Protein AF-0000000067797200 (afdb_homodimer)

Radius of gyration: 29.48 Å; Cα contacts (8 Å, |Δi|>4): 824; chains: 2; bounding box: 60×99×61 Å

pLDDT: mean 86.13, std 13.11, range [31.67, 97.88]

Solvent-accessible surface area (backbone atoms only — not comparable to full-atom values): 26120 Å² total; per-residue (Å²): 116,71,62,62,56,52,59,71,42,41,65,57,50,51,40,50,53,44,45,53,50,39,55,51,49,52,51,52,56,52,43,4,11,54,38,62,50,66,87,23,44,63,30,19,54,39,36,28,33,58,23,80,85,27,79,49,33,66,58,50,34,50,57,26,44,76,69,75,38,46,58,62,52,65,30,36,14,28,13,12,59,41,7,28,28,39,33,41,91,91,41,58,49,46,29,43,61,93,43,49,64,60,56,46,69,74,42,84,59,47,68,49,65,52,103,61,94,52,65,35,52,48,36,55,51,55,54,21,40,41,42,27,69,73,66,45,68,56,61,56,59,49,51,27,53,53,35,50,52,49,30,52,52,27,50,55,50,34,68,48,58,88,42,94,55,27,68,58,27,37,52,50,27,27,56,39,28,46,50,28,32,52,44,45,51,52,48,50,50,49,53,52,42,39,53,52,40,41,40,53,36,32,25,50,38,30,39,40,37,33,42,59,46,71,27,64,61,41,54,49,48,53,53,49,39,47,53,42,36,49,50,39,27,52,50,33,47,50,52,40,52,52,50,52,50,50,49,52,49,50,52,50,52,50,56,52,53,57,55,54,65,76,98,118,70,63,62,57,50,60,70,43,42,63,57,51,52,42,49,54,45,44,55,50,38,53,51,49,52,51,53,57,52,43,4,10,54,40,62,48,65,87,23,44,62,30,19,53,36,36,29,33,57,25,79,85,27,80,49,33,64,58,50,34,50,56,26,44,77,67,74,38,47,58,60,53,65,28,36,15,28,12,13,57,42,7,29,28,41,34,41,91,91,41,58,48,48,29,42,61,92,43,46,65,60,55,47,71,73,42,87,60,46,70,48,66,50,104,61,95,51,65,34,53,49,36,56,49,55,54,21,42,41,43,28,70,72,66,47,68,55,62,56,58,49,50,25,52,53,34,49,52,49,31,52,51,28,50,55,51,34,67,48,58,89,44,93,54,30,68,58,29,36,52,50,27,26,55,39,30,45,50,27,32,52,44,45,49,52,47,50,49,50,52,51,42,38,53,53,40,41,39,55,34,33,25,50,39,31,40,39,37,34,40,58,45,72,27,64,62,42,51,51,49,54,54,49,40,48,52,42,35,49,52,41,27,51,50,35,47,51,52,42,52,53,50,51,52,50,51,52,50,51,54,50,52,52,54,50,52,56,56,52,68,76,98

Structure (mmCIF, N/CA/C/O backbone):
data_AF-0000000067797200-model_v1
#
loop_
_entity.id
_entity.type
_entity.pdbx_description
1 polymer YALI0A14069p
#
loop_
_atom_site.group_PDB
_atom_site.id
_atom_site.type_symbol
_atom_site.label_atom_id
_atom_site.label_alt_id
_atom_site.label_comp_id
_atom_site.label_asym_id
_atom_site.label_entity_id
_atom_site.label_seq_id
_atom_site.pdbx_PDB_ins_code
_atom_site.Cartn_x
_atom_site.Cartn_y
_atom_site.Cartn_z
_atom_site.occupancy
_atom_site.B_iso_or_equiv
_atom_site.auth_seq_id
_atom_site.auth_comp_id
_atom_site.auth_asym_id
_atom_site.auth_atom_id
_atom_site.pdbx_PDB_model_num
ATOM 1 N N . MET A 1 1 ? -30.375 38.688 11.039 1 32.72 1 MET A N 1
ATOM 2 C CA . MET A 1 1 ? -29.609 38.125 12.141 1 32.72 1 MET A CA 1
ATOM 3 C C . MET A 1 1 ? -29.641 36.594 12.102 1 32.72 1 MET A C 1
ATOM 5 O O . MET A 1 1 ? -28.703 35.938 12.555 1 32.72 1 MET A O 1
ATOM 9 N N . PHE A 1 2 ? -30.828 36 11.844 1 45.38 2 PHE A N 1
ATOM 10 C CA . PHE A 1 2 ? -31.016 34.531 11.781 1 45.38 2 PHE A CA 1
ATOM 11 C C . PHE A 1 2 ? -30.141 33.938 10.68 1 45.38 2 PHE A C 1
ATOM 13 O O . PHE A 1 2 ? -29.656 32.812 10.82 1 45.38 2 PHE A O 1
ATOM 20 N N . CYS A 1 3 ? -30.031 34.531 9.547 1 44.06 3 CYS A N 1
ATOM 21 C CA . CYS A 1 3 ? -29.344 34 8.383 1 44.06 3 CYS A CA 1
ATOM 22 C C . CYS A 1 3 ? -27.844 33.875 8.648 1 44.06 3 CYS A C 1
ATOM 24 O O . CYS A 1 3 ? -27.188 33 8.094 1 44.06 3 CYS A O 1
ATOM 26 N N . ALA A 1 4 ? -27.297 34.875 9.289 1 46.78 4 ALA A N 1
ATOM 27 C CA . ALA A 1 4 ? -25.859 34.812 9.578 1 46.78 4 ALA A CA 1
ATOM 28 C C . ALA A 1 4 ? -25.531 33.625 10.492 1 46.78 4 ALA A C 1
ATOM 30 O O . ALA A 1 4 ? -24.469 33.031 10.352 1 46.78 4 ALA A O 1
ATOM 31 N N . GLY A 1 5 ? -26.312 33.219 11.438 1 45.38 5 GLY A N 1
ATOM 32 C CA . GLY A 1 5 ? -26.141 32.062 12.297 1 45.38 5 GLY A CA 1
ATOM 33 C C . GLY A 1 5 ? -26.172 30.734 11.547 1 45.38 5 GLY A C 1
ATOM 34 O O . GLY A 1 5 ? -25.438 29.812 11.875 1 45.38 5 GLY A O 1
ATOM 35 N N . VAL A 1 6 ? -27.125 30.672 10.562 1 49.56 6 VAL A N 1
ATOM 36 C CA . VAL A 1 6 ? -27.281 29.484 9.734 1 49.56 6 VAL A CA 1
ATOM 37 C C . VAL A 1 6 ? -26.062 29.312 8.844 1 49.56 6 VAL A C 1
ATOM 39 O O . VAL A 1 6 ? -25.578 28.188 8.641 1 49.56 6 VAL A O 1
ATOM 42 N N . ILE A 1 7 ? -25.547 30.359 8.234 1 50.97 7 ILE A N 1
ATOM 43 C CA . ILE A 1 7 ? -24.375 30.344 7.363 1 50.97 7 ILE A CA 1
ATOM 44 C C . ILE A 1 7 ? -23.141 29.891 8.156 1 50.97 7 ILE A C 1
ATOM 46 O O . ILE A 1 7 ? -22.297 29.172 7.637 1 50.97 7 ILE A O 1
ATOM 50 N N . SER A 1 8 ? -23.141 30.406 9.391 1 56.03 8 SER A N 1
ATOM 51 C CA . SER A 1 8 ? -21.984 30.031 10.211 1 56.03 8 SER A CA 1
ATOM 52 C C . SER A 1 8 ? -22.031 28.562 10.609 1 56.03 8 SER A C 1
ATOM 54 O O . SER A 1 8 ? -21.016 27.969 10.953 1 56.03 8 SER A O 1
ATOM 56 N N . LYS A 1 9 ? -23.281 28.062 10.523 1 66.75 9 LYS A N 1
ATOM 57 C CA . LYS A 1 9 ? -23.469 26.672 10.922 1 66.75 9 LYS A CA 1
ATOM 58 C C . LYS A 1 9 ? -23.453 25.75 9.703 1 66.75 9 LYS A C 1
ATOM 60 O O . LYS A 1 9 ? -23.547 24.531 9.852 1 66.75 9 LYS A O 1
ATOM 65 N N . LEU A 1 10 ? -23.234 26.234 8.461 1 72.06 10 LEU A N 1
ATOM 66 C CA . LEU A 1 10 ? -23.328 25.484 7.207 1 72.06 10 LEU A CA 1
ATOM 67 C C . LEU A 1 10 ? -22.203 24.469 7.09 1 72.06 10 LEU A C 1
ATOM 69 O O . LEU A 1 10 ? -22.438 23.312 6.758 1 72.06 10 LEU A O 1
ATOM 73 N N . PRO A 1 11 ? -21.109 24.906 7.449 1 77.69 11 PRO A N 1
ATOM 74 C CA . PRO A 1 11 ? -20.031 23.922 7.328 1 77.69 11 PRO A CA 1
ATOM 75 C C . PRO A 1 11 ? -20.203 22.734 8.281 1 77.69 11 PRO A C 1
ATOM 77 O O . PRO A 1 11 ? -19.891 21.609 7.922 1 77.69 11 PRO A O 1
ATOM 80 N N . ARG A 1 12 ? -20.812 23 9.383 1 80.5 12 ARG A N 1
ATOM 81 C CA . ARG A 1 12 ? -21 21.922 10.344 1 80.5 12 ARG A CA 1
ATOM 82 C C . ARG A 1 12 ? -22.078 20.953 9.867 1 80.5 12 ARG A C 1
ATOM 84 O O . ARG A 1 12 ? -21.969 19.75 10.117 1 80.5 12 ARG A O 1
ATOM 91 N N . PHE A 1 13 ? -23 21.578 9.242 1 84.56 13 PHE A N 1
ATOM 92 C CA . PHE A 1 13 ? -24.047 20.719 8.695 1 84.56 13 PHE A CA 1
ATOM 93 C C . PHE A 1 13 ? -23.484 19.797 7.625 1 84.56 13 PHE A C 1
ATOM 95 O O . PHE A 1 13 ? -23.812 18.609 7.59 1 84.56 13 PHE A O 1
ATOM 102 N N . PHE A 1 14 ? -22.688 20.266 6.785 1 88.5 14 PHE A N 1
ATOM 103 C CA . PHE A 1 14 ? -22.094 19.438 5.738 1 88.5 14 PHE A CA 1
ATOM 104 C C . PHE A 1 14 ? -21.188 18.375 6.336 1 88.5 14 PHE A C 1
ATOM 106 O O . PHE A 1 14 ? -21.156 17.234 5.848 1 88.5 14 PHE A O 1
ATOM 113 N N . ILE A 1 15 ? -20.453 18.672 7.309 1 90.94 15 ILE A N 1
ATOM 114 C CA . ILE A 1 15 ? -19.609 17.703 7.977 1 90.94 15 ILE A CA 1
ATOM 115 C C . ILE A 1 15 ? -20.453 16.547 8.516 1 90.94 15 ILE A C 1
ATOM 117 O O . ILE A 1 15 ? -20.094 15.383 8.367 1 90.94 15 ILE A O 1
ATOM 121 N N . LEU A 1 16 ? -21.594 16.938 9.055 1 91.5 16 LEU A N 1
ATOM 122 C CA . LEU A 1 16 ? -22.469 15.914 9.625 1 91.5 16 LEU A CA 1
ATOM 123 C C . LEU A 1 16 ? -23 14.984 8.547 1 91.5 16 LEU A C 1
ATOM 125 O O . LEU A 1 16 ? -23.016 13.766 8.727 1 91.5 16 LEU A O 1
ATOM 129 N N . VAL A 1 17 ? -23.422 15.594 7.523 1 94 17 VAL A N 1
ATOM 130 C CA . VAL A 1 17 ? -23.969 14.797 6.426 1 94 17 VAL A CA 1
ATOM 131 C C . VAL A 1 17 ? -22.875 13.867 5.871 1 94 17 VAL A C 1
ATOM 133 O O . VAL A 1 17 ? -23.125 12.68 5.656 1 94 17 VAL A O 1
ATOM 136 N N . PHE A 1 18 ? -21.719 14.367 5.586 1 96.06 18 PHE A N 1
ATOM 137 C CA . PHE A 1 18 ? -20.625 13.578 5.059 1 96.06 18 PHE A CA 1
ATOM 138 C C . PHE A 1 18 ? -20.25 12.461 6.031 1 96.06 18 PHE A C 1
ATOM 140 O O . PHE A 1 18 ? -19.906 11.352 5.617 1 96.06 18 PHE A O 1
ATOM 147 N N . LEU A 1 19 ? -20.359 12.781 7.23 1 96.31 19 LEU A N 1
ATOM 148 C CA . LEU A 1 19 ? -20.016 11.789 8.25 1 96.31 19 LEU A CA 1
ATOM 149 C C . LEU A 1 19 ? -21 10.633 8.242 1 96.31 19 LEU A C 1
ATOM 151 O O . LEU A 1 19 ? -20.594 9.469 8.352 1 96.31 19 LEU A O 1
ATOM 155 N N . VAL A 1 20 ? -22.234 10.953 8.18 1 95.94 20 VAL A N 1
ATOM 156 C CA . VAL A 1 20 ? -23.25 9.906 8.156 1 95.94 20 VAL A CA 1
ATOM 157 C C . VAL A 1 20 ? -23.031 9 6.949 1 95.94 20 VAL A C 1
ATOM 159 O O . VAL A 1 20 ? -23.094 7.773 7.066 1 95.94 20 VAL A O 1
ATOM 162 N N . ILE A 1 21 ? -22.719 9.555 5.883 1 96.31 21 ILE A N 1
ATOM 163 C CA . ILE A 1 21 ? -22.438 8.797 4.664 1 96.31 21 ILE A CA 1
ATOM 164 C C . ILE A 1 21 ? -21.219 7.902 4.875 1 96.31 21 ILE A C 1
ATOM 166 O O . ILE A 1 21 ? -21.266 6.711 4.562 1 96.31 21 ILE A O 1
ATOM 170 N N . ASN A 1 22 ? -20.203 8.414 5.387 1 97.25 22 ASN A N 1
ATOM 171 C CA . ASN A 1 22 ? -18.969 7.664 5.59 1 97.25 22 ASN A CA 1
ATOM 172 C C . ASN A 1 22 ? -19.172 6.512 6.57 1 97.25 22 ASN A C 1
ATOM 174 O O . ASN A 1 22 ? -18.625 5.422 6.375 1 97.25 22 ASN A O 1
ATOM 178 N N . ILE A 1 23 ? -19.859 6.801 7.598 1 96.88 23 ILE A N 1
ATOM 179 C CA . ILE A 1 23 ? -20.094 5.758 8.594 1 96.88 23 ILE A CA 1
ATOM 180 C C . ILE A 1 23 ? -20.922 4.633 7.969 1 96.88 23 ILE A C 1
ATOM 182 O O . ILE A 1 23 ? -20.625 3.453 8.18 1 96.88 23 ILE A O 1
ATOM 186 N N . PHE A 1 24 ? -21.859 5.043 7.199 1 96.19 24 PHE A N 1
ATOM 187 C CA . PHE A 1 24 ? -22.672 4.047 6.516 1 96.19 24 PHE A CA 1
ATOM 188 C C . PHE A 1 24 ? -21.844 3.246 5.523 1 96.19 24 PHE A C 1
ATOM 190 O O . PHE A 1 24 ? -21.906 2.016 5.5 1 96.19 24 PHE A O 1
ATOM 197 N N . LEU A 1 25 ? -21.094 3.863 4.742 1 95.81 25 LEU A N 1
ATOM 198 C CA . LEU A 1 25 ? -20.25 3.203 3.75 1 95.81 25 LEU A CA 1
ATOM 199 C C . LEU A 1 25 ? -19.25 2.279 4.422 1 95.81 25 LEU A C 1
ATOM 201 O O . LEU A 1 25 ? -19.062 1.14 3.992 1 95.81 25 LEU A O 1
ATOM 205 N N . ALA A 1 26 ? -18.656 2.738 5.457 1 94.81 26 ALA A N 1
ATOM 206 C CA . ALA A 1 26 ? -17.672 1.932 6.18 1 94.81 26 ALA A CA 1
ATOM 207 C C . ALA A 1 26 ? -18.312 0.67 6.75 1 94.81 26 ALA A C 1
ATOM 209 O O . ALA A 1 26 ? -17.734 -0.417 6.676 1 94.81 26 ALA A O 1
ATOM 210 N N . THR A 1 27 ? -19.469 0.839 7.246 1 94.25 27 THR A N 1
ATOM 211 C CA . THR A 1 27 ? -20.172 -0.311 7.801 1 94.25 27 THR A CA 1
ATOM 212 C C . THR A 1 27 ? -20.5 -1.324 6.707 1 94.25 27 THR A C 1
ATOM 214 O O . THR A 1 27 ? -20.344 -2.531 6.902 1 94.25 27 THR A O 1
ATOM 217 N N . PHE A 1 28 ? -20.891 -0.867 5.621 1 93.25 28 PHE A N 1
ATOM 218 C CA . PHE A 1 28 ? -21.203 -1.756 4.512 1 93.25 28 PHE A CA 1
ATOM 219 C C . PHE A 1 28 ? -19.953 -2.461 4.004 1 93.25 28 PHE A C 1
ATOM 221 O O . PHE A 1 28 ? -20.016 -3.625 3.596 1 93.25 28 PHE A O 1
ATOM 228 N N . ILE A 1 29 ? -18.891 -1.778 3.912 1 94.5 29 ILE A N 1
ATOM 229 C CA . ILE A 1 29 ? -17.609 -2.367 3.52 1 94.5 29 ILE A CA 1
ATOM 230 C C . ILE A 1 29 ? -17.266 -3.525 4.453 1 94.5 29 ILE A C 1
ATOM 232 O O . ILE A 1 29 ? -16.828 -4.586 4.004 1 94.5 29 ILE A O 1
ATOM 236 N N . PHE A 1 30 ? -17.609 -3.42 5.715 1 94.12 30 PHE A N 1
ATOM 237 C CA . PHE A 1 30 ? -17.281 -4.422 6.723 1 94.12 30 PHE A CA 1
ATOM 238 C C . PHE A 1 30 ? -18.219 -5.617 6.625 1 94.12 30 PHE A C 1
ATOM 240 O O . PHE A 1 30 ? -17.859 -6.73 7.02 1 94.12 30 PHE A O 1
ATOM 247 N N . MET A 1 31 ? -19.344 -5.402 6.035 1 93.19 31 MET A N 1
ATOM 248 C CA . MET A 1 31 ? -20.344 -6.465 5.957 1 93.19 31 MET A CA 1
ATOM 249 C C . MET A 1 31 ? -20.141 -7.312 4.703 1 93.19 31 MET A C 1
ATOM 251 O O . MET A 1 31 ? -20.859 -8.289 4.48 1 93.19 31 MET A O 1
ATOM 255 N N . GLY A 1 32 ? -19.141 -7.043 3.932 1 93.62 32 GLY A N 1
ATOM 256 C CA . GLY A 1 32 ? -18.859 -7.84 2.746 1 93.62 32 GLY A CA 1
ATOM 257 C C . GLY A 1 32 ? -18.453 -9.266 3.066 1 93.62 32 GLY A C 1
ATOM 258 O O . GLY A 1 32 ? -17.594 -9.492 3.922 1 93.62 32 GLY A O 1
ATOM 259 N N . CYS A 1 33 ? -19.109 -10.234 2.389 1 94.81 33 CYS A N 1
ATOM 260 C CA . CYS A 1 33 ? -18.781 -11.656 2.432 1 94.81 33 CYS A CA 1
ATOM 261 C C . CYS A 1 33 ? -19 -12.227 3.826 1 94.81 33 CYS A C 1
ATOM 263 O O . CYS A 1 33 ? -18.328 -13.172 4.234 1 94.81 33 CYS A O 1
ATOM 265 N N . ILE A 1 34 ? -19.875 -11.547 4.633 1 91.31 34 ILE A N 1
ATOM 266 C CA . ILE A 1 34 ? -20.156 -12.07 5.961 1 91.31 34 ILE A CA 1
ATOM 267 C C . ILE A 1 34 ? -21.312 -13.062 5.891 1 91.31 34 ILE A C 1
ATOM 269 O O . ILE A 1 34 ? -21.484 -13.898 6.777 1 91.31 34 ILE A O 1
ATOM 273 N N . ASN A 1 35 ? -22.109 -12.922 4.918 1 91.06 35 ASN A N 1
ATOM 274 C CA . ASN A 1 35 ? -23.25 -13.82 4.738 1 91.06 35 ASN A CA 1
ATOM 275 C C . ASN A 1 35 ? -23.453 -14.172 3.268 1 91.06 35 ASN A C 1
ATOM 277 O O . ASN A 1 35 ? -22.875 -13.539 2.383 1 91.06 35 ASN A O 1
ATOM 281 N N . LYS A 1 36 ? -24.328 -15.195 3.072 1 91.38 36 LYS A N 1
ATOM 282 C CA . LYS A 1 36 ? -24.5 -15.797 1.752 1 91.38 36 LYS A CA 1
ATOM 283 C C . LYS A 1 36 ? -25.406 -14.953 0.868 1 91.38 36 LYS A C 1
ATOM 285 O O . LYS A 1 36 ? -25.422 -15.125 -0.352 1 91.38 36 LYS A O 1
ATOM 290 N N . SER A 1 37 ? -26.031 -13.984 1.442 1 91.38 37 SER A N 1
ATOM 291 C CA . SER A 1 37 ? -26.922 -13.156 0.63 1 91.38 37 SER A CA 1
ATOM 292 C C . SER A 1 37 ? -26.125 -12.336 -0.389 1 91.38 37 SER A C 1
ATOM 294 O O . SER A 1 37 ? -25.031 -11.867 -0.097 1 91.38 37 SER A O 1
ATOM 296 N N . ALA A 1 38 ? -26.75 -12.172 -1.581 1 89.5 38 ALA A N 1
ATOM 297 C CA . ALA A 1 38 ? -26.094 -11.492 -2.691 1 89.5 38 ALA A CA 1
ATOM 298 C C . ALA A 1 38 ? -25.75 -10.055 -2.324 1 89.5 38 ALA A C 1
ATOM 300 O O . ALA A 1 38 ? -24.75 -9.508 -2.797 1 89.5 38 ALA A O 1
ATOM 301 N N . SER A 1 39 ? -26.562 -9.461 -1.495 1 88.31 39 SER A N 1
ATOM 302 C CA . SER A 1 39 ? -26.312 -8.086 -1.072 1 88.31 39 SER A CA 1
ATOM 303 C C . SER A 1 39 ? -25 -7.957 -0.311 1 88.31 39 SER A C 1
ATOM 305 O O . SER A 1 39 ? -24.344 -6.91 -0.352 1 88.31 39 SER A O 1
ATOM 307 N N . PHE A 1 40 ? -24.578 -9.008 0.304 1 90 40 PHE A N 1
ATOM 308 C CA . PHE A 1 40 ? -23.359 -8.984 1.106 1 90 40 PHE A CA 1
ATOM 309 C C . PHE A 1 40 ? -22.219 -9.68 0.382 1 90 40 PHE A C 1
ATOM 311 O O . PHE A 1 40 ? -21.109 -9.156 0.306 1 90 40 PHE A O 1
ATOM 318 N N . SER A 1 41 ? -22.578 -10.719 -0.251 1 90.31 41 SER A N 1
ATOM 319 C CA . SER A 1 41 ? -21.531 -11.508 -0.895 1 90.31 41 SER A CA 1
ATOM 320 C C . SER A 1 41 ? -21 -10.812 -2.145 1 90.31 41 SER A C 1
ATOM 322 O O . SER A 1 41 ? -19.875 -11.086 -2.588 1 90.31 41 SER A O 1
ATOM 324 N N . ASN A 1 42 ? -21.719 -9.852 -2.67 1 91.69 42 ASN A N 1
ATOM 325 C CA . ASN A 1 42 ? -21.297 -9.117 -3.854 1 91.69 42 ASN A CA 1
ATOM 326 C C . ASN A 1 42 ? -20.375 -7.949 -3.486 1 91.69 42 ASN A C 1
ATOM 328 O O . ASN A 1 42 ? -19.812 -7.301 -4.367 1 91.69 42 ASN A O 1
ATOM 332 N N . VAL A 1 43 ? -20.266 -7.742 -2.277 1 94.5 43 VAL A N 1
ATOM 333 C CA . VAL A 1 43 ? -19.297 -6.773 -1.775 1 94.5 43 VAL A CA 1
ATOM 334 C C . VAL A 1 43 ? -18.031 -7.5 -1.319 1 94.5 43 VAL A C 1
ATOM 336 O O . VAL A 1 43 ? -17.922 -7.891 -0.156 1 94.5 43 VAL A O 1
ATOM 339 N N . TYR A 1 44 ? -17.188 -7.738 -2.266 1 96.56 44 TYR A N 1
ATOM 340 C CA . TYR A 1 44 ? -15.961 -8.484 -1.996 1 96.56 44 TYR A CA 1
ATOM 341 C C . TYR A 1 44 ? -14.734 -7.699 -2.428 1 96.56 44 TYR A C 1
ATOM 343 O O . TYR A 1 44 ? -14.828 -6.805 -3.271 1 96.56 44 TYR A O 1
ATOM 351 N N . LEU A 1 45 ? -13.648 -7.988 -1.853 1 96.5 45 LEU A N 1
ATOM 352 C CA . LEU A 1 45 ? -12.391 -7.336 -2.193 1 96.5 45 LEU A CA 1
ATOM 353 C C . LEU A 1 45 ? -11.836 -7.879 -3.506 1 96.5 45 LEU A C 1
ATOM 355 O O . LEU A 1 45 ? -11.594 -7.117 -4.445 1 96.5 45 LEU A O 1
ATOM 359 N N . VAL A 1 46 ? -11.664 -9.18 -3.521 1 97.06 46 VAL A N 1
ATOM 360 C CA . VAL A 1 46 ? -11.117 -9.852 -4.695 1 97.06 46 VAL A CA 1
ATOM 361 C C . VAL A 1 46 ? -11.859 -11.172 -4.922 1 97.06 46 VAL A C 1
ATOM 363 O O . VAL A 1 46 ? -12.281 -11.828 -3.965 1 97.06 46 VAL A O 1
ATOM 366 N N . GLU A 1 47 ? -12.039 -11.484 -6.141 1 97.31 47 GLU A N 1
ATOM 367 C CA . GLU A 1 47 ? -12.617 -12.758 -6.543 1 97.31 47 GLU A CA 1
ATOM 368 C C . GLU A 1 47 ? -11.617 -13.586 -7.352 1 97.31 47 GLU A C 1
ATOM 370 O O . GLU A 1 47 ? -10.961 -13.062 -8.25 1 97.31 47 GLU A O 1
ATOM 375 N N . TYR A 1 48 ? -11.516 -14.836 -7.004 1 96 48 TYR A N 1
ATOM 376 C CA . TYR A 1 48 ? -10.617 -15.75 -7.695 1 96 48 TYR A CA 1
ATOM 377 C C . TYR A 1 48 ? -11.391 -16.828 -8.438 1 96 48 TYR A C 1
ATOM 379 O O . TYR A 1 48 ? -12.398 -17.328 -7.938 1 96 48 TYR A O 1
ATOM 387 N N . SER A 1 49 ? -10.93 -17.188 -9.578 1 95.06 49 SER A N 1
ATOM 388 C CA . SER A 1 49 ? -11.5 -18.266 -10.375 1 95.06 49 SER A CA 1
ATOM 389 C C . SER A 1 49 ? -10.461 -18.891 -11.289 1 95.06 49 SER A C 1
ATOM 391 O O . SER A 1 49 ? -9.414 -18.297 -11.547 1 95.06 49 SER A O 1
ATOM 393 N N . TYR A 1 50 ? -10.703 -20.094 -11.648 1 92.44 50 TYR A N 1
ATOM 394 C CA . TYR A 1 50 ? -9.836 -20.703 -12.641 1 92.44 50 TYR A CA 1
ATOM 395 C C . TYR A 1 50 ? -10.047 -20.094 -14.016 1 92.44 50 TYR A C 1
ATOM 397 O O . TYR A 1 50 ? -11.18 -19.828 -14.414 1 92.44 50 TYR A O 1
ATOM 405 N N . ASN A 1 51 ? -8.93 -19.828 -14.703 1 91.31 51 ASN A N 1
ATOM 406 C CA . ASN A 1 51 ? -8.984 -19.25 -16.047 1 91.31 51 ASN A CA 1
ATOM 407 C C . ASN A 1 51 ? -9.445 -20.266 -17.078 1 91.31 51 ASN A C 1
ATOM 409 O O . ASN A 1 51 ? -8.711 -21.203 -17.422 1 91.31 51 ASN A O 1
ATOM 413 N N . GLN A 1 52 ? -10.547 -20.047 -17.688 1 90.19 52 GLN A N 1
ATOM 414 C CA . GLN A 1 52 ? -11.141 -21 -18.625 1 90.19 52 GLN A CA 1
ATOM 415 C C . GLN A 1 52 ? -10.43 -20.969 -19.969 1 90.19 52 GLN A C 1
ATOM 417 O O . GLN A 1 52 ? -10.555 -21.906 -20.766 1 90.19 52 GLN A O 1
ATOM 422 N N . ASP A 1 53 ? -9.664 -19.906 -20.125 1 86.44 53 ASP A N 1
ATOM 423 C CA . ASP A 1 53 ? -8.938 -19.766 -21.391 1 86.44 53 ASP A CA 1
ATOM 424 C C . ASP A 1 53 ? -7.512 -20.297 -21.266 1 86.44 53 ASP A C 1
ATOM 426 O O . ASP A 1 53 ? -6.754 -20.297 -22.234 1 86.44 53 ASP A O 1
ATOM 430 N N . SER A 1 54 ? -7.223 -20.812 -20.078 1 84.5 54 SER A N 1
ATOM 431 C CA . SER A 1 54 ? -5.863 -21.297 -19.844 1 84.5 54 SER A CA 1
ATOM 432 C C . SER A 1 54 ? -5.664 -22.688 -20.438 1 84.5 54 SER A C 1
ATOM 434 O O . SER A 1 54 ? -6.621 -23.453 -20.594 1 84.5 54 SER A O 1
ATOM 436 N N . VAL A 1 55 ? -4.418 -23.047 -20.781 1 81.06 55 VAL A N 1
ATOM 437 C CA . VAL A 1 55 ? -4.051 -24.359 -21.297 1 81.06 55 VAL A CA 1
ATOM 438 C C . VAL A 1 55 ? -4.254 -25.422 -20.219 1 81.06 55 VAL A C 1
ATOM 440 O O . VAL A 1 55 ? -4.367 -26.609 -20.516 1 81.06 55 VAL A O 1
ATOM 443 N N . PHE A 1 56 ? -4.387 -24.906 -18.938 1 79.88 56 PHE A N 1
ATOM 444 C CA . PHE A 1 56 ? -4.48 -25.828 -17.797 1 79.88 56 PHE A CA 1
ATOM 445 C C . PHE A 1 56 ? -5.934 -26.172 -17.5 1 79.88 56 PHE A C 1
ATOM 447 O O . PHE A 1 56 ? -6.207 -27.094 -16.734 1 79.88 56 PHE A O 1
ATOM 454 N N . PHE A 1 57 ? -6.848 -25.531 -18.141 1 86.75 57 PHE A N 1
ATOM 455 C CA . PHE A 1 57 ? -8.234 -25.656 -17.719 1 86.75 57 PHE A CA 1
ATOM 456 C C . PHE A 1 57 ? -8.75 -27.062 -17.953 1 86.75 57 PHE A C 1
ATOM 458 O O . PHE A 1 57 ? -9.477 -27.625 -17.109 1 86.75 57 PHE A O 1
ATOM 465 N N . ASP A 1 58 ? -8.445 -27.672 -19.047 1 84.06 58 ASP A N 1
ATOM 466 C CA . ASP A 1 58 ? -8.891 -29.031 -19.328 1 84.06 58 ASP A CA 1
ATOM 467 C C . ASP A 1 58 ? -8.336 -30.031 -18.312 1 84.06 58 ASP A C 1
ATOM 469 O O . ASP A 1 58 ? -9.031 -30.953 -17.891 1 84.06 58 ASP A O 1
ATOM 473 N N . ALA A 1 59 ? -7.074 -29.797 -17.969 1 80.81 59 ALA A N 1
ATOM 474 C CA . ALA A 1 59 ? -6.465 -30.656 -16.953 1 80.81 59 ALA A CA 1
ATOM 475 C C . ALA A 1 59 ? -7.137 -30.453 -15.594 1 80.81 59 ALA A C 1
ATOM 477 O O . ALA A 1 59 ? -7.332 -31.422 -14.844 1 80.81 59 ALA A O 1
ATOM 478 N N . ILE A 1 60 ? -7.469 -29.234 -15.289 1 84.44 60 ILE A N 1
ATOM 479 C CA . ILE A 1 60 ? -8.141 -28.922 -14.039 1 84.44 60 ILE A CA 1
ATOM 480 C C . ILE A 1 60 ? -9.516 -29.578 -14.008 1 84.44 60 ILE A C 1
ATOM 482 O O . ILE A 1 60 ? -9.875 -30.25 -13.039 1 84.44 60 ILE A O 1
ATOM 486 N N . LYS A 1 61 ? -10.219 -29.469 -15.078 1 86.94 61 LYS A N 1
ATOM 487 C CA . LYS A 1 61 ? -11.547 -30.062 -15.172 1 86.94 61 LYS A CA 1
ATOM 488 C C . LYS A 1 61 ? -11.484 -31.594 -15.047 1 86.94 61 LYS A C 1
ATOM 490 O O . LYS A 1 61 ? -12.305 -32.188 -14.352 1 86.94 61 LYS A O 1
ATOM 495 N N . SER A 1 62 ? -10.461 -32.156 -15.703 1 85.12 62 SER A N 1
ATOM 496 C CA . SER A 1 62 ? -10.305 -33.625 -15.68 1 85.12 62 SER A CA 1
ATOM 497 C C . SER A 1 62 ? -9.945 -34.094 -14.273 1 85.12 62 SER A C 1
ATOM 499 O O . SER A 1 62 ? -10.398 -35.156 -13.852 1 85.12 62 SER A O 1
ATOM 501 N N . SER A 1 63 ? -9.195 -33.344 -13.586 1 81.44 63 SER A N 1
ATOM 502 C CA . SER A 1 63 ? -8.812 -33.688 -12.227 1 81.44 63 SER A CA 1
ATOM 503 C C . SER A 1 63 ? -10.016 -33.719 -11.297 1 81.44 63 SER A C 1
ATOM 505 O O . SER A 1 63 ? -10.148 -34.625 -10.469 1 81.44 63 SER A O 1
ATOM 507 N N . PHE A 1 64 ? -10.883 -32.781 -11.484 1 84.75 64 PHE A N 1
ATOM 508 C CA . PHE A 1 64 ? -12.062 -32.719 -10.633 1 84.75 64 PHE A CA 1
ATOM 509 C C . PHE A 1 64 ? -13.086 -33.781 -11.055 1 84.75 64 PHE A C 1
ATOM 511 O O . PHE A 1 64 ? -13.836 -34.281 -10.227 1 84.75 64 PHE A O 1
ATOM 518 N N . LYS A 1 65 ? -13.109 -34.062 -12.312 1 82.25 65 LYS A N 1
ATOM 519 C CA . LYS A 1 65 ? -13.992 -35.125 -12.797 1 82.25 65 LYS A CA 1
ATOM 520 C C . LYS A 1 65 ? -13.648 -36.469 -12.164 1 82.25 65 LYS A C 1
ATOM 522 O O . LYS A 1 65 ? -14.547 -37.25 -11.82 1 82.25 65 LYS A O 1
ATOM 527 N N . GLN A 1 66 ? -12.398 -36.719 -12.008 1 79.88 66 GLN A N 1
ATOM 528 C CA . GLN A 1 66 ? -11.945 -37.938 -11.383 1 79.88 66 GLN A CA 1
ATOM 529 C C . GLN A 1 66 ? -12.445 -38.062 -9.945 1 79.88 66 GLN A C 1
ATOM 531 O O . GLN A 1 66 ? -12.68 -39.156 -9.445 1 79.88 66 GLN A O 1
ATOM 536 N N . SER A 1 67 ? -12.664 -36.938 -9.336 1 77.94 67 SER A N 1
ATOM 537 C CA . SER A 1 67 ? -13.164 -36.906 -7.961 1 77.94 67 SER A CA 1
ATOM 538 C C . SER A 1 67 ? -14.664 -36.688 -7.918 1 77.94 67 SER A C 1
ATOM 540 O O . SER A 1 67 ? -15.227 -36.375 -6.863 1 77.94 67 SER A O 1
ATOM 542 N N . ASN A 1 68 ? -15.32 -36.75 -9 1 78.38 68 ASN A N 1
ATOM 543 C CA . ASN A 1 68 ? -16.766 -36.562 -9.148 1 78.38 68 ASN A CA 1
ATOM 544 C C . ASN A 1 68 ? -17.203 -35.188 -8.711 1 78.38 68 ASN A C 1
ATOM 546 O O . ASN A 1 68 ? -18.266 -35.031 -8.109 1 78.38 68 ASN A O 1
ATOM 550 N N . ALA A 1 69 ? -16.312 -34.25 -8.906 1 84.12 69 ALA A N 1
ATOM 551 C CA . ALA A 1 69 ? -16.578 -32.844 -8.523 1 84.12 69 ALA A CA 1
ATOM 552 C C . ALA A 1 69 ? -16.25 -31.891 -9.664 1 84.12 69 ALA A C 1
ATOM 554 O O . ALA A 1 69 ? -15.547 -30.906 -9.461 1 84.12 69 ALA A O 1
ATOM 555 N N . THR A 1 70 ? -16.859 -32.125 -10.805 1 86 70 THR A N 1
ATOM 556 C CA . THR A 1 70 ? -16.547 -31.344 -12.008 1 86 70 THR A CA 1
ATOM 557 C C . THR A 1 70 ? -16.953 -29.891 -11.836 1 86 70 THR A C 1
ATOM 559 O O . THR A 1 70 ? -16.297 -28.984 -12.383 1 86 70 THR A O 1
ATOM 562 N N . ASP A 1 71 ? -17.906 -29.625 -11.039 1 89 71 ASP A N 1
ATOM 563 C CA . ASP A 1 71 ? -18.422 -28.266 -10.836 1 89 71 ASP A CA 1
ATOM 564 C C . ASP A 1 71 ? -17.375 -27.406 -10.133 1 89 71 ASP A C 1
ATOM 566 O O . ASP A 1 71 ? -17.438 -26.172 -10.219 1 89 71 ASP A O 1
ATOM 570 N N . LEU A 1 72 ? -16.469 -28.016 -9.492 1 89.88 72 LEU A N 1
ATOM 571 C CA . LEU A 1 72 ? -15.461 -27.281 -8.734 1 89.88 72 LEU A CA 1
ATOM 572 C C . LEU A 1 72 ? -14.5 -26.547 -9.672 1 89.88 72 LEU A C 1
ATOM 574 O O . LEU A 1 72 ? -13.781 -25.656 -9.25 1 89.88 72 LEU A O 1
ATOM 578 N N . ALA A 1 73 ? -14.477 -26.922 -10.906 1 90.25 73 ALA A N 1
ATOM 579 C CA . ALA A 1 73 ? -13.672 -26.219 -11.898 1 90.25 73 ALA A CA 1
ATOM 580 C C . ALA A 1 73 ? -14.195 -24.797 -12.148 1 90.25 73 ALA A C 1
ATOM 582 O O . ALA A 1 73 ? -13.477 -23.953 -12.664 1 90.25 73 ALA A O 1
ATOM 583 N N . TYR A 1 74 ? -15.5 -24.609 -11.742 1 91.94 74 TYR A N 1
ATOM 584 C CA . TYR A 1 74 ? -16.125 -23.312 -11.953 1 91.94 74 TYR A CA 1
ATOM 585 C C . TYR A 1 74 ? -16.312 -22.578 -10.625 1 91.94 74 TYR A C 1
ATOM 587 O O . TYR A 1 74 ? -17.094 -21.625 -10.547 1 91.94 74 TYR A O 1
ATOM 595 N N . LEU A 1 75 ? -15.625 -23 -9.672 1 93.75 75 LEU A N 1
ATOM 596 C CA . LEU A 1 75 ? -15.703 -22.406 -8.344 1 93.75 75 LEU A CA 1
ATOM 597 C C . LEU A 1 75 ? -15.148 -20.984 -8.344 1 93.75 75 LEU A C 1
ATOM 599 O O . LEU A 1 75 ? -14.141 -20.703 -8.992 1 93.75 75 LEU A O 1
ATOM 603 N N . LYS A 1 76 ? -15.836 -20.094 -7.633 1 95.06 76 LYS A N 1
ATOM 604 C CA . LYS A 1 76 ? -15.383 -18.734 -7.387 1 95.06 76 LYS A CA 1
ATOM 605 C C . LYS A 1 76 ? -15.156 -18.484 -5.898 1 95.06 76 LYS A C 1
ATOM 607 O O . LYS A 1 76 ? -16 -18.828 -5.074 1 95.06 76 LYS A O 1
ATOM 612 N N . ALA A 1 77 ? -14.023 -18.016 -5.609 1 95.94 77 ALA A N 1
ATOM 613 C CA . ALA A 1 77 ? -13.688 -17.688 -4.23 1 95.94 77 ALA A CA 1
ATOM 614 C C . ALA A 1 77 ? -13.57 -16.172 -4.047 1 95.94 77 ALA A C 1
ATOM 616 O O . ALA A 1 77 ? -12.906 -15.492 -4.828 1 95.94 77 ALA A O 1
ATOM 617 N N . ARG A 1 78 ? -14.219 -15.641 -3.064 1 96.75 78 ARG A N 1
ATOM 618 C CA . ARG A 1 78 ? -14.242 -14.203 -2.793 1 96.75 78 ARG A CA 1
ATOM 619 C C . ARG A 1 78 ? -13.711 -13.906 -1.396 1 96.75 78 ARG A C 1
ATOM 621 O O . ARG A 1 78 ? -13.969 -14.656 -0.453 1 96.75 78 ARG A O 1
ATOM 628 N N . SER A 1 79 ? -13.031 -12.82 -1.347 1 96.19 79 SER A N 1
ATOM 629 C CA . SER A 1 79 ? -12.477 -12.375 -0.071 1 96.19 79 SER A CA 1
ATOM 630 C C . SER A 1 79 ? -13.117 -11.07 0.386 1 96.19 79 SER A C 1
ATOM 632 O O . SER A 1 79 ? -13.422 -10.203 -0.434 1 96.19 79 SER A O 1
ATOM 634 N N . GLY A 1 80 ? -13.391 -10.984 1.701 1 95.19 80 GLY A N 1
ATOM 635 C CA . GLY A 1 80 ? -13.844 -9.773 2.371 1 95.19 80 GLY A CA 1
ATOM 636 C C . GLY A 1 80 ? -13.008 -9.414 3.582 1 95.19 80 GLY A C 1
ATOM 637 O O . GLY A 1 80 ? -12.047 -10.109 3.908 1 95.19 80 GLY A O 1
ATOM 638 N N . PHE A 1 81 ? -13.352 -8.32 4.23 1 95.06 81 PHE A N 1
ATOM 639 C CA . PHE A 1 81 ? -12.594 -7.891 5.398 1 95.06 81 PHE A CA 1
ATOM 640 C C . PHE A 1 81 ? -12.836 -8.82 6.578 1 95.06 81 PHE A C 1
ATOM 642 O O . PHE A 1 81 ? -11.906 -9.164 7.312 1 95.06 81 PHE A O 1
ATOM 649 N N . PHE A 1 82 ? -14.07 -9.242 6.691 1 95.12 82 PHE A N 1
ATOM 650 C CA . PHE A 1 82 ? -14.422 -10.008 7.883 1 95.12 82 PHE A CA 1
ATOM 651 C C . PHE A 1 82 ? -14.906 -11.398 7.508 1 95.12 82 PHE A C 1
ATOM 653 O O . PHE A 1 82 ? -15.469 -12.109 8.344 1 95.12 82 PHE A O 1
ATOM 660 N N . GLY A 1 83 ? -14.664 -11.742 6.25 1 94.69 83 GLY A N 1
ATOM 661 C CA . GLY A 1 83 ? -15.086 -13.07 5.836 1 94.69 83 GLY A CA 1
ATOM 662 C C . GLY A 1 83 ? -14.641 -13.43 4.426 1 94.69 83 GLY A C 1
ATOM 663 O O . GLY A 1 83 ? -14.062 -12.594 3.727 1 94.69 83 GLY A O 1
ATOM 664 N N . ALA A 1 84 ? -14.852 -14.625 4.066 1 96.12 84 ALA A N 1
ATOM 665 C CA . ALA A 1 84 ? -14.594 -15.164 2.732 1 96.12 84 ALA A CA 1
ATOM 666 C C . ALA A 1 84 ? -15.734 -16.062 2.27 1 96.12 84 ALA A C 1
ATOM 668 O O . ALA A 1 84 ? -16.406 -16.703 3.088 1 96.12 84 ALA A O 1
ATOM 669 N N . CYS A 1 85 ? -15.945 -16.047 1.007 1 96.38 85 CYS A N 1
ATOM 670 C CA . CYS A 1 85 ? -17.047 -16.828 0.449 1 96.38 85 CYS A CA 1
ATOM 671 C C . CYS A 1 85 ? -16.578 -17.672 -0.729 1 96.38 85 CYS A C 1
ATOM 673 O O . CYS A 1 85 ? -15.586 -17.328 -1.382 1 96.38 85 CYS A O 1
ATOM 675 N N . ALA A 1 86 ? -17.188 -18.766 -0.912 1 95.5 86 ALA A N 1
ATOM 676 C CA . ALA A 1 86 ? -17 -19.641 -2.07 1 95.5 86 ALA A CA 1
ATOM 677 C C . ALA A 1 86 ? -18.328 -19.969 -2.73 1 95.5 86 ALA A C 1
ATOM 679 O O . ALA A 1 86 ? -19.312 -20.25 -2.043 1 95.5 86 ALA A O 1
ATOM 680 N N . THR A 1 87 ? -18.359 -19.828 -4.004 1 94.69 87 THR A N 1
ATOM 681 C CA . THR A 1 87 ? -19.578 -20.109 -4.754 1 94.69 87 THR A CA 1
ATOM 682 C C . THR A 1 87 ? -19.344 -21.203 -5.789 1 94.69 87 THR A C 1
ATOM 684 O O . THR A 1 87 ? -18.391 -21.125 -6.582 1 94.69 87 THR A O 1
ATOM 687 N N . VAL A 1 88 ? -20.109 -22.25 -5.711 1 92.56 88 VAL A N 1
ATOM 688 C CA . VAL A 1 88 ? -20.078 -23.344 -6.672 1 92.56 88 VAL A CA 1
ATOM 689 C C . VAL A 1 88 ? -21.5 -23.703 -7.113 1 92.56 88 VAL A C 1
ATOM 691 O O . VAL A 1 88 ? -22.391 -23.875 -6.281 1 92.56 88 VAL A O 1
ATOM 694 N N . SER A 1 89 ? -21.766 -23.797 -8.398 1 91.25 89 SER A N 1
ATOM 695 C CA . SER A 1 89 ? -23.062 -24.188 -8.945 1 91.25 89 SER A CA 1
ATOM 696 C C . SER A 1 89 ? -24.188 -23.344 -8.336 1 91.25 89 SER A C 1
ATOM 698 O O . SER A 1 89 ? -25.188 -23.891 -7.863 1 91.25 89 SER A O 1
ATOM 700 N N . ASN A 1 90 ? -23.969 -22.031 -8.078 1 86.69 90 ASN A N 1
ATOM 701 C CA . ASN A 1 90 ? -24.938 -21.047 -7.617 1 86.69 90 ASN A CA 1
ATOM 702 C C . ASN A 1 90 ? -25.219 -21.188 -6.121 1 86.69 90 ASN A C 1
ATOM 704 O O . ASN A 1 90 ? -26.172 -20.609 -5.605 1 86.69 90 ASN A O 1
ATOM 708 N N . ALA A 1 91 ? -24.5 -22.016 -5.547 1 91.06 91 ALA A N 1
ATOM 709 C CA . ALA A 1 91 ? -24.547 -22.078 -4.09 1 91.06 91 ALA A CA 1
ATOM 710 C C . ALA A 1 91 ? -23.359 -21.375 -3.465 1 91.06 91 ALA A C 1
ATOM 712 O O . ALA A 1 91 ? -22.203 -21.625 -3.848 1 91.06 91 ALA A O 1
ATOM 713 N N . THR A 1 92 ? -23.672 -20.5 -2.568 1 94.81 92 THR A N 1
ATOM 714 C CA . THR A 1 92 ? -22.625 -19.719 -1.937 1 94.81 92 THR A CA 1
ATOM 715 C C . THR A 1 92 ? -22.484 -20.094 -0.463 1 94.81 92 THR A C 1
ATOM 717 O O . THR A 1 92 ? -23.484 -20.25 0.241 1 94.81 92 THR A O 1
ATOM 720 N N . GLU A 1 93 ? -21.312 -20.344 -0.027 1 94.88 93 GLU A N 1
ATOM 721 C CA . GLU A 1 93 ? -20.969 -20.547 1.377 1 94.88 93 GLU A CA 1
ATOM 722 C C . GLU A 1 93 ? -19.984 -19.5 1.868 1 94.88 93 GLU A C 1
ATOM 724 O O . GLU A 1 93 ? -19.031 -19.172 1.177 1 94.88 93 GLU A O 1
ATOM 729 N N . CYS A 1 94 ? -20.297 -18.922 3.023 1 95.69 94 CYS A N 1
ATOM 730 C CA . CYS A 1 94 ? -19.438 -17.906 3.605 1 95.69 94 CYS A CA 1
ATOM 731 C C . CYS A 1 94 ? -19.031 -18.266 5.027 1 95.69 94 CYS A C 1
ATOM 733 O O . CYS A 1 94 ? -19.797 -18.891 5.754 1 95.69 94 CYS A O 1
ATOM 735 N N . VAL A 1 95 ? -17.781 -17.891 5.383 1 95.25 95 VAL A N 1
ATOM 736 C CA . VAL A 1 95 ? -17.281 -18.094 6.734 1 95.25 95 VAL A CA 1
ATOM 737 C C . VAL A 1 95 ? -16.688 -16.797 7.277 1 95.25 95 VAL A C 1
ATOM 739 O O . VAL A 1 95 ? -16.312 -15.914 6.508 1 95.25 95 VAL A O 1
ATOM 742 N N . SER A 1 96 ? -16.625 -16.734 8.555 1 93.88 96 SER A N 1
ATOM 743 C CA . SER A 1 96 ? -16.078 -15.547 9.195 1 93.88 96 SER A CA 1
ATOM 744 C C . SER A 1 96 ? -14.555 -15.594 9.242 1 93.88 96 SER A C 1
ATOM 746 O O . SER A 1 96 ? -13.953 -16.656 9.109 1 93.88 96 SER A O 1
ATOM 748 N N . ARG A 1 97 ? -13.922 -14.484 9.406 1 93.94 97 ARG A N 1
ATOM 749 C CA . ARG A 1 97 ? -12.477 -14.328 9.477 1 93.94 97 ARG A CA 1
ATOM 750 C C . ARG A 1 97 ? -11.883 -15.211 10.57 1 93.94 97 ARG A C 1
ATOM 752 O O . ARG A 1 97 ? -10.766 -15.711 10.438 1 93.94 97 ARG A O 1
ATOM 759 N N . GLY A 1 98 ? -12.586 -15.469 11.602 1 92.44 98 GLY A N 1
ATOM 760 C CA . GLY A 1 98 ? -12.102 -16.266 12.711 1 92.44 98 GLY A CA 1
ATOM 761 C C . GLY A 1 98 ? -12.031 -17.75 12.391 1 92.44 98 GLY A C 1
ATOM 762 O O . GLY A 1 98 ? -11.375 -18.516 13.109 1 92.44 98 GLY A O 1
ATOM 763 N N . ASN A 1 99 ? -12.695 -18.156 11.281 1 93.5 99 ASN A N 1
ATOM 764 C CA . ASN A 1 99 ? -12.734 -19.578 10.93 1 93.5 99 ASN A CA 1
ATOM 765 C C . ASN A 1 99 ? -12.523 -19.797 9.438 1 93.5 99 ASN A C 1
ATOM 767 O O . ASN A 1 99 ? -13.305 -20.5 8.797 1 93.5 99 ASN A O 1
ATOM 771 N N . LEU A 1 100 ? -11.57 -19.312 8.883 1 92.88 100 LEU A N 1
ATOM 772 C CA . LEU A 1 100 ? -11.328 -19.359 7.441 1 92.88 100 LEU A CA 1
ATOM 773 C C . LEU A 1 100 ? -11 -20.781 6.992 1 92.88 100 LEU A C 1
ATOM 775 O O . LEU A 1 100 ? -11.305 -21.172 5.863 1 92.88 100 LEU A O 1
ATOM 779 N N . THR A 1 101 ? -10.398 -21.531 7.902 1 90.88 101 THR A N 1
ATOM 780 C CA . THR A 1 101 ? -10.016 -22.906 7.57 1 90.88 101 THR A CA 1
ATOM 781 C C . THR A 1 101 ? -11.25 -23.75 7.289 1 90.88 101 THR A C 1
ATOM 783 O O . THR A 1 101 ? -11.18 -24.719 6.531 1 90.88 101 THR A O 1
ATOM 786 N N . ALA A 1 102 ? -12.367 -23.453 7.922 1 92.75 102 ALA A N 1
ATOM 787 C CA . ALA A 1 102 ? -13.609 -24.188 7.684 1 92.75 102 ALA A CA 1
ATOM 788 C C . ALA A 1 102 ? -14.008 -24.141 6.211 1 92.75 102 ALA A C 1
ATOM 790 O O . ALA A 1 102 ? -14.531 -25.109 5.668 1 92.75 102 ALA A O 1
ATOM 791 N N . LEU A 1 103 ? -13.789 -23.031 5.57 1 91.31 103 LEU A N 1
ATOM 792 C CA . LEU A 1 103 ? -14.102 -22.891 4.152 1 91.31 103 LEU A CA 1
ATOM 793 C C . LEU A 1 103 ? -13.195 -23.766 3.299 1 91.31 103 LEU A C 1
ATOM 795 O O . LEU A 1 103 ? -13.648 -24.375 2.322 1 91.31 103 LEU A O 1
ATOM 799 N N . GLU A 1 104 ? -11.953 -23.844 3.695 1 88.12 104 GLU A N 1
ATOM 800 C CA . GLU A 1 104 ? -10.992 -24.672 2.986 1 88.12 104 GLU A CA 1
ATOM 801 C C . GLU A 1 104 ? -11.352 -26.156 3.102 1 88.12 104 GLU A C 1
ATOM 803 O O . GLU A 1 104 ? -11.141 -26.922 2.162 1 88.12 104 GLU A O 1
ATOM 808 N N . ASP A 1 105 ? -11.906 -26.531 4.176 1 88.5 105 ASP A N 1
ATOM 809 C CA . ASP A 1 105 ? -12.273 -27.922 4.422 1 88.5 105 ASP A CA 1
ATOM 810 C C . ASP A 1 105 ? -13.531 -28.312 3.641 1 88.5 105 ASP A C 1
ATOM 812 O O . ASP A 1 105 ? -13.727 -29.469 3.309 1 88.5 105 ASP A O 1
ATOM 816 N N . MET A 1 106 ? -14.305 -27.359 3.354 1 87.12 106 MET A N 1
ATOM 817 C CA . MET A 1 106 ? -15.562 -27.625 2.664 1 87.12 106 MET A CA 1
ATOM 818 C C . MET A 1 106 ? -15.328 -27.938 1.191 1 87.12 106 MET A C 1
ATOM 820 O O . MET A 1 106 ? -16.125 -28.625 0.56 1 87.12 106 MET A O 1
ATOM 824 N N . PHE A 1 107 ? -14.188 -27.391 0.728 1 84 107 PHE A N 1
ATOM 825 C CA . PHE A 1 107 ? -13.914 -27.547 -0.697 1 84 107 PHE A CA 1
ATOM 826 C C . PHE A 1 107 ? -12.508 -28.094 -0.925 1 84 107 PHE A C 1
ATOM 828 O O . PHE A 1 107 ? -11.523 -27.484 -0.505 1 84 107 PHE A O 1
ATOM 835 N N . PRO A 1 108 ? -12.484 -29.234 -1.531 1 76 108 PRO A N 1
ATOM 836 C CA . PRO A 1 108 ? -11.148 -29.781 -1.785 1 76 108 PRO A CA 1
ATOM 837 C C . PRO A 1 108 ? -10.32 -28.906 -2.723 1 76 108 PRO A C 1
ATOM 839 O O . PRO A 1 108 ? -10.875 -28.234 -3.6 1 76 108 PRO A O 1
ATOM 842 N N . SER A 1 109 ? -9 -28.797 -2.457 1 73.25 109 SER A N 1
ATOM 843 C CA . SER A 1 109 ? -8.078 -28.062 -3.316 1 73.25 109 SER A CA 1
ATOM 844 C C . SER A 1 109 ? -7.609 -28.922 -4.484 1 73.25 109 SER A C 1
ATOM 846 O O . SER A 1 109 ? -7.75 -30.141 -4.461 1 73.25 109 SER A O 1
ATOM 848 N N . LEU A 1 110 ? -7.188 -28.172 -5.516 1 71.81 110 LEU A N 1
ATOM 849 C CA . LEU A 1 110 ? -6.582 -28.875 -6.645 1 71.81 110 LEU A CA 1
ATOM 850 C C . LEU A 1 110 ? -5.23 -29.469 -6.258 1 71.81 110 LEU A C 1
ATOM 852 O O . LEU A 1 110 ? -4.348 -28.75 -5.789 1 71.81 110 LEU A O 1
ATOM 856 N N . SER A 1 111 ? -5.234 -30.781 -6.172 1 64.31 111 SER A N 1
ATOM 857 C CA . SER A 1 111 ? -3.982 -31.484 -5.891 1 64.31 111 SER A CA 1
ATOM 858 C C . SER A 1 111 ? -3.217 -31.781 -7.172 1 64.31 111 SER A C 1
ATOM 860 O O . SER A 1 111 ? -3.785 -32.312 -8.125 1 64.31 111 SER A O 1
ATOM 862 N N . ILE A 1 112 ? -2.111 -31.156 -7.242 1 63 112 ILE A N 1
ATOM 863 C CA . ILE A 1 112 ? -1.243 -31.438 -8.375 1 63 112 ILE A CA 1
ATOM 864 C C . ILE A 1 112 ? -0.168 -32.438 -7.969 1 63 112 ILE A C 1
ATOM 866 O O . ILE A 1 112 ? 0.655 -32.156 -7.094 1 63 112 ILE A O 1
ATOM 870 N N . THR A 1 113 ? -0.493 -33.719 -8.219 1 55.38 113 THR A N 1
ATOM 871 C CA . THR A 1 113 ? 0.463 -34.781 -7.914 1 55.38 113 THR A CA 1
ATOM 872 C C . THR A 1 113 ? 1.428 -34.969 -9.078 1 55.38 113 THR A C 1
ATOM 874 O O . THR A 1 113 ? 1.007 -35.062 -10.234 1 55.38 113 THR A O 1
ATOM 877 N N . GLN A 1 114 ? 2.623 -34.562 -8.906 1 51.16 114 GLN A N 1
ATOM 878 C CA . GLN A 1 114 ? 3.582 -35.031 -9.898 1 51.16 114 GLN A CA 1
ATOM 879 C C . GLN A 1 114 ? 4.039 -36.469 -9.562 1 51.16 114 GLN A C 1
ATOM 881 O O . GLN A 1 114 ? 3.779 -36.969 -8.469 1 51.16 114 GLN A O 1
ATOM 886 N N . SER A 1 115 ? 4.777 -37.094 -10.398 1 49.84 115 SER A N 1
ATOM 887 C CA . SER A 1 115 ? 5.141 -38.531 -10.445 1 49.84 115 SER A CA 1
ATOM 888 C C . SER A 1 115 ? 5.422 -39.062 -9.047 1 49.84 115 SER A C 1
ATOM 890 O O . SER A 1 115 ? 5.48 -40.281 -8.852 1 49.84 115 SER A O 1
ATOM 892 N N . GLY A 1 116 ? 5.832 -38.156 -7.996 1 46.16 116 GLY A N 1
ATOM 893 C CA . GLY A 1 116 ? 6.195 -38.719 -6.699 1 46.16 116 GLY A CA 1
ATOM 894 C C . GLY A 1 116 ? 5.156 -38.438 -5.625 1 46.16 116 GLY A C 1
ATOM 895 O O . GLY A 1 116 ? 4.004 -38.156 -5.934 1 46.16 116 GLY A O 1
ATOM 896 N N . THR A 1 117 ? 5.371 -38.906 -4.332 1 49.88 117 THR A N 1
ATOM 897 C CA . THR A 1 117 ? 4.586 -38.938 -3.105 1 49.88 117 THR A CA 1
ATOM 898 C C . THR A 1 117 ? 4.199 -37.531 -2.658 1 49.88 117 THR A C 1
ATOM 900 O O . THR A 1 117 ? 3.344 -37.375 -1.785 1 49.88 117 THR A O 1
ATOM 903 N N . ASN A 1 118 ? 4.789 -36.531 -3.215 1 52.59 118 ASN A N 1
ATOM 904 C CA . ASN A 1 118 ? 4.508 -35.219 -2.617 1 52.59 118 ASN A CA 1
ATOM 905 C C . ASN A 1 118 ? 3.568 -34.375 -3.488 1 52.59 118 ASN A C 1
ATOM 907 O O . ASN A 1 118 ? 3.699 -34.375 -4.715 1 52.59 118 ASN A O 1
ATOM 911 N N . SER A 1 119 ? 2.336 -34.062 -3.018 1 59.12 119 SER A N 1
ATOM 912 C CA . SER A 1 119 ? 1.336 -33.281 -3.727 1 59.12 119 SER A CA 1
ATOM 913 C C . SER A 1 119 ? 1.379 -31.812 -3.291 1 59.12 119 SER A C 1
ATOM 915 O O . SER A 1 119 ? 1.815 -31.5 -2.18 1 59.12 119 SER A O 1
ATOM 917 N N . SER A 1 120 ? 1.425 -30.938 -4.359 1 63.59 120 SER A N 1
ATOM 918 C CA . SER A 1 120 ? 1.212 -29.516 -4.062 1 63.59 120 SER A CA 1
ATOM 919 C C . SER A 1 120 ? -0.205 -29.094 -4.422 1 63.59 120 SER A C 1
ATOM 921 O O . SER A 1 120 ? -0.907 -29.797 -5.156 1 63.59 120 SER A O 1
ATOM 923 N N . ALA A 1 121 ? -0.677 -28.172 -3.631 1 67.19 121 ALA A N 1
ATOM 924 C CA . ALA A 1 121 ? -2.066 -27.766 -3.822 1 67.19 121 ALA A CA 1
ATOM 925 C C . ALA A 1 121 ? -2.152 -26.297 -4.25 1 67.19 121 ALA A C 1
ATOM 927 O O . ALA A 1 121 ? -1.379 -25.469 -3.777 1 67.19 121 ALA A O 1
ATOM 928 N N . LEU A 1 122 ? -2.814 -26.156 -5.418 1 74.25 122 LEU A N 1
ATOM 929 C CA . LEU A 1 122 ? -3.289 -24.828 -5.797 1 74.25 122 LEU A CA 1
ATOM 930 C C . LEU A 1 122 ? -4.773 -24.672 -5.477 1 74.25 122 LEU A C 1
ATOM 932 O O . LEU A 1 122 ? -5.613 -25.344 -6.07 1 74.25 122 LEU A O 1
ATOM 936 N N . GLY A 1 123 ? -5.07 -23.891 -4.41 1 85.12 123 GLY A N 1
ATOM 937 C CA . GLY A 1 123 ? -6.461 -23.719 -4.031 1 85.12 123 GLY A CA 1
ATOM 938 C C . GLY A 1 123 ? -6.934 -22.281 -4.102 1 85.12 123 GLY A C 1
ATOM 939 O O . GLY A 1 123 ? -6.344 -21.406 -3.471 1 85.12 123 GLY A O 1
ATOM 940 N N . LEU A 1 124 ? -8 -22.125 -4.855 1 90.62 124 LEU A N 1
ATOM 941 C CA . LEU A 1 124 ? -8.625 -20.812 -4.973 1 90.62 124 LEU A CA 1
ATOM 942 C C . LEU A 1 124 ? -9.086 -20.297 -3.607 1 90.62 124 LEU A C 1
ATOM 944 O O . LEU A 1 124 ? -8.914 -19.125 -3.289 1 90.62 124 LEU A O 1
ATOM 948 N N . ILE A 1 125 ? -9.57 -21.203 -2.854 1 92.94 125 ILE A N 1
ATOM 949 C CA . ILE A 1 125 ? -10.078 -20.828 -1.54 1 92.94 125 ILE A CA 1
ATOM 950 C C . ILE A 1 125 ? -8.93 -20.391 -0.647 1 92.94 125 ILE A C 1
ATOM 952 O O . ILE A 1 125 ? -9.055 -19.406 0.097 1 92.94 125 ILE A O 1
ATOM 956 N N . GLN A 1 126 ? -7.855 -21.047 -0.736 1 91.56 126 GLN A N 1
ATOM 957 C CA . GLN A 1 126 ? -6.684 -20.672 0.043 1 91.56 126 GLN A CA 1
ATOM 958 C C . GLN A 1 126 ? -6.207 -19.266 -0.326 1 91.56 126 GLN A C 1
ATOM 960 O O . GLN A 1 126 ? -5.777 -18.5 0.542 1 91.56 126 GLN A O 1
ATOM 965 N N . LEU A 1 127 ? -6.25 -18.984 -1.592 1 93.25 127 LEU A N 1
ATOM 966 C CA . LEU A 1 127 ? -5.871 -17.641 -2.031 1 93.25 127 LEU A CA 1
ATOM 967 C C . LEU A 1 127 ? -6.785 -16.594 -1.41 1 93.25 127 LEU A C 1
ATOM 969 O O . LEU A 1 127 ? -6.309 -15.562 -0.91 1 93.25 127 LEU A O 1
ATOM 973 N N . ALA A 1 128 ? -8.047 -16.828 -1.424 1 94.81 128 ALA A N 1
ATOM 974 C CA . ALA A 1 128 ? -9.016 -15.883 -0.87 1 94.81 128 ALA A CA 1
ATOM 975 C C . ALA A 1 128 ? -8.852 -15.75 0.641 1 94.81 128 ALA A C 1
ATOM 977 O O . ALA A 1 128 ? -8.883 -14.641 1.179 1 94.81 128 ALA A O 1
ATOM 978 N N . THR A 1 129 ? -8.68 -16.875 1.307 1 93.5 129 THR A N 1
ATOM 979 C CA . THR A 1 129 ? -8.547 -16.828 2.76 1 93.5 129 THR A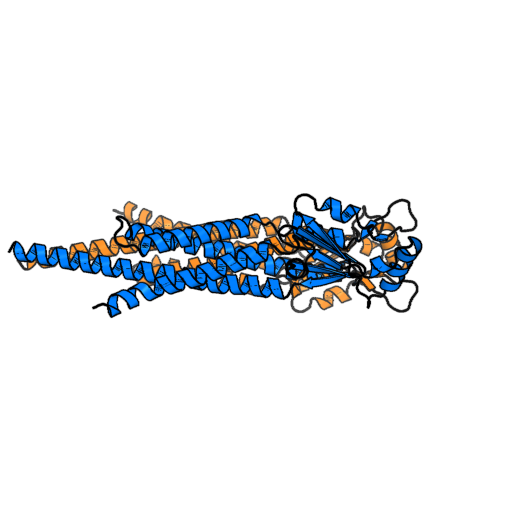 CA 1
ATOM 980 C C . THR A 1 129 ? -7.223 -16.188 3.166 1 93.5 129 THR A C 1
ATOM 982 O O . THR A 1 129 ? -7.145 -15.523 4.199 1 93.5 129 THR A O 1
ATOM 985 N N . GLN A 1 130 ? -6.234 -16.344 2.426 1 93.5 130 GLN A N 1
ATOM 986 C CA . GLN A 1 130 ? -4.957 -15.695 2.699 1 93.5 130 GLN A CA 1
ATOM 987 C C . GLN A 1 130 ? -5.062 -14.188 2.512 1 93.5 130 GLN A C 1
ATOM 989 O O . GLN A 1 130 ? -4.449 -13.414 3.254 1 93.5 130 GLN A O 1
ATOM 994 N N . PHE A 1 131 ? -5.77 -13.812 1.489 1 95.94 131 PHE A N 1
ATOM 995 C CA . PHE A 1 131 ? -5.973 -12.375 1.293 1 95.94 131 PHE A CA 1
ATOM 996 C C . PHE A 1 131 ? -6.668 -11.758 2.498 1 95.94 131 PHE A C 1
ATOM 998 O O . PHE A 1 131 ? -6.238 -10.719 3 1 95.94 131 PHE A O 1
ATOM 1005 N N . THR A 1 132 ? -7.68 -12.398 2.973 1 95.06 132 THR A N 1
ATOM 1006 C CA . THR A 1 132 ? -8.453 -11.922 4.113 1 95.06 132 THR A CA 1
ATOM 1007 C C . THR A 1 132 ? -7.66 -12.07 5.406 1 95.06 132 THR A C 1
ATOM 1009 O O . THR A 1 132 ? -7.691 -11.18 6.262 1 95.06 132 THR A O 1
ATOM 1012 N N . GLY A 1 133 ? -6.918 -13.078 5.496 1 94.06 133 GLY A N 1
ATOM 1013 C CA . GLY A 1 133 ? -6.273 -13.406 6.758 1 94.06 133 GLY A CA 1
ATOM 1014 C C . GLY A 1 133 ? -4.898 -12.781 6.902 1 94.06 133 GLY A C 1
ATOM 1015 O O . GLY A 1 133 ? -4.512 -12.367 7.996 1 94.06 133 GLY A O 1
ATOM 1016 N N . ASP A 1 134 ? -4.148 -12.656 5.871 1 93.62 134 ASP A N 1
ATOM 1017 C CA . ASP A 1 134 ? -2.736 -12.32 6.004 1 93.62 134 ASP A CA 1
ATOM 1018 C C . ASP A 1 134 ? -2.426 -10.984 5.332 1 93.62 134 ASP A C 1
ATOM 1020 O O . ASP A 1 134 ? -1.438 -10.328 5.668 1 93.62 134 ASP A O 1
ATOM 1024 N N . ILE A 1 135 ? -3.209 -10.539 4.449 1 95 135 ILE A N 1
ATOM 1025 C CA . ILE A 1 135 ? -2.855 -9.383 3.639 1 95 135 ILE A CA 1
ATOM 1026 C C . ILE A 1 135 ? -3.621 -8.156 4.129 1 95 135 ILE A C 1
ATOM 1028 O O . ILE A 1 135 ? -3.02 -7.129 4.457 1 95 135 ILE A O 1
ATOM 1032 N N . VAL A 1 136 ? -4.965 -8.367 4.168 1 93.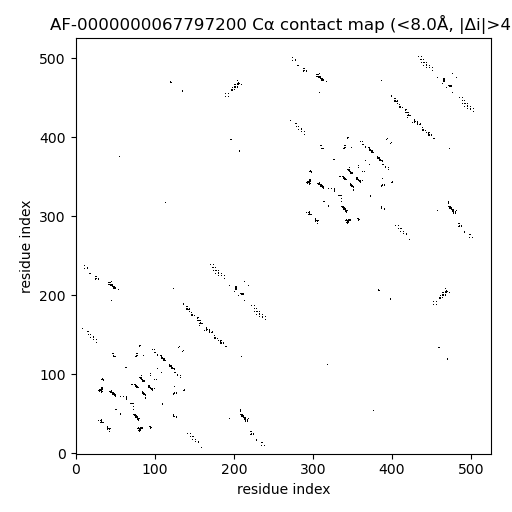38 136 VAL A N 1
ATOM 1033 C CA . VAL A 1 136 ? -5.773 -7.219 4.566 1 93.38 136 VAL A CA 1
ATOM 1034 C C . VAL A 1 136 ? -6.234 -7.391 6.012 1 93.38 136 VAL A C 1
ATOM 1036 O O . VAL A 1 136 ? -6.914 -8.367 6.34 1 93.38 136 VAL A O 1
ATOM 1039 N N . HIS A 1 137 ? -5.781 -6.508 6.895 1 90.25 137 HIS A N 1
ATOM 1040 C CA . HIS A 1 137 ? -6.211 -6.531 8.289 1 90.25 137 HIS A CA 1
ATOM 1041 C C . HIS A 1 137 ? -7.305 -5.504 8.547 1 90.25 137 HIS A C 1
ATOM 1043 O O . HIS A 1 137 ? -7.18 -4.34 8.156 1 90.25 137 HIS A O 1
ATOM 1049 N N . PRO A 1 138 ? -8.336 -5.938 9.297 1 92 138 PRO A N 1
ATOM 1050 C CA . PRO A 1 138 ? -9.469 -5.035 9.516 1 92 138 PRO A CA 1
ATOM 1051 C C . PRO A 1 138 ? -9.203 -4.004 10.609 1 92 138 PRO A C 1
ATOM 1053 O O . PRO A 1 138 ? -9.992 -3.074 10.797 1 92 138 PRO A O 1
ATOM 1056 N N . SER A 1 139 ? -8.102 -4.027 11.234 1 90.81 139 SER A N 1
ATOM 1057 C CA . SER A 1 139 ? -7.855 -3.17 12.391 1 90.81 139 SER A CA 1
ATOM 1058 C C . SER A 1 139 ? -7.859 -1.697 11.992 1 90.81 139 SER A C 1
ATOM 1060 O O . SER A 1 139 ? -8.531 -0.881 12.633 1 90.81 139 SER A O 1
ATOM 1062 N N . LEU A 1 140 ? -7.152 -1.398 10.961 1 91.25 140 LEU A N 1
ATOM 1063 C CA . LEU A 1 140 ? -7.039 0.006 10.586 1 91.25 140 LEU A CA 1
ATOM 1064 C C . LEU A 1 140 ? -8.391 0.559 10.141 1 91.25 140 LEU A C 1
ATOM 1066 O O . LEU A 1 140 ? -8.797 1.634 10.578 1 91.25 140 LEU A O 1
ATOM 1070 N N . PRO A 1 141 ? -9.07 -0.193 9.336 1 93.62 141 PRO A N 1
ATOM 1071 C CA . PRO A 1 141 ? -10.398 0.286 8.961 1 93.62 141 PRO A CA 1
ATOM 1072 C C . PRO A 1 141 ? -11.336 0.43 10.156 1 93.62 141 PRO A C 1
ATOM 1074 O O . PRO A 1 141 ? -12.117 1.381 10.219 1 93.62 141 PRO A O 1
ATOM 1077 N N . VAL A 1 142 ? -11.211 -0.398 11.023 1 95.56 142 VAL A N 1
ATOM 1078 C CA . VAL A 1 142 ? -12.07 -0.323 12.203 1 95.56 142 VAL A CA 1
ATOM 1079 C C . VAL A 1 142 ? -11.703 0.906 13.023 1 95.56 142 VAL A C 1
ATOM 1081 O O . VAL A 1 142 ? -12.586 1.605 13.531 1 95.56 142 VAL A O 1
ATOM 1084 N N . VAL A 1 143 ? -10.477 1.145 13.18 1 95.81 143 VAL A N 1
ATOM 1085 C CA . VAL A 1 143 ? -10.016 2.328 13.898 1 95.81 143 VAL A CA 1
ATOM 1086 C C . VAL A 1 143 ? -10.586 3.584 13.242 1 95.81 143 VAL A C 1
ATOM 1088 O O . VAL A 1 143 ? -11.047 4.5 13.93 1 95.81 143 VAL A O 1
ATOM 1091 N N . THR A 1 144 ? -10.562 3.65 11.977 1 96.19 144 THR A N 1
ATOM 1092 C CA . THR A 1 144 ? -11.094 4.812 11.281 1 96.19 144 THR A CA 1
ATOM 1093 C C . THR A 1 144 ? -12.586 4.973 11.555 1 96.19 144 THR A C 1
ATOM 1095 O O . THR A 1 144 ? -13.078 6.09 11.734 1 96.19 144 THR A O 1
ATOM 1098 N N . LEU A 1 145 ? -13.234 3.898 11.578 1 97 145 LEU A N 1
ATOM 1099 C CA . LEU A 1 145 ? -14.664 3.957 11.867 1 97 145 LEU A CA 1
ATOM 1100 C C . LEU A 1 145 ? -14.914 4.527 13.258 1 97 145 LEU A C 1
ATOM 1102 O O . LEU A 1 145 ? -15.789 5.379 13.438 1 97 145 LEU A O 1
ATOM 1106 N N . VAL A 1 146 ? -14.125 4.074 14.195 1 96.94 146 VAL A N 1
ATOM 1107 C CA . VAL A 1 146 ? -14.258 4.566 15.562 1 96.94 146 VAL A CA 1
ATOM 1108 C C . VAL A 1 146 ? -13.961 6.062 15.602 1 96.94 146 VAL A C 1
ATOM 1110 O O . VAL A 1 146 ? -14.664 6.828 16.266 1 96.94 146 VAL A O 1
ATOM 1113 N N . LEU A 1 147 ? -13.008 6.422 14.938 1 97.31 147 LEU A N 1
ATOM 1114 C CA . LEU A 1 147 ? -12.648 7.832 14.883 1 97.31 147 LEU A CA 1
ATOM 1115 C C . LEU A 1 147 ? -13.773 8.656 14.25 1 97.31 147 LEU A C 1
ATOM 1117 O O . LEU A 1 147 ? -14.07 9.758 14.711 1 97.31 147 LEU A O 1
ATOM 1121 N N . ASP A 1 148 ? -14.359 8.156 13.273 1 97 148 ASP A N 1
ATOM 1122 C CA . ASP A 1 148 ? -15.461 8.852 12.617 1 97 148 ASP A CA 1
ATOM 1123 C C . ASP A 1 148 ? -16.625 9.062 13.586 1 97 148 ASP A C 1
ATOM 1125 O O . ASP A 1 148 ? -17.25 10.117 13.586 1 97 148 ASP A O 1
ATOM 1129 N N . VAL A 1 149 ? -16.906 8.133 14.336 1 96.19 149 VAL A N 1
ATOM 1130 C CA . VAL A 1 149 ? -17.984 8.242 15.32 1 96.19 149 VAL A CA 1
ATOM 1131 C C . VAL A 1 149 ? -17.625 9.305 16.359 1 96.19 149 VAL A C 1
ATOM 1133 O O . VAL A 1 149 ? -18.469 10.102 16.766 1 96.19 149 VAL A O 1
ATOM 1136 N N . LEU A 1 150 ? -16.375 9.312 16.703 1 95.5 150 LEU A N 1
ATOM 1137 C CA . LEU A 1 150 ? -15.914 10.328 17.641 1 95.5 150 LEU A CA 1
ATOM 1138 C C . LEU A 1 150 ? -16.062 11.727 17.062 1 95.5 150 LEU A C 1
ATOM 1140 O O . LEU A 1 150 ? -16.516 12.648 17.75 1 95.5 150 LEU A O 1
ATOM 1144 N N . VAL A 1 151 ? -15.664 11.844 15.836 1 94.69 151 VAL A N 1
ATOM 1145 C CA . VAL A 1 151 ? -15.836 13.125 15.164 1 94.69 151 VAL A CA 1
ATOM 1146 C C . VAL A 1 151 ? -17.312 13.523 15.18 1 94.69 151 VAL A C 1
ATOM 1148 O O . VAL A 1 151 ? -17.641 14.695 15.391 1 94.69 151 VAL A O 1
ATOM 1151 N N . PHE A 1 152 ? -18.125 12.617 14.938 1 93.69 152 PHE A N 1
ATOM 1152 C CA . PHE A 1 152 ? -19.562 12.852 14.945 1 93.69 152 PHE A CA 1
ATOM 1153 C C . PHE A 1 152 ? -20.016 13.406 16.297 1 93.69 152 PHE A C 1
ATOM 1155 O O . PHE A 1 152 ? -20.766 14.383 16.344 1 93.69 152 PHE A O 1
ATOM 1162 N N . VAL A 1 153 ? -19.516 12.891 17.375 1 91.5 153 VAL A N 1
ATOM 1163 C CA . VAL A 1 153 ? -19.859 13.336 18.719 1 91.5 153 VAL A CA 1
ATOM 1164 C C . VAL A 1 153 ? -19.328 14.758 18.953 1 91.5 153 VAL A C 1
ATOM 1166 O O . VAL A 1 153 ? -20.047 15.609 19.484 1 91.5 153 VAL A O 1
ATOM 1169 N N . PHE A 1 154 ? -18.172 14.977 18.484 1 90.5 154 PHE A N 1
ATOM 1170 C CA . PHE A 1 154 ? -17.562 16.281 18.703 1 90.5 154 PHE A CA 1
ATOM 1171 C C . PHE A 1 154 ? -18.281 17.359 17.906 1 90.5 154 PHE A C 1
ATOM 1173 O O . PHE A 1 154 ? -18.406 18.5 18.344 1 90.5 154 PHE A O 1
ATOM 1180 N N . VAL A 1 155 ? -18.703 17.031 16.75 1 87.44 155 VAL A N 1
ATOM 1181 C CA . VAL A 1 155 ? -19.422 18 15.922 1 87.44 155 VAL A CA 1
ATOM 1182 C C . VAL A 1 155 ? -20.766 18.344 16.578 1 87.44 155 VAL A C 1
ATOM 1184 O O . VAL A 1 155 ? -21.172 19.516 16.578 1 87.44 155 VAL A O 1
ATOM 1187 N N . LEU A 1 156 ? -21.453 17.422 17.094 1 86.12 156 LEU A N 1
ATOM 1188 C CA . LEU A 1 156 ? -22.703 17.672 17.781 1 86.12 156 LEU A CA 1
ATOM 1189 C C . LEU A 1 156 ? -22.469 18.531 19.031 1 86.12 156 LEU A C 1
ATOM 1191 O O . LEU A 1 156 ? -23.266 19.422 19.328 1 86.12 156 LEU A O 1
ATOM 1195 N N . TRP A 1 157 ? -21.391 18.219 19.734 1 83.62 157 TRP A N 1
ATOM 1196 C CA . TRP A 1 157 ? -21.031 19 20.906 1 83.62 157 TRP A CA 1
ATOM 1197 C C . TRP A 1 157 ? -20.734 20.453 20.531 1 83.62 157 TRP A C 1
ATOM 1199 O O . TRP A 1 157 ? -21.094 21.375 21.25 1 83.62 157 TRP A O 1
ATOM 1209 N N . SER A 1 158 ? -20.172 20.625 19.406 1 78.88 158 SER A N 1
ATOM 1210 C CA . SER A 1 158 ? -19.766 21.953 18.969 1 78.88 158 SER A CA 1
ATOM 1211 C C . SER A 1 158 ? -20.953 22.766 18.5 1 78.88 158 SER A C 1
ATOM 1213 O O . SER A 1 158 ? -20.938 24 18.562 1 78.88 158 SER A O 1
ATOM 1215 N N . ILE A 1 159 ? -21.922 22.141 17.922 1 75.62 159 ILE A N 1
ATOM 1216 C CA . ILE A 1 159 ? -23.109 22.844 17.438 1 75.62 159 ILE A CA 1
ATOM 1217 C C . ILE A 1 159 ? -23.938 23.328 18.625 1 75.62 159 ILE A C 1
ATOM 1219 O O . ILE A 1 159 ? -24.516 24.406 18.578 1 75.62 159 ILE A O 1
ATOM 1223 N N . PHE A 1 160 ? -23.938 22.531 19.625 1 68.19 160 PHE A N 1
ATOM 1224 C CA . PHE A 1 160 ? -24.734 22.953 20.766 1 68.19 160 PHE A CA 1
ATOM 1225 C C . PHE A 1 160 ? -23.938 23.906 21.656 1 68.19 160 PHE A C 1
ATOM 1227 O O . PHE A 1 160 ? -23.266 23.484 22.594 1 68.19 160 PHE A O 1
ATOM 1234 N N . ALA A 1 161 ? -23.594 25.109 21.188 1 57.16 161 ALA A N 1
ATOM 1235 C CA . ALA A 1 161 ? -22.875 26.266 21.719 1 57.16 161 ALA A CA 1
ATOM 1236 C C . ALA A 1 161 ? -23.188 26.484 23.188 1 57.16 161 ALA A C 1
ATOM 1238 O O . ALA A 1 161 ? -22.422 27.141 23.906 1 57.16 161 ALA A O 1
ATOM 1239 N N . PHE A 1 162 ? -24.297 26.156 23.531 1 53.75 162 PHE A N 1
ATOM 1240 C CA . PHE A 1 162 ? -24.688 26.547 24.875 1 53.75 162 PHE A CA 1
ATOM 1241 C C . PHE A 1 162 ? -23.875 25.781 25.922 1 53.75 162 PHE A C 1
ATOM 1243 O O . PHE A 1 162 ? -23.922 26.094 27.109 1 53.75 162 PHE A O 1
ATOM 1250 N N . ILE A 1 163 ? -23.047 24.922 25.422 1 53.94 163 ILE A N 1
ATOM 1251 C CA . ILE A 1 163 ? -22.312 24.109 26.375 1 53.94 163 ILE A CA 1
ATOM 1252 C C . ILE A 1 163 ? -20.875 24.609 26.5 1 53.94 163 ILE A C 1
ATOM 1254 O O . ILE A 1 163 ? -20.25 24.953 25.5 1 53.94 163 ILE A O 1
ATOM 1258 N N . PRO A 1 164 ? -20.312 24.953 27.75 1 61.78 164 PRO A N 1
ATOM 1259 C CA . PRO A 1 164 ? -18.922 25.312 28.031 1 61.78 164 PRO A CA 1
ATOM 1260 C C . PRO A 1 164 ? -17.922 24.359 27.359 1 61.78 164 PRO A C 1
ATOM 1262 O O . PRO A 1 164 ? -18.125 23.141 27.391 1 61.78 164 PRO A O 1
ATOM 1265 N N . GLY A 1 165 ? -17.031 24.844 26.469 1 63.34 165 GLY A N 1
ATOM 1266 C CA . GLY A 1 165 ? -15.969 24.047 25.875 1 63.34 165 GLY A CA 1
ATOM 1267 C C . GLY A 1 165 ? -16.125 23.844 24.391 1 63.34 165 GLY A C 1
ATOM 1268 O O . GLY A 1 165 ? -15.523 22.922 23.812 1 63.34 165 GLY A O 1
ATOM 1269 N N . ALA A 1 166 ? -16.969 24.547 23.844 1 65.06 166 ALA A N 1
ATOM 1270 C CA . ALA A 1 166 ? -17.234 24.438 22.406 1 65.06 166 ALA A CA 1
ATOM 1271 C C . ALA A 1 166 ? -15.977 24.688 21.594 1 65.06 166 ALA A C 1
ATOM 1273 O O . ALA A 1 166 ? -15.758 24.047 20.562 1 65.06 166 ALA A O 1
ATOM 1274 N N . THR A 1 167 ? -15.25 25.609 22.141 1 70.06 167 THR A N 1
ATOM 1275 C CA . THR A 1 167 ? -14 25.891 21.453 1 70.06 167 THR A CA 1
ATOM 1276 C C . THR A 1 167 ? -13.07 24.672 21.5 1 70.06 167 THR A C 1
ATOM 1278 O O . THR A 1 167 ? -12.453 24.312 20.484 1 70.06 167 THR A O 1
ATOM 1281 N N . GLN A 1 168 ? -13.055 24.141 22.734 1 79.12 168 GLN A N 1
ATOM 1282 C CA . GLN A 1 168 ? -12.227 22.953 22.891 1 79.12 168 GLN A CA 1
ATOM 1283 C C . GLN A 1 168 ? -12.75 21.812 22.031 1 79.12 168 GLN A C 1
ATOM 1285 O O . GLN A 1 168 ? -11.969 21.047 21.469 1 79.12 168 GLN A O 1
ATOM 1290 N N . ALA A 1 169 ? -14.023 21.812 21.906 1 80.69 169 ALA A N 1
ATOM 1291 C CA . ALA A 1 169 ? -14.648 20.75 21.109 1 80.69 169 ALA A CA 1
ATOM 1292 C C . ALA A 1 169 ? -14.289 20.922 19.625 1 80.69 169 ALA A C 1
ATOM 1294 O O . ALA A 1 169 ? -14.109 19.922 18.922 1 80.69 169 ALA A O 1
ATOM 1295 N N . GLY A 1 170 ? -14.148 22.094 19.188 1 82.12 170 GLY A N 1
ATOM 1296 C CA . GLY A 1 170 ? -13.758 22.344 17.812 1 82.12 170 GLY A CA 1
ATOM 1297 C C . GLY A 1 170 ? -12.344 21.906 17.5 1 82.12 170 GLY A C 1
ATOM 1298 O O . GLY A 1 170 ? -12.086 21.328 16.438 1 82.12 170 GLY A O 1
ATOM 1299 N N . ILE A 1 171 ? -11.562 22.125 18.438 1 86.88 171 ILE A N 1
ATOM 1300 C CA . ILE A 1 171 ? -10.164 21.719 18.266 1 86.88 171 ILE A CA 1
ATOM 1301 C C . ILE A 1 171 ? -10.07 20.203 18.266 1 86.88 171 ILE A C 1
ATOM 1303 O O . ILE A 1 171 ? -9.328 19.625 17.469 1 86.88 171 ILE A O 1
ATOM 1307 N N . MET A 1 172 ? -10.734 19.609 19.109 1 90.44 172 MET A N 1
ATOM 1308 C CA . MET A 1 172 ? -10.727 18.156 19.172 1 90.44 172 MET A CA 1
ATOM 1309 C C . MET A 1 172 ? -11.305 17.562 17.891 1 90.44 172 MET A C 1
ATOM 1311 O O . MET A 1 172 ? -10.82 16.547 17.391 1 90.44 172 MET A O 1
ATOM 1315 N N . MET A 1 173 ? -12.312 18.172 17.422 1 90.25 173 MET A N 1
ATOM 1316 C CA . MET A 1 173 ? -12.922 17.719 16.188 1 90.25 173 MET A CA 1
ATOM 1317 C C . MET A 1 173 ? -11.922 17.797 15.031 1 90.25 173 MET A C 1
ATOM 1319 O O . MET A 1 173 ? -11.852 16.891 14.203 1 90.25 173 MET A O 1
ATOM 1323 N N . MET A 1 174 ? -11.258 18.812 15.039 1 91.62 174 MET A N 1
ATOM 1324 C CA . MET A 1 174 ? -10.281 19 13.969 1 91.62 174 MET A CA 1
ATOM 1325 C C . MET A 1 174 ? -9.203 17.922 14.016 1 91.62 174 MET A C 1
ATOM 1327 O O . MET A 1 174 ? -8.938 17.25 13.016 1 91.62 174 MET A O 1
ATOM 1331 N N . TRP A 1 175 ? -8.641 17.734 15.172 1 92.81 175 TRP A N 1
ATOM 1332 C CA . TRP A 1 175 ? -7.559 16.766 15.289 1 92.81 175 TRP A CA 1
ATOM 1333 C C . TRP A 1 175 ? -8.062 15.344 15.031 1 92.81 175 TRP A C 1
ATOM 1335 O O . TRP A 1 175 ? -7.367 14.539 14.406 1 92.81 175 TRP A O 1
ATOM 1345 N N . THR A 1 176 ? -9.172 15.008 15.492 1 95.5 176 THR A N 1
ATOM 1346 C CA . THR A 1 176 ? -9.734 13.68 15.281 1 95.5 176 THR A CA 1
ATOM 1347 C C . THR A 1 176 ? -10.062 13.461 13.805 1 95.5 176 THR A C 1
ATOM 1349 O O . THR A 1 176 ? -9.883 12.359 13.281 1 95.5 176 THR A O 1
ATOM 1352 N N . SER A 1 177 ? -10.508 14.508 13.148 1 96 177 SER A N 1
ATOM 1353 C CA . SER A 1 177 ? -10.82 14.383 11.734 1 96 177 SER A CA 1
ATOM 1354 C C . SER A 1 177 ? -9.555 14.188 10.898 1 96 177 SER A C 1
ATOM 1356 O O . SER A 1 177 ? -9.547 13.406 9.945 1 96 177 SER A O 1
ATOM 1358 N N . ILE A 1 178 ? -8.547 14.859 11.234 1 94.38 178 ILE A N 1
ATOM 1359 C CA . ILE A 1 178 ? -7.281 14.703 10.531 1 94.38 178 ILE A CA 1
ATOM 1360 C C . ILE A 1 178 ? -6.75 13.281 10.734 1 94.38 178 ILE A C 1
ATOM 1362 O O . ILE A 1 178 ? -6.293 12.648 9.781 1 94.38 178 ILE A O 1
ATOM 1366 N N . CYS A 1 179 ? -6.855 12.828 11.945 1 96.06 179 CYS A N 1
ATOM 1367 C CA . CYS A 1 179 ? -6.422 11.469 12.242 1 96.06 179 CYS A CA 1
ATOM 1368 C C . CYS A 1 179 ? -7.238 10.453 11.445 1 96.06 179 CYS A C 1
ATOM 1370 O O . CYS A 1 179 ? -6.688 9.484 10.914 1 96.06 179 CYS A O 1
ATOM 1372 N N . ALA A 1 180 ? -8.508 10.68 11.43 1 97.25 180 ALA A N 1
ATOM 1373 C CA . ALA A 1 180 ? -9.375 9.781 10.672 1 97.25 180 ALA A CA 1
ATOM 1374 C C . ALA A 1 180 ? -9.016 9.797 9.188 1 97.25 180 ALA A C 1
ATOM 1376 O O . ALA A 1 180 ? -9.008 8.75 8.531 1 97.25 180 ALA A O 1
ATOM 1377 N N . PHE A 1 181 ? -8.711 10.969 8.703 1 96.38 181 PHE A N 1
ATOM 1378 C CA . PHE A 1 181 ? -8.336 11.078 7.301 1 96.38 181 PHE A CA 1
ATOM 1379 C C . PHE A 1 181 ? -7.027 10.344 7.035 1 96.38 181 PHE A C 1
ATOM 1381 O O . PHE A 1 181 ? -6.902 9.625 6.039 1 96.38 181 PHE A O 1
ATOM 1388 N N . LEU A 1 182 ? -6.121 10.445 7.855 1 94.75 182 LEU A N 1
ATOM 1389 C CA . LEU A 1 182 ? -4.824 9.805 7.68 1 94.75 182 LEU A CA 1
ATOM 1390 C C . LEU A 1 182 ? -4.961 8.289 7.746 1 94.75 182 LEU A C 1
ATOM 1392 O O . LEU A 1 182 ? -4.402 7.57 6.91 1 94.75 182 LEU A O 1
ATOM 1396 N N . THR A 1 183 ? -5.695 7.824 8.688 1 96.12 183 THR A N 1
ATOM 1397 C CA . THR A 1 183 ? -5.852 6.383 8.836 1 96.12 183 THR A CA 1
ATOM 1398 C C . THR A 1 183 ? -6.578 5.793 7.633 1 96.12 183 THR A C 1
ATOM 1400 O O . THR A 1 183 ? -6.191 4.738 7.121 1 96.12 183 THR A O 1
ATOM 1403 N N . TRP A 1 184 ? -7.625 6.492 7.18 1 97.12 184 TRP A N 1
ATOM 1404 C CA . TRP A 1 184 ? -8.344 5.98 6.02 1 97.12 184 TRP A CA 1
ATOM 1405 C C . TRP A 1 184 ? -7.484 6.07 4.762 1 97.12 184 TRP A C 1
ATOM 1407 O O . TRP A 1 184 ? -7.598 5.23 3.867 1 97.12 184 TRP A O 1
ATOM 1417 N N . SER A 1 185 ? -6.652 7.062 4.664 1 96.38 185 SER A N 1
ATOM 1418 C CA . SER A 1 185 ? -5.746 7.168 3.525 1 96.38 185 SER A CA 1
ATOM 1419 C C . SER A 1 185 ? -4.809 5.965 3.457 1 96.38 185 SER A C 1
ATOM 1421 O O . SER A 1 185 ? -4.59 5.402 2.383 1 96.38 185 SER A O 1
ATOM 1423 N N . VAL A 1 186 ? -4.324 5.594 4.574 1 95.81 186 VAL A N 1
ATOM 1424 C CA . VAL A 1 186 ? -3.459 4.418 4.629 1 95.81 186 VAL A CA 1
ATOM 1425 C C . VAL A 1 186 ? -4.242 3.178 4.203 1 95.81 186 VAL A C 1
ATOM 1427 O O . VAL A 1 186 ? -3.732 2.344 3.453 1 95.81 186 VAL A O 1
ATOM 1430 N N . CYS A 1 187 ? -5.465 3.088 4.609 1 96.12 187 CYS A N 1
ATOM 1431 C CA . CYS A 1 187 ? -6.312 1.958 4.25 1 96.12 187 CYS A CA 1
ATOM 1432 C C . CYS A 1 187 ? -6.551 1.909 2.744 1 96.12 187 CYS A C 1
ATOM 1434 O O . CYS A 1 187 ? -6.508 0.837 2.139 1 96.12 187 CYS A O 1
ATOM 1436 N N . THR A 1 188 ? -6.762 3.061 2.232 1 96.5 188 THR A N 1
ATOM 1437 C CA . THR A 1 188 ? -7.059 3.139 0.806 1 96.5 188 THR A CA 1
ATOM 1438 C C . THR A 1 188 ? -5.836 2.746 -0.021 1 96.5 188 THR A C 1
ATOM 1440 O O . THR A 1 188 ? -5.953 1.994 -0.991 1 96.5 188 THR A O 1
ATOM 1443 N N . ILE A 1 189 ? -4.691 3.174 0.353 1 96.38 189 ILE A N 1
ATOM 1444 C CA . ILE A 1 189 ? -3.471 2.822 -0.36 1 96.38 189 ILE A CA 1
ATOM 1445 C C . ILE A 1 189 ? -3.191 1.33 -0.202 1 96.38 189 ILE A C 1
ATOM 1447 O O . ILE A 1 189 ? -2.838 0.651 -1.17 1 96.38 189 ILE A O 1
ATOM 1451 N N . TRP A 1 190 ? -3.385 0.916 1.007 1 96.62 190 TRP A N 1
ATOM 1452 C CA . TRP A 1 190 ? -3.193 -0.508 1.267 1 96.62 190 TRP A CA 1
ATOM 1453 C C . TRP A 1 190 ? -4.09 -1.35 0.365 1 96.62 190 TRP A C 1
ATOM 1455 O O . TRP A 1 190 ? -3.633 -2.32 -0.244 1 96.62 190 TRP A O 1
ATOM 1465 N N . PHE A 1 191 ? -5.359 -0.993 0.266 1 95.94 191 PHE A N 1
ATOM 1466 C CA . PHE A 1 191 ? -6.309 -1.711 -0.575 1 95.94 191 PHE A CA 1
ATOM 1467 C C . PHE A 1 191 ? -5.891 -1.646 -2.039 1 95.94 191 PHE A C 1
ATOM 1469 O O . PHE A 1 191 ? -5.879 -2.666 -2.732 1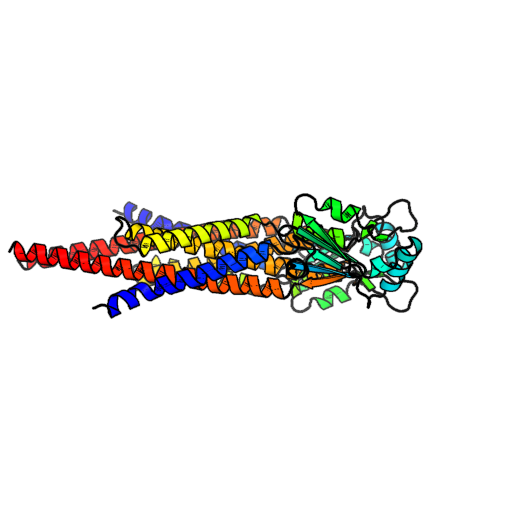 95.94 191 PHE A O 1
ATOM 1476 N N . HIS A 1 192 ? -5.535 -0.494 -2.443 1 96 192 HIS A N 1
ATOM 1477 C CA . HIS A 1 192 ? -5.18 -0.301 -3.844 1 96 192 HIS A CA 1
ATOM 1478 C C . HIS A 1 192 ? -3.943 -1.109 -4.219 1 96 192 HIS A C 1
ATOM 1480 O O . HIS A 1 192 ? -3.939 -1.817 -5.227 1 96 192 HIS A O 1
ATOM 1486 N N . VAL A 1 193 ? -2.938 -1.086 -3.453 1 96.81 193 VAL A N 1
ATOM 1487 C CA . VAL A 1 193 ? -1.68 -1.757 -3.764 1 96.81 193 VAL A CA 1
ATOM 1488 C C . VAL A 1 193 ? -1.853 -3.268 -3.629 1 96.81 193 VAL A C 1
ATOM 1490 O O . VAL A 1 193 ? -1.366 -4.031 -4.469 1 96.81 193 VAL A O 1
ATOM 1493 N N . SER A 1 194 ? -2.547 -3.684 -2.594 1 97.12 194 SER A N 1
ATOM 1494 C CA . SER A 1 194 ? -2.713 -5.117 -2.379 1 97.12 194 SER A CA 1
ATOM 1495 C C . SER A 1 194 ? -3.473 -5.766 -3.531 1 97.12 194 SER A C 1
ATOM 1497 O O . SER A 1 194 ? -3.107 -6.848 -3.992 1 97.12 194 SER A O 1
ATOM 1499 N N . THR A 1 195 ? -4.488 -5.117 -4.004 1 96.56 195 THR A N 1
ATOM 1500 C CA . THR A 1 195 ? -5.273 -5.695 -5.09 1 96.56 195 THR A CA 1
ATOM 1501 C C . THR A 1 195 ? -4.516 -5.605 -6.41 1 96.56 195 THR A C 1
ATOM 1503 O O . THR A 1 195 ? -4.582 -6.523 -7.234 1 96.56 195 THR A O 1
ATOM 1506 N N . LEU A 1 196 ? -3.807 -4.504 -6.566 1 95.25 196 LEU A N 1
ATOM 1507 C CA . LEU A 1 196 ? -2.988 -4.363 -7.766 1 95.25 196 LEU A CA 1
ATOM 1508 C C . LEU A 1 196 ? -1.95 -5.477 -7.848 1 95.25 196 LEU A C 1
ATOM 1510 O O . LEU A 1 196 ? -1.88 -6.195 -8.844 1 95.25 196 LEU A O 1
ATOM 1514 N N . VAL A 1 197 ? -1.188 -5.648 -6.816 1 96.12 197 VAL A N 1
ATOM 1515 C CA . VAL A 1 197 ? -0.117 -6.637 -6.777 1 96.12 197 VAL A CA 1
ATOM 1516 C C . VAL A 1 197 ? -0.71 -8.047 -6.789 1 96.12 197 VAL A C 1
ATOM 1518 O O . VAL A 1 197 ? -0.212 -8.93 -7.492 1 96.12 197 VAL A O 1
ATOM 1521 N N . GLY A 1 198 ? -1.731 -8.227 -6.078 1 95.06 198 GLY A N 1
ATOM 1522 C CA . GLY A 1 198 ? -2.373 -9.531 -6.016 1 95.06 198 GLY A CA 1
ATOM 1523 C C . GLY A 1 198 ? -2.867 -10.016 -7.367 1 95.06 198 GLY A C 1
ATOM 1524 O O . GLY A 1 198 ? -2.68 -11.18 -7.719 1 95.06 198 GLY A O 1
ATOM 1525 N N . THR A 1 199 ? -3.414 -9.211 -8.109 1 93 199 THR A N 1
ATOM 1526 C CA . THR A 1 199 ? -3.963 -9.609 -9.398 1 93 199 THR A CA 1
ATOM 1527 C C . THR A 1 199 ? -2.844 -9.906 -10.391 1 93 199 THR A C 1
ATOM 1529 O O . THR A 1 199 ? -2.912 -10.883 -11.141 1 93 199 THR A O 1
ATOM 1532 N N . ILE A 1 200 ? -1.803 -9.117 -10.352 1 91.88 200 ILE A N 1
ATOM 1533 C CA . ILE A 1 200 ? -0.693 -9.305 -11.281 1 91.88 200 ILE A CA 1
ATOM 1534 C C . ILE A 1 200 ? 0.037 -10.609 -10.953 1 91.88 200 ILE A C 1
ATOM 1536 O O . ILE A 1 200 ? 0.269 -11.438 -11.844 1 91.88 200 ILE A O 1
ATOM 1540 N N . PHE A 1 201 ? 0.264 -10.891 -9.734 1 92.38 201 PHE A N 1
ATOM 1541 C CA . PHE A 1 201 ? 1.111 -12.023 -9.383 1 92.38 201 PHE A CA 1
ATOM 1542 C C . PHE A 1 201 ? 0.315 -13.328 -9.398 1 92.38 201 PHE A C 1
ATOM 1544 O O . PHE A 1 201 ? 0.854 -14.391 -9.711 1 92.38 201 PHE A O 1
ATOM 1551 N N . ILE A 1 202 ? -0.957 -13.227 -9.078 1 92.38 202 ILE A N 1
ATOM 1552 C CA . ILE A 1 202 ? -1.761 -14.438 -9.164 1 92.38 202 ILE A CA 1
ATOM 1553 C C . ILE A 1 202 ? -1.752 -14.961 -10.602 1 92.38 202 ILE A C 1
ATOM 1555 O O . ILE A 1 202 ? -1.527 -16.156 -10.828 1 92.38 202 ILE A O 1
ATOM 1559 N N . GLU A 1 203 ? -1.849 -14.102 -11.539 1 88.12 203 GLU A N 1
ATOM 1560 C CA . GLU A 1 203 ? -1.888 -14.5 -12.938 1 88.12 203 GLU A CA 1
ATOM 1561 C C . GLU A 1 203 ? -0.515 -14.961 -13.422 1 88.12 203 GLU A C 1
ATOM 1563 O O . GLU A 1 203 ? -0.395 -16.016 -14.062 1 88.12 203 GLU A O 1
ATOM 1568 N N . SER A 1 204 ? 0.509 -14.281 -13.094 1 87.94 204 SER A N 1
ATOM 1569 C CA . SER A 1 204 ? 1.854 -14.57 -13.578 1 87.94 204 SER A CA 1
ATOM 1570 C C . SER A 1 204 ? 2.441 -15.797 -12.883 1 87.94 204 SER A C 1
ATOM 1572 O O . SER A 1 204 ? 3.08 -16.641 -13.531 1 87.94 204 SER A O 1
ATOM 1574 N N . SER A 1 205 ? 2.174 -15.977 -11.68 1 88.25 205 SER A N 1
ATOM 1575 C CA . SER A 1 205 ? 2.795 -17.062 -10.922 1 88.25 205 SER A CA 1
ATOM 1576 C C . SER A 1 205 ? 2.049 -18.375 -11.133 1 88.25 205 SER A C 1
ATOM 1578 O O . SER A 1 205 ? 2.6 -19.453 -10.891 1 88.25 205 SER A O 1
ATOM 1580 N N . SER A 1 206 ? 0.802 -18.312 -11.477 1 88 206 SER A N 1
ATOM 1581 C CA . SER A 1 206 ? 0.049 -19.531 -11.789 1 88 206 SER A CA 1
ATOM 1582 C C . SER A 1 206 ? 0.172 -19.891 -13.258 1 88 206 SER A C 1
ATOM 1584 O O . SER A 1 206 ? -0.554 -20.766 -13.75 1 88 206 SER A O 1
ATOM 1586 N N . ALA A 1 207 ? 1.051 -19.188 -13.969 1 86.06 207 ALA A N 1
ATOM 1587 C CA . ALA A 1 207 ? 1.227 -19.391 -15.406 1 86.06 207 ALA A CA 1
ATOM 1588 C C . ALA A 1 207 ? -0.097 -19.234 -16.141 1 86.06 207 ALA A C 1
ATOM 1590 O O . ALA A 1 207 ? -0.385 -19.984 -17.078 1 86.06 207 ALA A O 1
ATOM 1591 N N . GLY A 1 208 ? -1.017 -18.359 -15.523 1 85.38 208 GLY A N 1
ATOM 1592 C CA . GLY A 1 208 ? -2.283 -18.047 -16.172 1 85.38 208 GLY A CA 1
ATOM 1593 C C . GLY A 1 208 ? -3.4 -18.984 -15.781 1 85.38 208 GLY A C 1
ATOM 1594 O O . GLY A 1 208 ? -4.512 -18.891 -16.312 1 85.38 208 GLY A O 1
ATOM 1595 N N . ALA A 1 209 ? -3.191 -19.938 -14.906 1 87.5 209 ALA A N 1
ATOM 1596 C CA . ALA A 1 209 ? -4.191 -20.938 -14.523 1 87.5 209 ALA A CA 1
ATOM 1597 C C . ALA A 1 209 ? -5.301 -20.297 -13.68 1 87.5 209 ALA A C 1
ATOM 1599 O O . ALA A 1 209 ? -6.441 -20.766 -13.695 1 87.5 209 ALA A O 1
ATOM 1600 N N . VAL A 1 210 ? -4.949 -19.312 -12.984 1 91.69 210 VAL A N 1
ATOM 1601 C CA . VAL A 1 210 ? -5.891 -18.656 -12.094 1 91.69 210 VAL A CA 1
ATOM 1602 C C . VAL A 1 210 ? -6.035 -17.188 -12.484 1 91.69 210 VAL A C 1
ATOM 1604 O O . VAL A 1 210 ? -5.066 -16.562 -12.914 1 91.69 210 VAL A O 1
ATOM 1607 N N . THR A 1 211 ? -7.215 -16.656 -12.398 1 93.5 211 THR A N 1
ATOM 1608 C CA . THR A 1 211 ? -7.48 -15.242 -12.633 1 93.5 211 THR A CA 1
ATOM 1609 C C . THR A 1 211 ? -8.141 -14.609 -11.406 1 93.5 211 THR A C 1
ATOM 1611 O O . THR A 1 211 ? -8.695 -15.312 -10.562 1 93.5 211 THR A O 1
ATOM 1614 N N . SER A 1 212 ? -7.938 -13.383 -11.297 1 95.38 212 SER A N 1
ATOM 1615 C CA . SER A 1 212 ? -8.523 -12.641 -10.188 1 95.38 212 SER A CA 1
ATOM 1616 C C . SER A 1 212 ? -9.094 -11.305 -10.648 1 95.38 212 SER A C 1
ATOM 1618 O O . SER A 1 212 ? -8.625 -10.742 -11.641 1 95.38 212 SER A O 1
ATOM 1620 N N . ALA A 1 213 ? -10.133 -10.867 -9.977 1 95.75 213 ALA A N 1
ATOM 1621 C CA . ALA A 1 213 ? -10.781 -9.586 -10.266 1 95.75 213 ALA A CA 1
ATOM 1622 C C . ALA A 1 213 ? -11.094 -8.828 -8.977 1 95.75 213 ALA A C 1
ATOM 1624 O O . ALA A 1 213 ? -11.555 -9.422 -7.996 1 95.75 213 ALA A O 1
ATOM 1625 N N . VAL A 1 214 ? -10.812 -7.574 -9.047 1 96.88 214 VAL A N 1
ATOM 1626 C CA . VAL A 1 214 ? -11.125 -6.715 -7.902 1 96.88 214 VAL A CA 1
ATOM 1627 C C . VAL A 1 214 ? -12.617 -6.383 -7.898 1 96.88 214 VAL A C 1
ATOM 1629 O O . VAL A 1 214 ? -13.203 -6.113 -8.945 1 96.88 214 VAL A O 1
ATOM 1632 N N . GLY A 1 215 ? -13.203 -6.348 -6.711 1 96.69 215 GLY A N 1
ATOM 1633 C CA . GLY A 1 215 ? -14.609 -5.98 -6.621 1 96.69 215 GLY A CA 1
ATOM 1634 C C . GLY A 1 215 ? -14.875 -4.535 -7 1 96.69 215 GLY A C 1
ATOM 1635 O O . GLY A 1 215 ? -14.281 -3.621 -6.426 1 96.69 215 GLY A O 1
ATOM 1636 N N . GLY A 1 216 ? -15.734 -4.379 -7.926 1 95.62 216 GLY A N 1
ATOM 1637 C CA . GLY A 1 216 ? -16.047 -3.033 -8.375 1 95.62 216 GLY A CA 1
ATOM 1638 C C . GLY A 1 216 ? -16.812 -2.227 -7.336 1 95.62 216 GLY A C 1
ATOM 1639 O O . GLY A 1 216 ? -16.547 -1.041 -7.141 1 95.62 216 GLY A O 1
ATOM 1640 N N . ARG A 1 217 ? -17.719 -2.822 -6.73 1 94.81 217 ARG A N 1
ATOM 1641 C CA . ARG A 1 217 ? -18.547 -2.15 -5.734 1 94.81 217 ARG A CA 1
ATOM 1642 C C . ARG A 1 217 ? -17.703 -1.664 -4.562 1 94.81 217 ARG A C 1
ATOM 1644 O O . ARG A 1 217 ? -17.797 -0.5 -4.168 1 94.81 217 ARG A O 1
ATOM 1651 N N . ILE A 1 218 ? -16.859 -2.498 -4.027 1 95.94 218 ILE A N 1
ATOM 1652 C CA . ILE A 1 218 ? -16.078 -2.139 -2.85 1 95.94 218 ILE A CA 1
ATOM 1653 C C . ILE A 1 218 ? -15.016 -1.101 -3.229 1 95.94 218 ILE A C 1
ATOM 1655 O O . ILE A 1 218 ? -14.703 -0.208 -2.438 1 95.94 218 ILE A O 1
ATOM 1659 N N . LYS A 1 219 ? -14.461 -1.239 -4.359 1 96.25 219 LYS A N 1
ATOM 1660 C CA . LYS A 1 219 ? -13.516 -0.235 -4.84 1 96.25 219 LYS A CA 1
ATOM 1661 C C . LYS A 1 219 ? -14.148 1.153 -4.852 1 96.25 219 LYS A C 1
ATOM 1663 O O . LYS A 1 219 ? -13.547 2.117 -4.367 1 96.25 219 LYS A O 1
ATOM 1668 N N . GLY A 1 220 ? -15.32 1.205 -5.402 1 96.44 220 GLY A N 1
ATOM 1669 C CA . GLY A 1 220 ? -16.047 2.471 -5.414 1 96.44 220 GLY A CA 1
ATOM 1670 C C . GLY A 1 220 ? -16.344 3 -4.023 1 96.44 220 GLY A C 1
ATOM 1671 O O . GLY A 1 220 ? -16.188 4.195 -3.764 1 96.44 220 GLY A O 1
ATOM 1672 N N . MET A 1 221 ? -16.734 2.154 -3.203 1 97 221 MET A N 1
ATOM 1673 C CA . MET A 1 221 ? -17.078 2.555 -1.842 1 97 221 MET A CA 1
ATOM 1674 C C . MET A 1 221 ? -15.859 3.072 -1.099 1 97 221 MET A C 1
ATOM 1676 O O . MET A 1 221 ? -15.938 4.078 -0.388 1 97 221 MET A O 1
ATOM 1680 N N . ILE A 1 222 ? -14.742 2.42 -1.237 1 97.31 222 ILE A N 1
ATOM 1681 C CA . ILE A 1 222 ? -13.523 2.797 -0.532 1 97.31 222 ILE A CA 1
ATOM 1682 C C . ILE A 1 222 ? -13.047 4.164 -1.017 1 97.31 222 ILE A C 1
ATOM 1684 O O . ILE A 1 222 ? -12.719 5.035 -0.208 1 97.31 222 ILE A O 1
ATOM 1688 N N . TRP A 1 223 ? -13.117 4.457 -2.289 1 97.31 223 TRP A N 1
ATOM 1689 C CA . TRP A 1 223 ? -12.641 5.723 -2.832 1 97.31 223 TRP A CA 1
ATOM 1690 C C . TRP A 1 223 ? -13.633 6.848 -2.549 1 97.31 223 TRP A C 1
ATOM 1692 O O . TRP A 1 223 ? -13.242 8 -2.375 1 97.31 223 TRP A O 1
ATOM 1702 N N . THR A 1 224 ? -14.875 6.504 -2.518 1 97.5 224 THR A N 1
ATOM 1703 C CA . THR A 1 224 ? -15.867 7.492 -2.125 1 97.5 224 THR A CA 1
ATOM 1704 C C . THR A 1 224 ? -15.68 7.898 -0.667 1 97.5 224 THR A C 1
ATOM 1706 O O . THR A 1 224 ? -15.727 9.086 -0.338 1 97.5 224 THR A O 1
ATOM 1709 N N . THR A 1 225 ? -15.484 6.871 0.135 1 97.44 225 THR A N 1
ATOM 1710 C CA . THR A 1 225 ? -15.203 7.152 1.539 1 97.44 225 THR A CA 1
ATOM 1711 C C . THR A 1 225 ? -13.969 8.039 1.679 1 97.44 225 THR A C 1
ATOM 1713 O O . THR A 1 225 ? -13.945 8.953 2.506 1 97.44 225 THR A O 1
ATOM 1716 N N . PHE A 1 226 ? -13.023 7.812 0.904 1 97.88 226 PHE A N 1
ATOM 1717 C CA . PHE A 1 226 ? -11.805 8.617 0.924 1 97.88 226 PHE A CA 1
ATOM 1718 C C . PHE A 1 226 ? -12.109 10.07 0.599 1 97.88 226 PHE A C 1
ATOM 1720 O O . PHE A 1 226 ? -11.633 10.984 1.279 1 97.88 226 PHE A O 1
ATOM 1727 N N . THR A 1 227 ? -12.852 10.266 -0.423 1 97.56 227 THR A N 1
ATOM 1728 C CA . THR A 1 227 ? -13.188 11.609 -0.863 1 97.56 227 THR A CA 1
ATOM 1729 C C . THR A 1 227 ? -13.938 12.367 0.232 1 97.56 227 THR A C 1
ATOM 1731 O O . THR A 1 227 ? -13.609 13.516 0.538 1 97.56 227 THR A O 1
ATOM 1734 N N . PHE A 1 228 ? -14.859 11.719 0.793 1 97.25 228 PHE A N 1
ATOM 1735 C CA . PHE A 1 228 ? -15.641 12.375 1.839 1 97.25 228 PHE A CA 1
ATOM 1736 C C . PHE A 1 228 ? -14.789 12.602 3.084 1 97.25 228 PHE A C 1
ATOM 1738 O O . PHE A 1 228 ? -14.961 13.602 3.787 1 97.25 228 PHE A O 1
ATOM 1745 N N . GLN A 1 229 ? -13.922 11.641 3.393 1 96.81 229 GLN A N 1
ATOM 1746 C CA . GLN A 1 229 ? -13.016 11.82 4.52 1 96.81 229 GLN A CA 1
ATOM 1747 C C . GLN A 1 229 ? -12.117 13.039 4.324 1 96.81 229 GLN A C 1
ATOM 1749 O O . GLN A 1 229 ? -11.844 13.773 5.273 1 96.81 229 GLN A O 1
ATOM 1754 N N . LEU A 1 230 ? -11.664 13.195 3.145 1 96.31 230 LEU A N 1
ATOM 1755 C CA . LEU A 1 230 ? -10.844 14.352 2.811 1 96.31 230 LEU A CA 1
ATOM 1756 C C . LEU A 1 230 ? -11.625 15.648 3 1 96.31 230 LEU A C 1
ATOM 1758 O O . LEU A 1 230 ? -11.117 16.609 3.596 1 96.31 230 LEU A O 1
ATOM 1762 N N . LEU A 1 231 ? -12.836 15.656 2.541 1 96.19 231 LEU A N 1
ATOM 1763 C CA . LEU A 1 231 ? -13.68 16.844 2.654 1 96.19 231 LEU A CA 1
ATOM 1764 C C . LEU A 1 231 ? -13.969 17.172 4.117 1 96.19 231 LEU A C 1
ATOM 1766 O O . LEU A 1 231 ? -13.961 18.328 4.516 1 96.19 231 LEU A O 1
ATOM 1770 N N . ILE A 1 232 ? -14.242 16.156 4.895 1 94.88 232 ILE A N 1
ATOM 1771 C CA . ILE A 1 232 ? -14.484 16.344 6.32 1 94.88 232 ILE A CA 1
ATOM 1772 C C . ILE A 1 232 ? -13.258 16.953 6.984 1 94.88 232 ILE A C 1
ATOM 1774 O O . ILE A 1 232 ? -13.367 17.891 7.77 1 94.88 232 ILE A O 1
ATOM 1778 N N . GLY A 1 233 ? -12.133 16.406 6.641 1 92.94 233 GLY A N 1
ATOM 1779 C CA . GLY A 1 233 ? -10.898 16.938 7.203 1 92.94 233 GLY A CA 1
ATOM 1780 C C . GLY A 1 233 ? -10.656 18.391 6.832 1 92.94 233 GLY A C 1
ATOM 1781 O O . GLY A 1 233 ? -10.336 19.203 7.695 1 92.94 233 GLY A O 1
ATOM 1782 N N . LEU A 1 234 ? -10.859 18.75 5.613 1 93.5 234 LEU A N 1
ATOM 1783 C CA . LEU A 1 234 ? -10.641 20.109 5.137 1 93.5 234 LEU A CA 1
ATOM 1784 C C . LEU A 1 234 ? -11.633 21.078 5.781 1 93.5 234 LEU A C 1
ATOM 1786 O O . LEU A 1 234 ? -11.25 22.172 6.203 1 93.5 234 LEU A O 1
ATOM 1790 N N . LEU A 1 235 ? -12.852 20.672 5.797 1 91.62 235 LEU A N 1
ATOM 1791 C CA . LEU A 1 235 ? -13.883 21.516 6.383 1 91.62 235 LEU A CA 1
ATOM 1792 C C . LEU A 1 235 ? -13.648 21.703 7.875 1 91.62 235 LEU A C 1
ATOM 1794 O O . LEU A 1 235 ? -13.914 22.781 8.422 1 91.62 235 LEU A O 1
ATOM 1798 N N .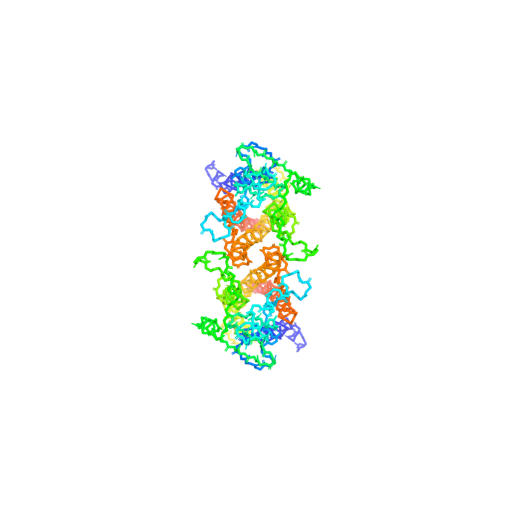 ALA A 1 236 ? -13.203 20.656 8.562 1 89.94 236 ALA A N 1
ATOM 1799 C CA . ALA A 1 236 ? -12.922 20.75 9.992 1 89.94 236 ALA A CA 1
ATOM 1800 C C . ALA A 1 236 ? -11.781 21.734 10.258 1 89.94 236 ALA A C 1
ATOM 1802 O O . ALA A 1 236 ? -11.859 22.547 11.18 1 89.94 236 ALA A O 1
ATOM 1803 N N . VAL A 1 237 ? -10.797 21.703 9.461 1 86.44 237 VAL A N 1
ATOM 1804 C CA . VAL A 1 237 ? -9.68 22.625 9.602 1 86.44 237 VAL A CA 1
ATOM 1805 C C . VAL A 1 237 ? -10.141 24.047 9.305 1 86.44 237 VAL A C 1
ATOM 1807 O O . VAL A 1 237 ? -9.812 24.984 10.039 1 86.44 237 VAL A O 1
ATOM 1810 N N . TRP A 1 238 ? -10.883 24.188 8.305 1 86.69 238 TRP A N 1
ATOM 1811 C CA . TRP A 1 238 ? -11.375 25.5 7.895 1 86.69 238 TRP A CA 1
ATOM 1812 C C . TRP A 1 238 ? -12.25 26.109 8.977 1 86.69 238 TRP A C 1
ATOM 1814 O O . TRP A 1 238 ? -12.078 27.281 9.336 1 86.69 238 TRP A O 1
ATOM 1824 N N . THR A 1 239 ? -13.125 25.391 9.531 1 82.81 239 THR A N 1
ATOM 1825 C CA . THR A 1 239 ? -14.055 25.891 10.531 1 82.81 239 THR A CA 1
ATOM 1826 C C . THR A 1 239 ? -13.312 26.281 11.805 1 82.81 239 THR A C 1
ATOM 1828 O O . THR A 1 239 ? -13.641 27.297 12.438 1 82.81 239 THR A O 1
ATOM 1831 N N . THR A 1 240 ? -12.383 25.484 12.203 1 81.56 240 THR A N 1
ATOM 1832 C CA . THR A 1 240 ? -11.633 25.797 13.414 1 81.56 240 THR A CA 1
ATOM 1833 C C . THR A 1 240 ? -10.75 27.031 13.211 1 81.56 240 THR A C 1
ATOM 1835 O O . THR A 1 240 ? -10.602 27.844 14.117 1 81.56 240 THR A O 1
ATOM 1838 N N . HIS A 1 241 ? -10.156 27.125 12.055 1 81.25 241 HIS A N 1
ATOM 1839 C CA . HIS A 1 241 ? -9.344 28.297 11.766 1 81.25 241 HIS A CA 1
ATOM 1840 C C . HIS A 1 241 ? -10.188 29.578 11.773 1 81.25 241 HIS A C 1
ATOM 1842 O O . HIS A 1 241 ? -9.766 30.594 12.328 1 81.25 241 HIS A O 1
ATOM 1848 N N . LYS A 1 242 ? -11.289 29.594 11.25 1 80.06 242 LYS A N 1
ATOM 1849 C CA . LYS A 1 242 ? -12.18 30.75 11.219 1 80.06 242 LYS A CA 1
ATOM 1850 C C . LYS A 1 242 ? -12.633 31.125 12.633 1 80.06 242 LYS A C 1
ATOM 1852 O O . LYS A 1 242 ? -12.68 32.312 12.977 1 80.06 242 LYS A O 1
ATOM 1857 N N . SER A 1 243 ? -12.922 30.094 13.383 1 77.25 243 SER A N 1
ATOM 1858 C CA . SER A 1 243 ? -13.367 30.344 14.75 1 77.25 243 SER A CA 1
ATOM 1859 C C . SER A 1 243 ? -12.242 30.938 15.594 1 77.25 243 SER A C 1
ATOM 1861 O O . SER A 1 243 ? -12.484 31.781 16.453 1 77.25 243 SER A O 1
ATOM 1863 N N . SER A 1 244 ? -11.07 30.469 15.328 1 76 244 SER A N 1
ATOM 1864 C CA . SER A 1 244 ? -9.93 31 16.062 1 76 244 SER A CA 1
ATOM 1865 C C . SER A 1 244 ? -9.664 32.469 15.719 1 76 244 SER A C 1
ATOM 1867 O O . SER A 1 244 ? -9.344 33.25 16.594 1 76 244 SER A O 1
ATOM 1869 N N . ILE A 1 245 ? -9.875 32.812 14.523 1 75.88 245 ILE A N 1
ATOM 1870 C CA . ILE A 1 245 ? -9.695 34.219 14.102 1 75.88 245 ILE A CA 1
ATOM 1871 C C . ILE A 1 245 ? -10.789 35.094 14.703 1 75.88 245 ILE A C 1
ATOM 1873 O O . ILE A 1 245 ? -10.523 36.188 15.172 1 75.88 245 ILE A O 1
ATOM 1877 N N . GLN A 1 246 ? -11.938 34.594 14.719 1 74.88 246 GLN A N 1
ATOM 1878 C CA . GLN A 1 246 ? -13.055 35.375 15.266 1 74.88 246 GLN A CA 1
ATOM 1879 C C . GLN A 1 246 ? -12.891 35.562 16.766 1 74.88 246 GLN A C 1
ATOM 1881 O O . GLN A 1 246 ? -13.188 36.656 17.281 1 74.88 246 GLN A O 1
ATOM 1886 N N . LYS A 1 247 ? -12.43 34.531 17.391 1 75.44 247 LYS A N 1
ATOM 1887 C CA . LYS A 1 247 ? -12.195 34.656 18.828 1 75.44 247 LYS A CA 1
ATOM 1888 C C . LYS A 1 247 ? -11.086 35.656 19.125 1 75.44 247 LYS A C 1
ATOM 1890 O O . LYS A 1 247 ? -11.203 36.469 20.047 1 75.44 247 LYS A O 1
ATOM 1895 N N . ALA A 1 248 ? -10.094 35.625 18.328 1 75.62 248 ALA A N 1
ATOM 1896 C CA . ALA A 1 248 ? -8.992 36.562 18.5 1 75.62 248 ALA A CA 1
ATOM 1897 C C . ALA A 1 248 ? -9.461 38 18.25 1 75.62 248 ALA A C 1
ATOM 1899 O O . ALA A 1 248 ? -9.062 38.906 18.969 1 75.62 248 ALA A O 1
ATOM 1900 N N . LYS A 1 249 ? -10.312 38.188 17.344 1 74.69 249 LYS A N 1
ATOM 1901 C CA . LYS A 1 249 ? -10.852 39.5 17.047 1 74.69 249 LYS A CA 1
ATOM 1902 C C . LYS A 1 249 ? -11.766 40 18.156 1 74.69 249 LYS A C 1
ATOM 1904 O O . LYS A 1 249 ? -11.703 41.156 18.547 1 74.69 249 LYS A O 1
ATOM 1909 N N . LYS A 1 250 ? -12.547 39.156 18.688 1 75.81 250 LYS A N 1
ATOM 1910 C CA . LYS A 1 250 ? -13.445 39.531 19.766 1 75.81 250 LYS A CA 1
ATOM 1911 C C . LYS A 1 250 ? -12.656 39.875 21.031 1 75.81 250 LYS A C 1
ATOM 1913 O O . LYS A 1 250 ? -13.008 40.844 21.734 1 75.81 250 LYS A O 1
ATOM 1918 N N . GLU A 1 251 ? -11.633 39.062 21.266 1 72.94 251 GLU A N 1
ATOM 1919 C CA . GLU A 1 251 ? -10.797 39.344 22.438 1 72.94 251 GLU A CA 1
ATOM 1920 C C . GLU A 1 251 ? -10.055 40.656 22.266 1 72.94 251 GLU A C 1
ATOM 1922 O O . GLU A 1 251 ? -9.93 41.438 23.219 1 72.94 251 GLU A O 1
ATOM 1927 N N . ALA A 1 252 ? -9.711 41 21.109 1 77.31 252 ALA A N 1
ATOM 1928 C CA . ALA A 1 252 ? -9.055 42.281 20.812 1 77.31 252 ALA A CA 1
ATOM 1929 C C . ALA A 1 252 ? -10.031 43.438 20.969 1 77.31 252 ALA A C 1
ATOM 1931 O O . ALA A 1 252 ? -9.664 44.5 21.5 1 77.31 252 ALA A O 1
ATOM 1932 N N . ASP A 1 253 ? -11.203 43.25 20.516 1 72.62 253 ASP A N 1
ATOM 1933 C CA . ASP A 1 253 ? -12.234 44.281 20.641 1 72.62 253 ASP A CA 1
ATOM 1934 C C . ASP A 1 253 ? -12.602 44.5 22.109 1 72.62 253 ASP A C 1
ATOM 1936 O O . ASP A 1 253 ? -12.797 45.656 22.516 1 72.62 253 ASP A O 1
ATOM 1940 N N . TYR A 1 254 ? -12.664 43.531 22.906 1 71.5 254 TYR A N 1
ATOM 1941 C CA . TYR A 1 254 ? -12.969 43.625 24.328 1 71.5 254 TYR A CA 1
ATOM 1942 C C . TYR A 1 254 ? -11.859 44.375 25.062 1 71.5 254 TYR A C 1
ATOM 1944 O O . TYR A 1 254 ? -12.133 45.25 25.891 1 71.5 254 TYR A O 1
ATOM 1952 N N . GLU A 1 255 ? -10.633 44 24.719 1 70.25 255 GLU A N 1
ATOM 1953 C CA . GLU A 1 255 ? -9.492 44.688 25.344 1 70.25 255 GLU A CA 1
ATOM 1954 C C . GLU A 1 255 ? -9.453 46.156 24.953 1 70.25 255 GLU A C 1
ATOM 1956 O O . GLU A 1 255 ? -9.148 47.031 25.797 1 70.25 255 GLU A O 1
ATOM 1961 N N . ALA A 1 256 ? -9.867 46.562 23.859 1 74.81 256 ALA A N 1
ATOM 1962 C CA . ALA A 1 256 ? -9.906 47.969 23.406 1 74.81 256 ALA A CA 1
ATOM 1963 C C . ALA A 1 256 ? -10.992 48.75 24.109 1 74.81 256 ALA A C 1
ATOM 1965 O O . ALA A 1 256 ? -10.781 49.906 24.516 1 74.81 256 ALA A O 1
ATOM 1966 N N . ARG A 1 257 ? -12.086 48.188 24.328 1 77.31 257 ARG A N 1
ATOM 1967 C CA . ARG A 1 257 ? -13.188 48.875 25.016 1 77.31 257 ARG A CA 1
ATOM 1968 C C . ARG A 1 257 ? -12.875 49.031 26.5 1 77.31 257 ARG A C 1
ATOM 1970 O O . ARG A 1 257 ? -13.188 50.094 27.078 1 77.31 257 ARG A O 1
ATOM 1977 N N . ALA A 1 258 ? -12.211 48.062 27.078 1 79.5 258 ALA A N 1
ATOM 1978 C CA . ALA A 1 258 ? -11.844 48.125 28.484 1 79.5 258 ALA A CA 1
ATOM 1979 C C . ALA A 1 258 ? -10.836 49.25 28.734 1 79.5 258 ALA A C 1
ATOM 1981 O O . ALA A 1 258 ? -10.914 49.969 29.734 1 79.5 258 ALA A O 1
ATOM 1982 N N . TYR A 1 259 ? -10 49.406 27.734 1 71.69 259 TYR A N 1
ATOM 1983 C CA . TYR A 1 259 ? -9.016 50.469 27.844 1 71.69 259 TYR A CA 1
ATOM 1984 C C . TYR A 1 259 ? -9.656 51.844 27.641 1 71.69 259 TYR A C 1
ATOM 1986 O O . TYR A 1 259 ? -9.273 52.812 28.281 1 71.69 259 TYR A O 1
ATOM 1994 N N . ALA A 1 260 ? -10.664 51.969 26.938 1 74.12 260 ALA A N 1
ATOM 1995 C CA . ALA A 1 260 ? -11.352 53.219 26.656 1 74.12 260 ALA A CA 1
ATOM 1996 C C . ALA A 1 260 ? -12.172 53.688 27.859 1 74.12 260 ALA A C 1
ATOM 1998 O O . ALA A 1 260 ? -12.312 54.875 28.109 1 74.12 260 ALA A O 1
ATOM 1999 N N . VAL A 1 261 ? -12.633 52.844 28.469 1 74.88 261 VAL A N 1
ATOM 2000 C CA . VAL A 1 261 ? -13.453 53.219 29.625 1 74.88 261 VAL A CA 1
ATOM 2001 C C . VAL A 1 261 ? -12.555 53.688 30.766 1 74.88 261 VAL A C 1
ATOM 2003 O O . VAL A 1 261 ? -12.945 54.531 31.562 1 74.88 261 VAL A O 1
ATOM 2006 N N . LYS A 1 262 ? -11.367 53.25 30.875 1 71.81 262 LYS A N 1
ATOM 2007 C CA . LYS A 1 262 ? -10.461 53.594 31.953 1 71.81 262 LYS A CA 1
ATOM 2008 C C . LYS A 1 262 ? -9.758 54.938 31.656 1 71.81 262 LYS A C 1
ATOM 2010 O O . LYS A 1 262 ? -9.188 55.531 32.562 1 71.81 262 LYS A O 1
ATOM 2015 N N . ALA A 1 263 ? -10 55.406 30.562 1 62.19 263 ALA A N 1
ATOM 2016 C CA . ALA A 1 263 ? -9.484 56.75 30.266 1 62.19 263 ALA A CA 1
ATOM 2017 C C . ALA A 1 263 ? -10.57 57.812 30.438 1 62.19 263 ALA A C 1
ATOM 2019 O O . ALA A 1 263 ? -11.75 57.531 30.172 1 62.19 263 ALA A O 1
ATOM 2020 N N . MET B 1 1 ? 25.969 35.625 24.859 1 31.67 1 MET B N 1
ATOM 2021 C CA . MET B 1 1 ? 25.25 36.031 23.656 1 31.67 1 MET B CA 1
ATOM 2022 C C . MET B 1 1 ? 25.469 35.062 22.516 1 31.67 1 MET B C 1
ATOM 2024 O O . MET B 1 1 ? 24.609 34.906 21.641 1 31.67 1 MET B O 1
ATOM 2028 N N . PHE B 1 2 ? 26.75 34.594 22.281 1 45.28 2 PHE B N 1
ATOM 2029 C CA . PHE B 1 2 ? 27.109 33.688 21.219 1 45.28 2 PHE B CA 1
ATOM 2030 C C . PHE B 1 2 ? 26.359 32.344 21.359 1 45.28 2 PHE B C 1
ATOM 2032 O O . PHE B 1 2 ? 25.984 31.734 20.359 1 45.28 2 PHE B O 1
ATOM 2039 N N . CYS B 1 3 ? 26.203 31.828 22.516 1 43.62 3 CYS B N 1
ATOM 2040 C CA . CYS B 1 3 ? 25.609 30.516 22.781 1 43.62 3 CYS B CA 1
ATOM 2041 C C . CYS B 1 3 ? 24.141 30.5 22.406 1 43.62 3 CYS B C 1
ATOM 2043 O O . CYS B 1 3 ? 23.594 29.438 22.062 1 43.62 3 CYS B O 1
ATOM 2045 N N . ALA B 1 4 ? 23.453 31.562 22.734 1 46.56 4 ALA B N 1
ATOM 2046 C CA . ALA B 1 4 ? 22.031 31.609 22.406 1 46.56 4 ALA B CA 1
ATOM 2047 C C . ALA B 1 4 ? 21.812 31.547 20.891 1 46.56 4 ALA B C 1
ATOM 2049 O O . ALA B 1 4 ? 20.844 30.953 20.422 1 46.56 4 ALA B O 1
ATOM 2050 N N . GLY B 1 5 ? 22.609 32.094 20.031 1 45.31 5 GLY B N 1
ATOM 2051 C CA . GLY B 1 5 ? 22.531 32.031 18.578 1 45.31 5 GLY B CA 1
ATOM 2052 C C . GLY B 1 5 ? 22.75 30.641 18.031 1 45.31 5 GLY B C 1
ATOM 2053 O O . GLY B 1 5 ? 22.109 30.25 17.062 1 45.31 5 GLY B O 1
ATOM 2054 N N . VAL B 1 6 ? 23.734 29.922 18.656 1 49.28 6 VAL B N 1
ATOM 2055 C CA . VAL B 1 6 ? 24.062 28.562 18.266 1 49.28 6 VAL B CA 1
ATOM 2056 C C . VAL B 1 6 ? 22.891 27.641 18.594 1 49.28 6 VAL B C 1
ATOM 2058 O O . VAL B 1 6 ? 22.562 26.75 17.797 1 49.28 6 VAL B O 1
ATOM 2061 N N . ILE B 1 7 ? 22.281 27.734 19.75 1 50.88 7 ILE B N 1
ATOM 2062 C CA . ILE B 1 7 ? 21.156 26.922 20.188 1 50.88 7 ILE B CA 1
ATOM 2063 C C . ILE B 1 7 ? 19.969 27.156 19.266 1 50.88 7 ILE B C 1
ATOM 2065 O O . ILE B 1 7 ? 19.219 26.219 18.953 1 50.88 7 ILE B O 1
ATOM 2069 N N . SER B 1 8 ? 19.844 28.422 18.906 1 55.88 8 SER B N 1
ATOM 2070 C CA . SER B 1 8 ? 18.719 28.734 18.031 1 55.88 8 SER B CA 1
ATOM 2071 C C . SER B 1 8 ? 18.938 28.141 16.641 1 55.88 8 SER B C 1
ATOM 2073 O O . SER B 1 8 ? 17.984 27.938 15.883 1 55.88 8 SER B O 1
ATOM 2075 N N . LYS B 1 9 ? 20.234 27.891 16.375 1 66.31 9 LYS B N 1
ATOM 2076 C CA . LYS B 1 9 ? 20.562 27.344 15.047 1 66.31 9 LYS B CA 1
ATOM 2077 C C . LYS B 1 9 ? 20.703 25.828 15.086 1 66.31 9 LYS B C 1
ATOM 2079 O O . LYS B 1 9 ? 20.906 25.188 14.055 1 66.31 9 LYS B O 1
ATOM 2084 N N . LEU B 1 10 ? 20.484 25.141 16.234 1 71.62 10 LEU B N 1
ATOM 2085 C CA . LEU B 1 10 ? 20.719 23.719 16.438 1 71.62 10 LEU B CA 1
ATOM 2086 C C . LEU B 1 10 ? 19.703 22.891 15.664 1 71.62 10 LEU B C 1
ATOM 2088 O O . LEU B 1 10 ? 20.062 21.922 14.977 1 71.62 10 LEU B O 1
ATOM 2092 N N . PRO B 1 11 ? 18.562 23.328 15.727 1 77.38 11 PRO B N 1
ATOM 2093 C CA . PRO B 1 11 ? 17.594 22.516 14.977 1 77.38 11 PRO B CA 1
ATOM 2094 C C . PRO B 1 11 ? 17.844 22.547 13.469 1 77.38 11 PRO B C 1
ATOM 2096 O O . PRO B 1 11 ? 17.656 21.531 12.797 1 77.38 11 PRO B O 1
ATOM 2099 N N . ARG B 1 12 ? 18.375 23.625 13.023 1 80.56 12 ARG B N 1
ATOM 2100 C CA . ARG B 1 12 ? 18.625 23.734 11.594 1 80.56 12 ARG B CA 1
ATOM 2101 C C . ARG B 1 12 ? 19.812 22.859 11.18 1 80.56 12 ARG B C 1
ATOM 2103 O O . ARG B 1 12 ? 19.812 22.297 10.078 1 80.56 12 ARG B O 1
ATOM 2110 N N . PHE B 1 13 ? 20.688 22.844 12.117 1 84.06 13 PHE B N 1
ATOM 2111 C CA . PHE B 1 13 ? 21.844 22 11.844 1 84.06 13 PHE B CA 1
ATOM 2112 C C . PHE B 1 13 ? 21.422 20.531 11.758 1 84.06 13 PHE B C 1
ATOM 2114 O O . PHE B 1 13 ? 21.875 19.797 10.875 1 84.06 13 PHE B O 1
ATOM 2121 N N . PHE B 1 14 ? 20.625 20.078 12.602 1 88 14 PHE B N 1
ATOM 2122 C CA . PHE B 1 14 ? 20.156 18.703 12.586 1 88 14 PHE B CA 1
ATOM 2123 C C . PHE B 1 14 ? 19.344 18.422 11.328 1 88 14 PHE B C 1
ATOM 2125 O O . PHE B 1 14 ? 19.438 17.328 10.75 1 88 14 PHE B O 1
ATOM 2132 N N . ILE B 1 15 ? 18.547 19.297 10.922 1 90.5 15 ILE B N 1
ATOM 2133 C CA . ILE B 1 15 ? 17.766 19.141 9.695 1 90.5 15 ILE B CA 1
ATOM 2134 C C . ILE B 1 15 ? 18.703 18.922 8.508 1 90.5 15 ILE B C 1
ATOM 2136 O O . ILE B 1 15 ? 18.469 18.047 7.672 1 90.5 15 ILE B O 1
ATOM 2140 N N . LEU B 1 16 ? 19.766 19.688 8.531 1 91.06 16 LEU B N 1
ATOM 2141 C CA . LEU B 1 16 ? 20.719 19.594 7.43 1 91.06 16 LEU B CA 1
ATOM 2142 C C . LEU B 1 16 ? 21.391 18.219 7.41 1 91.06 16 LEU B C 1
ATOM 2144 O O . LEU B 1 16 ? 21.547 17.609 6.348 1 91.06 16 LEU B O 1
ATOM 2148 N N . VAL B 1 17 ? 21.781 17.844 8.539 1 93.75 17 VAL B N 1
ATOM 2149 C CA . VAL B 1 17 ? 22.453 16.547 8.633 1 93.75 17 VAL B CA 1
ATOM 2150 C C . VAL B 1 17 ? 21.484 15.438 8.203 1 93.75 17 VAL B C 1
ATOM 2152 O O . VAL B 1 17 ? 21.859 14.555 7.422 1 93.75 17 VAL B O 1
ATOM 2155 N N . PHE B 1 18 ? 20.312 15.398 8.711 1 95.88 18 PHE B N 1
ATOM 2156 C CA . PHE B 1 18 ? 19.312 14.391 8.352 1 95.88 18 PHE B CA 1
ATOM 2157 C C . PHE B 1 18 ? 19.016 14.43 6.859 1 95.88 18 PHE B C 1
ATOM 2159 O O . PHE B 1 18 ? 18.812 13.383 6.23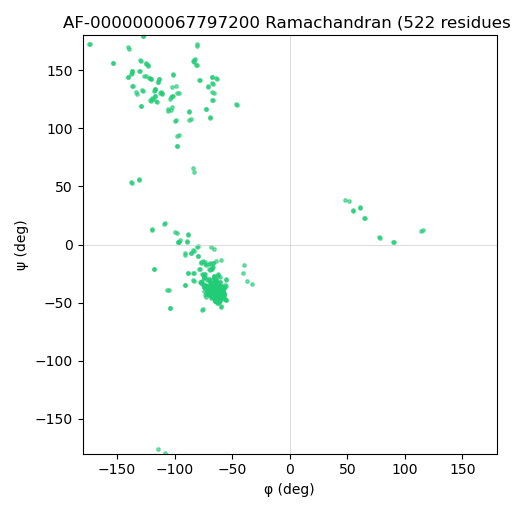4 1 95.88 18 PHE B O 1
ATOM 2166 N N . LEU B 1 19 ? 19.047 15.57 6.367 1 96.12 19 LEU B N 1
ATOM 2167 C CA . LEU B 1 19 ? 18.75 15.727 4.945 1 96.12 19 LEU B CA 1
ATOM 2168 C C . LEU B 1 19 ? 19.859 15.102 4.094 1 96.12 19 LEU B C 1
ATOM 2170 O O . LEU B 1 19 ? 19.578 14.422 3.102 1 96.12 19 LEU B O 1
ATOM 2174 N N . VAL B 1 20 ? 21.047 15.375 4.445 1 95.81 20 VAL B N 1
ATOM 2175 C CA . VAL B 1 20 ? 22.172 14.812 3.691 1 95.81 20 VAL B CA 1
ATOM 2176 C C . VAL B 1 20 ? 22.094 13.289 3.727 1 95.81 20 VAL B C 1
ATOM 2178 O O . VAL B 1 20 ? 22.297 12.633 2.703 1 95.81 20 VAL B O 1
ATOM 2181 N N . ILE B 1 21 ? 21.781 12.766 4.805 1 96.19 21 ILE B N 1
ATOM 2182 C CA . ILE B 1 21 ? 21.656 11.32 4.953 1 96.19 21 ILE B CA 1
ATOM 2183 C C . ILE B 1 21 ? 20.516 10.812 4.062 1 96.19 21 ILE B C 1
ATOM 2185 O O . ILE B 1 21 ? 20.688 9.836 3.328 1 96.19 21 ILE B O 1
ATOM 2189 N N . ASN B 1 22 ? 19.438 11.422 4.094 1 97.19 22 ASN B N 1
ATOM 2190 C CA . ASN B 1 22 ? 18.266 10.992 3.318 1 97.19 22 ASN B CA 1
ATOM 2191 C C . ASN B 1 22 ? 18.547 11.07 1.818 1 97.19 22 ASN B C 1
ATOM 2193 O O . ASN B 1 22 ? 18.125 10.188 1.063 1 97.19 22 ASN B O 1
ATOM 2197 N N . ILE B 1 23 ? 19.156 12.117 1.44 1 96.81 23 ILE B N 1
ATOM 2198 C CA . ILE B 1 23 ? 19.453 12.273 0.021 1 96.81 23 ILE B CA 1
ATOM 2199 C C . ILE B 1 23 ? 20.406 11.172 -0.427 1 96.81 23 ILE B C 1
ATOM 2201 O O . ILE B 1 23 ? 20.234 10.578 -1.493 1 96.81 23 ILE B O 1
ATOM 2205 N N . PHE B 1 24 ? 21.328 10.922 0.412 1 96.12 24 PHE B N 1
ATOM 2206 C CA . PHE B 1 24 ? 22.281 9.859 0.102 1 96.12 24 PHE B CA 1
ATOM 2207 C C . PHE B 1 24 ? 21.578 8.508 0.057 1 96.12 24 PHE B C 1
ATOM 2209 O O . PHE B 1 24 ? 21.766 7.734 -0.884 1 96.12 24 PHE B O 1
ATOM 2216 N N . LEU B 1 25 ? 20.828 8.195 0.996 1 95.69 25 LEU B N 1
ATOM 2217 C CA . LEU B 1 25 ? 20.109 6.934 1.058 1 95.69 25 LEU B CA 1
ATOM 2218 C C . LEU B 1 25 ? 19.156 6.785 -0.133 1 95.69 25 LEU B C 1
ATOM 2220 O O . LEU B 1 25 ? 19.109 5.727 -0.763 1 95.69 25 LEU B O 1
ATOM 2224 N N . ALA B 1 26 ? 18.469 7.809 -0.454 1 94.75 26 ALA B N 1
ATOM 2225 C CA . ALA B 1 26 ? 17.547 7.777 -1.583 1 94.75 26 ALA B CA 1
ATOM 2226 C C . ALA B 1 26 ? 18.281 7.504 -2.891 1 94.75 26 ALA B C 1
ATOM 2228 O O . ALA B 1 26 ? 17.812 6.723 -3.723 1 94.75 26 ALA B O 1
ATOM 2229 N N . THR B 1 27 ? 19.375 8.125 -3.012 1 94.12 27 THR B N 1
ATOM 2230 C CA . THR B 1 27 ? 20.172 7.91 -4.219 1 94.12 27 THR B CA 1
ATOM 2231 C C . THR B 1 27 ? 20.641 6.461 -4.309 1 94.12 27 THR B C 1
ATOM 2233 O O . THR B 1 27 ? 20.594 5.852 -5.379 1 94.12 27 THR B O 1
ATOM 2236 N N . PHE B 1 28 ? 21.047 5.93 -3.252 1 93.31 28 PHE B N 1
ATOM 2237 C CA . PHE B 1 28 ? 21.5 4.547 -3.236 1 93.31 28 PHE B CA 1
ATOM 2238 C C . PHE B 1 28 ? 20.344 3.592 -3.527 1 93.31 28 PHE B C 1
ATOM 2240 O O . PHE B 1 28 ? 20.531 2.562 -4.18 1 93.31 28 PHE B O 1
ATOM 2247 N N . ILE B 1 29 ? 19.219 3.84 -2.988 1 94.5 29 ILE B N 1
ATOM 2248 C CA . ILE B 1 29 ? 18.031 3.047 -3.266 1 94.5 29 ILE B CA 1
ATOM 2249 C C . ILE B 1 29 ? 17.75 3.029 -4.77 1 94.5 29 ILE B C 1
ATOM 2251 O O . ILE B 1 29 ? 17.453 1.978 -5.336 1 94.5 29 ILE B O 1
ATOM 2255 N N . PHE B 1 30 ? 18.016 4.109 -5.453 1 93.94 30 PHE B N 1
ATOM 2256 C CA . PHE B 1 30 ? 17.734 4.242 -6.879 1 93.94 30 PHE B CA 1
ATOM 2257 C C . PHE B 1 30 ? 18.797 3.527 -7.707 1 93.94 30 PHE B C 1
ATOM 2259 O O . PHE B 1 30 ? 18.531 3.121 -8.844 1 93.94 30 PHE B O 1
ATOM 2266 N N . MET B 1 31 ? 19.922 3.316 -7.117 1 93.19 31 MET B N 1
ATOM 2267 C CA . MET B 1 31 ? 21.031 2.695 -7.852 1 93.19 31 MET B CA 1
ATOM 2268 C C . MET B 1 31 ? 20.969 1.175 -7.734 1 93.19 31 MET B C 1
ATOM 2270 O O . MET B 1 31 ? 21.797 0.471 -8.32 1 93.19 31 MET B O 1
ATOM 2274 N N . GLY B 1 32 ? 19.969 0.635 -7.086 1 93.62 32 GLY B N 1
ATOM 2275 C CA . GLY B 1 32 ? 19.844 -0.809 -6.977 1 93.62 32 GLY B CA 1
ATOM 2276 C C . GLY B 1 32 ? 19.547 -1.48 -8.305 1 93.62 32 GLY B C 1
ATOM 2277 O O . GLY B 1 32 ? 18.672 -1.036 -9.055 1 93.62 32 GLY B O 1
ATOM 2278 N N . CYS B 1 33 ? 20.328 -2.545 -8.609 1 94.81 33 CYS B N 1
ATOM 2279 C CA . CYS B 1 33 ? 20.125 -3.42 -9.758 1 94.81 33 CYS B CA 1
ATOM 2280 C C . CYS B 1 33 ? 20.344 -2.658 -11.062 1 94.81 33 CYS B C 1
ATOM 2282 O O . CYS B 1 33 ? 19.719 -2.982 -12.086 1 94.81 33 CYS B O 1
ATOM 2284 N N . ILE B 1 34 ? 21.109 -1.544 -11.008 1 91.25 34 ILE B N 1
ATOM 2285 C CA . ILE B 1 34 ? 21.375 -0.804 -12.234 1 91.25 34 ILE B CA 1
ATOM 2286 C C . ILE B 1 34 ? 22.609 -1.361 -12.922 1 91.25 34 ILE B C 1
ATOM 2288 O O . ILE B 1 34 ? 22.812 -1.167 -14.125 1 91.25 34 ILE B O 1
ATOM 2292 N N . ASN B 1 35 ? 23.453 -1.964 -12.18 1 91.06 35 ASN B N 1
ATOM 2293 C CA . ASN B 1 35 ? 24.656 -2.555 -12.734 1 91.06 35 ASN B CA 1
ATOM 2294 C C . ASN B 1 35 ? 24.984 -3.893 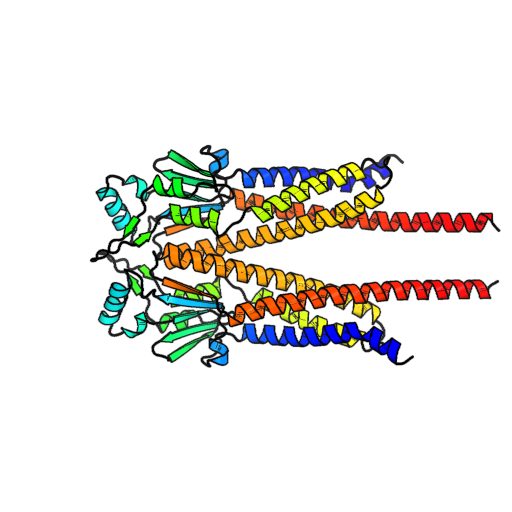-12.07 1 91.06 35 ASN B C 1
ATOM 2296 O O . ASN B 1 35 ? 24.406 -4.238 -11.039 1 91.06 35 ASN B O 1
ATOM 2300 N N . LYS B 1 36 ? 25.969 -4.574 -12.711 1 91.44 36 LYS B N 1
ATOM 2301 C CA . LYS B 1 36 ? 26.266 -5.957 -12.344 1 91.44 36 LYS B CA 1
ATOM 2302 C C . LYS B 1 36 ? 27.125 -6.023 -11.086 1 91.44 36 LYS B C 1
ATOM 2304 O O . LYS B 1 36 ? 27.234 -7.078 -10.453 1 91.44 36 LYS B O 1
ATOM 2309 N N . SER B 1 37 ? 27.625 -4.918 -10.656 1 91.25 37 SER B N 1
ATOM 2310 C CA . SER B 1 37 ? 28.469 -4.949 -9.461 1 91.25 37 SER B CA 1
ATOM 2311 C C . SER B 1 37 ? 27.656 -5.32 -8.227 1 91.25 37 SER B C 1
ATOM 2313 O O . SER B 1 37 ? 26.5 -4.918 -8.094 1 91.25 37 SER B O 1
ATOM 2315 N N . ALA B 1 38 ? 28.312 -6.078 -7.32 1 89.38 38 ALA B N 1
ATOM 2316 C CA . ALA B 1 38 ? 27.656 -6.594 -6.125 1 89.38 38 ALA B CA 1
ATOM 2317 C C . ALA B 1 38 ? 27.141 -5.453 -5.246 1 89.38 38 ALA B C 1
ATOM 2319 O O . ALA B 1 38 ? 26.125 -5.59 -4.57 1 89.38 38 ALA B O 1
ATOM 2320 N N . SER B 1 39 ? 27.844 -4.359 -5.266 1 88.25 39 SER B N 1
ATOM 2321 C CA . SER B 1 39 ? 27.453 -3.207 -4.469 1 88.25 39 SER B CA 1
ATOM 2322 C C . SER B 1 39 ? 26.094 -2.672 -4.902 1 88.25 39 SER B C 1
ATOM 2324 O O . SER B 1 39 ? 25.344 -2.121 -4.09 1 88.25 39 SER B O 1
ATOM 2326 N N . PHE B 1 40 ? 25.719 -2.896 -6.117 1 90 40 PHE B N 1
ATOM 2327 C CA . PHE B 1 40 ? 24.469 -2.377 -6.648 1 90 40 PHE B CA 1
ATOM 2328 C C . PHE B 1 40 ? 23.438 -3.49 -6.801 1 90 40 PHE B C 1
ATOM 2330 O O . PHE B 1 40 ? 22.297 -3.34 -6.391 1 90 40 PHE B O 1
ATOM 2337 N N . SER B 1 41 ? 23.938 -4.578 -7.219 1 90.19 41 SER B N 1
ATOM 2338 C CA . SER B 1 41 ? 23.016 -5.672 -7.48 1 90.19 41 SER B CA 1
ATOM 2339 C C . SER B 1 41 ? 22.484 -6.27 -6.184 1 90.19 41 SER B C 1
ATOM 2341 O O . SER B 1 41 ? 21.422 -6.898 -6.172 1 90.19 41 SER B O 1
ATOM 2343 N N . ASN B 1 42 ? 23.141 -6.012 -5.07 1 91.62 42 ASN B N 1
ATOM 2344 C CA . ASN B 1 42 ? 22.688 -6.523 -3.779 1 91.62 42 ASN B CA 1
ATOM 2345 C C . ASN B 1 42 ? 21.656 -5.605 -3.139 1 91.62 42 ASN B C 1
ATOM 2347 O O . ASN B 1 42 ? 21.078 -5.945 -2.107 1 91.62 42 ASN B O 1
ATOM 2351 N N . VAL B 1 43 ? 21.469 -4.543 -3.721 1 94.44 43 VAL B N 1
ATOM 2352 C CA . VAL B 1 43 ? 20.391 -3.645 -3.322 1 94.44 43 VAL B CA 1
ATOM 2353 C C . VAL B 1 43 ? 19.188 -3.861 -4.227 1 94.44 43 VAL B C 1
ATOM 2355 O O . VAL B 1 43 ? 19.047 -3.205 -5.266 1 94.44 43 VAL B O 1
ATOM 2358 N N . TYR B 1 44 ? 18.406 -4.832 -3.861 1 96.5 44 TYR B N 1
ATOM 2359 C CA . TYR B 1 44 ? 17.25 -5.203 -4.668 1 96.5 44 TYR B CA 1
ATOM 2360 C C . TYR B 1 44 ? 15.969 -5.172 -3.836 1 96.5 44 TYR B C 1
ATOM 2362 O O . TYR B 1 44 ? 16.016 -5.277 -2.609 1 96.5 44 TYR B O 1
ATOM 2370 N N . LEU B 1 45 ? 14.891 -4.992 -4.48 1 96.5 45 LEU B N 1
ATOM 2371 C CA . LEU B 1 45 ? 13.594 -4.977 -3.814 1 96.5 45 LEU B CA 1
ATOM 2372 C C . LEU B 1 45 ? 13.156 -6.391 -3.449 1 96.5 45 LEU B C 1
ATOM 2374 O O . LEU B 1 45 ? 12.875 -6.676 -2.281 1 96.5 45 LEU B O 1
ATOM 2378 N N . VAL B 1 46 ? 13.117 -7.227 -4.461 1 97 46 VAL B N 1
ATOM 2379 C CA . VAL B 1 46 ? 12.703 -8.609 -4.277 1 97 46 VAL B CA 1
ATOM 2380 C C . VAL B 1 46 ? 13.578 -9.531 -5.125 1 97 46 VAL B C 1
ATOM 2382 O O . VAL B 1 46 ? 14.016 -9.148 -6.211 1 97 46 VAL B O 1
ATOM 2385 N N . GLU B 1 47 ? 13.836 -10.648 -4.594 1 97.25 47 GLU B N 1
ATOM 2386 C CA . GLU B 1 47 ? 14.562 -11.703 -5.309 1 97.25 47 GLU B CA 1
ATOM 2387 C C . GLU B 1 47 ? 13.688 -12.938 -5.496 1 97.25 47 GLU B C 1
ATOM 2389 O O . GLU B 1 47 ? 13.016 -13.383 -4.559 1 97.25 47 GLU B O 1
ATOM 2394 N N . TYR B 1 48 ? 13.695 -13.453 -6.691 1 95.88 48 TYR B N 1
ATOM 2395 C CA . TYR B 1 48 ? 12.922 -14.648 -7.016 1 95.88 48 TYR B CA 1
ATOM 2396 C C . TYR B 1 48 ? 13.836 -15.82 -7.352 1 95.88 48 TYR B C 1
ATOM 2398 O O . TYR B 1 48 ? 14.867 -15.641 -8.008 1 95.88 48 TYR B O 1
ATOM 2406 N N . SER B 1 49 ? 13.461 -16.969 -6.938 1 94.94 49 SER B N 1
ATOM 2407 C CA . SER B 1 49 ? 14.18 -18.203 -7.25 1 94.94 49 SER B CA 1
ATOM 2408 C C . SER B 1 49 ? 13.25 -19.406 -7.223 1 94.94 49 SER B C 1
ATOM 2410 O O . SER B 1 49 ? 12.164 -19.344 -6.637 1 94.94 49 SER B O 1
ATOM 2412 N N . TYR B 1 50 ? 13.633 -20.406 -7.91 1 92.38 50 TYR B N 1
ATOM 2413 C CA . TYR B 1 50 ? 12.875 -21.656 -7.816 1 92.38 50 TYR B CA 1
ATOM 2414 C C . TYR B 1 50 ? 13.086 -22.328 -6.465 1 92.38 50 TYR B C 1
ATOM 2416 O O . TYR B 1 50 ? 14.203 -22.359 -5.953 1 92.38 50 TYR B O 1
ATOM 2424 N N . ASN B 1 51 ? 11.992 -22.797 -5.887 1 91.25 51 ASN B N 1
ATOM 2425 C CA . ASN B 1 51 ? 12.047 -23.484 -4.598 1 91.25 51 ASN B CA 1
ATOM 2426 C C . ASN B 1 51 ? 12.664 -24.875 -4.727 1 91.25 51 ASN B C 1
ATOM 2428 O O . ASN B 1 51 ? 12.039 -25.781 -5.27 1 91.25 51 ASN B O 1
ATOM 2432 N N . GLN B 1 52 ? 13.758 -25.109 -4.125 1 90.25 52 GLN B N 1
ATOM 2433 C CA . GLN B 1 52 ? 14.492 -26.359 -4.254 1 90.25 52 GLN B CA 1
ATOM 2434 C C . GLN B 1 52 ? 13.844 -27.469 -3.416 1 90.25 52 GLN B C 1
ATOM 2436 O O . GLN B 1 52 ? 14.109 -28.656 -3.635 1 90.25 52 GLN B O 1
ATOM 2441 N N . ASP B 1 53 ? 12.984 -27 -2.516 1 86.44 53 ASP B N 1
ATOM 2442 C CA . ASP B 1 53 ? 12.305 -27.969 -1.656 1 86.44 53 ASP B CA 1
ATOM 2443 C C . ASP B 1 53 ? 10.938 -28.328 -2.217 1 86.44 53 ASP B C 1
ATOM 2445 O O . ASP B 1 53 ? 10.227 -29.172 -1.646 1 86.44 53 ASP B O 1
ATOM 2449 N N . SER B 1 54 ? 10.648 -27.781 -3.373 1 84.44 54 SER B N 1
ATOM 2450 C CA . SER B 1 54 ? 9.336 -28.031 -3.961 1 84.44 54 SER B CA 1
ATOM 2451 C C . SER B 1 54 ? 9.297 -29.375 -4.676 1 84.44 54 SER B C 1
ATOM 2453 O O . SER B 1 54 ? 10.328 -29.875 -5.125 1 84.44 54 SER B O 1
ATOM 2455 N N . VAL B 1 55 ? 8.102 -29.984 -4.805 1 80.75 55 VAL B N 1
ATOM 2456 C CA . VAL B 1 55 ? 7.891 -31.234 -5.516 1 80.75 55 VAL B CA 1
ATOM 2457 C C . VAL B 1 55 ? 8.148 -31.031 -7.008 1 80.75 55 VAL B C 1
ATOM 2459 O O . VAL B 1 55 ? 8.391 -32 -7.738 1 80.75 55 VAL B O 1
ATOM 2462 N N . PHE B 1 56 ? 8.18 -29.703 -7.41 1 79.62 56 PHE B N 1
ATOM 2463 C CA . PHE B 1 56 ? 8.305 -29.375 -8.828 1 79.62 56 PHE B CA 1
ATOM 2464 C C . PHE B 1 56 ? 9.773 -29.234 -9.219 1 79.62 56 PHE B C 1
ATOM 2466 O O . PHE B 1 56 ? 10.102 -29.172 -10.406 1 79.62 56 PHE B O 1
ATOM 2473 N N . PHE B 1 57 ? 10.641 -29.234 -8.281 1 86.56 57 PHE B N 1
ATOM 2474 C CA . PHE B 1 57 ? 12.016 -28.844 -8.57 1 86.56 57 PHE B CA 1
ATOM 2475 C C . PHE B 1 57 ? 12.68 -29.844 -9.508 1 86.56 57 PHE B C 1
ATOM 2477 O O . PHE B 1 57 ? 13.406 -29.469 -10.422 1 86.56 57 PHE B O 1
ATOM 2484 N N . ASP B 1 58 ? 12.484 -31.094 -9.312 1 83.94 58 ASP B N 1
ATOM 2485 C CA . ASP B 1 58 ? 13.086 -32.125 -10.172 1 83.94 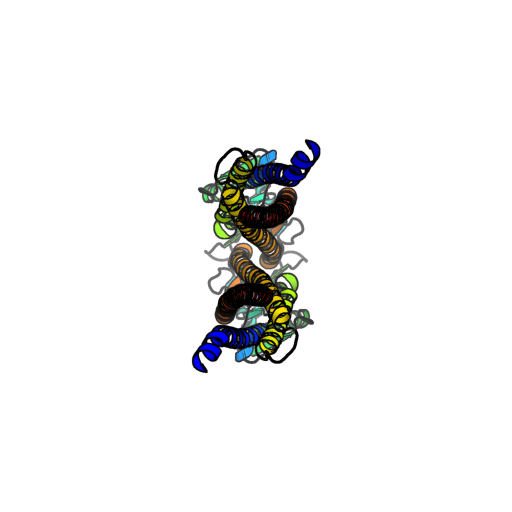58 ASP B CA 1
ATOM 2486 C C . ASP B 1 58 ? 12.578 -32 -11.602 1 83.94 58 ASP B C 1
ATOM 2488 O O . ASP B 1 58 ? 13.336 -32.156 -12.555 1 83.94 58 ASP B O 1
ATOM 2492 N N . ALA B 1 59 ? 11.281 -31.703 -11.695 1 80.75 59 ALA B N 1
ATOM 2493 C CA . ALA B 1 59 ? 10.711 -31.516 -13.023 1 80.75 59 ALA B CA 1
ATOM 2494 C C . ALA B 1 59 ? 11.289 -30.266 -13.695 1 80.75 59 ALA B C 1
ATOM 2496 O O . ALA B 1 59 ? 11.539 -30.266 -14.898 1 80.75 59 ALA B O 1
ATOM 2497 N N . ILE B 1 60 ? 11.492 -29.25 -12.906 1 84.31 60 ILE B N 1
ATOM 2498 C CA . ILE B 1 60 ? 12.062 -28 -13.414 1 84.31 60 ILE B CA 1
ATOM 2499 C C . ILE B 1 60 ? 13.492 -28.25 -13.883 1 84.31 60 ILE B C 1
ATOM 2501 O O . ILE B 1 60 ? 13.867 -27.875 -15 1 84.31 60 ILE B O 1
ATOM 2505 N N . LYS B 1 61 ? 14.227 -28.938 -13.109 1 86.81 61 LYS B N 1
ATOM 2506 C CA . LYS B 1 61 ? 15.609 -29.25 -13.445 1 86.81 61 LYS B CA 1
ATOM 2507 C C . LYS B 1 61 ? 15.695 -30.094 -14.711 1 86.81 61 LYS B C 1
ATOM 2509 O O . LYS B 1 61 ? 16.547 -29.859 -15.578 1 86.81 61 LYS B O 1
ATOM 2514 N N . SER B 1 62 ? 14.781 -31.078 -14.789 1 85.19 62 SER B N 1
ATOM 2515 C CA . SER B 1 62 ? 14.766 -31.969 -15.938 1 85.19 62 SER B CA 1
ATOM 2516 C C . SER B 1 62 ? 14.391 -31.219 -17.219 1 85.19 62 SER B C 1
ATOM 2518 O O . SER B 1 62 ? 14.93 -31.5 -18.281 1 85.19 62 SER B O 1
ATOM 2520 N N . SER B 1 63 ? 13.531 -30.281 -17.094 1 81.44 63 SER B N 1
ATOM 2521 C CA . SER B 1 63 ? 13.117 -29.484 -18.25 1 81.44 63 SER B CA 1
ATOM 2522 C C . SER B 1 63 ? 14.281 -28.656 -18.797 1 81.44 63 SER B C 1
ATOM 2524 O O . SER B 1 63 ? 14.461 -28.562 -20 1 81.44 63 SER B O 1
ATOM 2526 N N . PHE B 1 64 ? 15.039 -28.141 -17.891 1 84.5 64 PHE B N 1
ATOM 2527 C CA . PHE B 1 64 ? 16.172 -27.312 -18.312 1 84.5 64 PHE B CA 1
ATOM 2528 C C . PHE B 1 64 ? 17.312 -28.188 -18.828 1 84.5 64 PHE B C 1
ATOM 2530 O O . PHE B 1 64 ? 18.062 -27.797 -19.719 1 84.5 64 PHE B O 1
ATOM 2537 N N . LYS B 1 65 ? 17.422 -29.359 -18.281 1 82.19 65 LYS B N 1
ATOM 2538 C CA . LYS B 1 65 ? 18.422 -30.297 -18.75 1 82.19 65 LYS B CA 1
ATOM 2539 C C . LYS B 1 65 ? 18.188 -30.672 -20.203 1 82.19 65 LYS B C 1
ATOM 2541 O O . LYS B 1 65 ? 19.141 -30.797 -20.984 1 82.19 65 LYS B O 1
ATOM 2546 N N . GLN B 1 66 ? 16.953 -30.828 -20.547 1 80.06 66 GLN B N 1
ATOM 2547 C CA . GLN B 1 66 ? 16.609 -31.156 -21.922 1 80.06 66 GLN B CA 1
ATOM 2548 C C . GLN B 1 66 ? 17.047 -30.047 -22.891 1 80.06 66 GLN B C 1
ATOM 2550 O O . GLN B 1 66 ? 17.359 -30.312 -24.047 1 80.06 66 GLN B O 1
ATOM 2555 N N . SER B 1 67 ? 17.125 -28.859 -22.391 1 78.19 67 SER B N 1
ATOM 2556 C CA . SER B 1 67 ? 17.547 -27.734 -23.219 1 78.19 67 SER B CA 1
ATOM 2557 C C . SER B 1 67 ? 19.031 -27.406 -22.984 1 78.19 67 SER B C 1
ATOM 2559 O O . SER B 1 67 ? 19.5 -26.344 -23.375 1 78.19 67 SER B O 1
ATOM 2561 N N . ASN B 1 68 ? 19.719 -28.219 -22.328 1 78.62 68 ASN B N 1
ATOM 2562 C CA . ASN B 1 68 ? 21.141 -28.094 -22.016 1 78.62 68 ASN B CA 1
ATOM 2563 C C . ASN B 1 68 ? 21.422 -26.844 -21.188 1 78.62 68 ASN B C 1
ATOM 2565 O O . ASN B 1 68 ? 22.438 -26.172 -21.391 1 78.62 68 ASN B O 1
ATOM 2569 N N . ALA B 1 69 ? 20.469 -26.484 -20.375 1 84.25 69 ALA B N 1
ATOM 2570 C CA . ALA B 1 69 ? 20.578 -25.297 -19.516 1 84.25 69 ALA B CA 1
ATOM 2571 C C . ALA B 1 69 ? 20.203 -25.625 -18.078 1 84.25 69 ALA B C 1
ATOM 2573 O O . ALA B 1 69 ? 19.406 -24.922 -17.469 1 84.25 69 ALA B O 1
ATOM 2574 N N . THR B 1 70 ? 20.891 -26.594 -17.516 1 86 70 THR B N 1
ATOM 2575 C CA . THR B 1 70 ? 20.562 -27.078 -16.172 1 86 70 THR B CA 1
ATOM 2576 C C . THR B 1 70 ? 20.812 -26 -15.125 1 86 70 THR B C 1
ATOM 2578 O O . THR B 1 70 ? 20.109 -25.938 -14.117 1 86 70 THR B O 1
ATOM 2581 N N . ASP B 1 71 ? 21.703 -25.125 -15.391 1 88.88 71 ASP B N 1
ATOM 2582 C CA . ASP B 1 71 ? 22.062 -24.078 -14.438 1 88.88 71 ASP B CA 1
ATOM 2583 C C . ASP B 1 71 ? 20.906 -23.094 -14.242 1 88.88 71 ASP B C 1
ATOM 2585 O O . ASP B 1 71 ? 20.859 -22.391 -13.234 1 88.88 71 ASP B O 1
ATOM 2589 N N . LEU B 1 72 ? 20.047 -23.062 -15.164 1 89.81 72 LEU B N 1
ATOM 2590 C CA . LEU B 1 72 ? 18.938 -22.125 -15.109 1 89.81 72 LEU B CA 1
ATOM 2591 C C . LEU B 1 72 ? 17.953 -22.5 -14.008 1 89.81 72 LEU B C 1
ATOM 2593 O O . LEU B 1 72 ? 17.125 -21.672 -13.594 1 89.81 72 LEU B O 1
ATOM 2597 N N . ALA B 1 73 ? 18.031 -23.688 -13.516 1 90.12 73 ALA B N 1
ATOM 2598 C CA . ALA B 1 73 ? 17.203 -24.109 -12.391 1 90.12 73 ALA B CA 1
ATOM 2599 C C . ALA B 1 73 ? 17.594 -23.375 -11.109 1 90.12 73 ALA B C 1
ATOM 2601 O O . ALA B 1 73 ? 16.828 -23.312 -10.156 1 90.12 73 ALA B O 1
ATOM 2602 N N . TYR B 1 74 ? 18.859 -22.812 -11.156 1 91.81 74 TYR B N 1
ATOM 2603 C CA . TYR B 1 74 ? 19.359 -22.109 -9.984 1 91.81 74 TYR B CA 1
ATOM 2604 C C . TYR B 1 74 ? 19.406 -20.609 -10.234 1 91.81 74 TYR B C 1
ATOM 2606 O O . TYR B 1 74 ? 20.078 -19.859 -9.5 1 91.81 74 TYR B O 1
ATOM 2614 N N . LEU B 1 75 ? 18.719 -20.203 -11.18 1 93.69 75 LEU B N 1
ATOM 2615 C CA . LEU B 1 75 ? 18.656 -18.781 -11.555 1 93.69 75 LEU B CA 1
ATOM 2616 C C . LEU B 1 75 ? 17.969 -17.969 -10.469 1 93.69 75 LEU B C 1
ATOM 2618 O O . LEU B 1 75 ? 16.984 -18.406 -9.891 1 93.69 75 LEU B O 1
ATOM 2622 N N . LYS B 1 76 ? 18.531 -16.781 -10.195 1 95 76 LYS B N 1
ATOM 2623 C CA . LYS B 1 76 ? 17.938 -15.789 -9.305 1 95 76 LYS B CA 1
ATOM 2624 C C . LYS B 1 76 ? 17.609 -14.5 -10.055 1 95 76 LYS B C 1
ATOM 2626 O O . LYS B 1 76 ? 18.453 -13.984 -10.797 1 95 76 LYS B O 1
ATOM 2631 N N . ALA B 1 77 ? 16.438 -14.094 -9.914 1 95.88 77 ALA B N 1
ATOM 2632 C CA . ALA B 1 77 ? 15.992 -12.844 -10.531 1 95.88 77 ALA B CA 1
ATOM 2633 C C . ALA B 1 77 ? 15.727 -11.773 -9.477 1 95.88 77 ALA B C 1
ATOM 2635 O O . ALA B 1 77 ? 15.023 -12.031 -8.492 1 95.88 77 ALA B O 1
ATOM 2636 N N . ARG B 1 78 ? 16.266 -10.625 -9.656 1 96.69 78 ARG B N 1
ATOM 2637 C CA . ARG B 1 78 ? 16.141 -9.523 -8.703 1 96.69 78 ARG B CA 1
ATOM 2638 C C . ARG B 1 78 ? 15.523 -8.297 -9.375 1 96.69 78 ARG B C 1
ATOM 2640 O O . ARG B 1 78 ? 15.812 -8 -10.531 1 96.69 78 ARG B O 1
ATOM 2647 N N . SER B 1 79 ? 14.734 -7.648 -8.586 1 96.12 79 SER B N 1
ATOM 2648 C CA . SER B 1 79 ? 14.078 -6.438 -9.07 1 96.12 79 SER B CA 1
ATOM 2649 C C . SER B 1 79 ? 14.555 -5.207 -8.312 1 96.12 79 SER B C 1
ATOM 2651 O O . SER B 1 79 ? 14.805 -5.273 -7.105 1 96.12 79 SER B O 1
ATOM 2653 N N . GLY B 1 80 ? 14.758 -4.094 -9.055 1 95.19 80 GLY B N 1
ATOM 2654 C CA . GLY B 1 80 ? 15.055 -2.779 -8.508 1 95.19 80 GLY B CA 1
ATOM 2655 C C . GLY B 1 80 ? 14.125 -1.697 -9.031 1 95.19 80 GLY B C 1
ATOM 2656 O O . GLY B 1 80 ? 13.219 -1.974 -9.82 1 95.19 80 GLY B O 1
ATOM 2657 N N . PHE B 1 81 ? 14.328 -0.482 -8.57 1 95 81 PHE B N 1
ATOM 2658 C CA . PHE B 1 81 ? 13.477 0.622 -9 1 95 81 PHE B CA 1
ATOM 2659 C C . PHE B 1 81 ? 13.75 0.988 -10.453 1 95 81 PHE B C 1
ATOM 2661 O O . PHE B 1 81 ? 12.828 1.258 -11.219 1 95 81 PHE B O 1
ATOM 2668 N N . PHE B 1 82 ? 15.016 0.937 -10.797 1 94.94 82 PHE B N 1
ATOM 2669 C CA . PHE B 1 82 ? 15.383 1.425 -12.125 1 94.94 82 PHE B CA 1
ATOM 2670 C C . PHE B 1 82 ? 16.016 0.317 -12.953 1 94.94 82 PHE B C 1
ATOM 2672 O O . PHE B 1 82 ? 16.609 0.581 -14 1 94.94 82 PHE B O 1
ATOM 2679 N N . GLY B 1 83 ? 15.875 -0.896 -12.438 1 94.62 83 GLY B N 1
ATOM 2680 C CA . GLY B 1 83 ? 16.438 -2.002 -13.188 1 94.62 83 GLY B CA 1
ATOM 2681 C C . GLY B 1 83 ? 16.109 -3.361 -12.609 1 94.62 83 GLY B C 1
ATOM 2682 O O . GLY B 1 83 ? 15.477 -3.447 -11.547 1 94.62 83 GLY B O 1
ATOM 2683 N N . ALA B 1 84 ? 16.453 -4.379 -13.297 1 96.06 84 ALA B N 1
ATOM 2684 C CA . ALA B 1 84 ? 16.312 -5.773 -12.891 1 96.06 84 ALA B CA 1
ATOM 2685 C C . ALA B 1 84 ? 17.547 -6.582 -13.258 1 96.06 84 ALA B C 1
ATOM 2687 O O . ALA B 1 84 ? 18.234 -6.273 -14.234 1 96.06 84 ALA B O 1
ATOM 2688 N N . CYS B 1 85 ? 17.828 -7.527 -12.445 1 96.31 85 CYS B N 1
ATOM 2689 C CA . CYS B 1 85 ? 19.031 -8.336 -12.648 1 96.31 85 CYS B CA 1
ATOM 2690 C C . CYS B 1 85 ? 18.688 -9.828 -12.586 1 96.31 85 CYS B C 1
ATOM 2692 O O . CYS B 1 85 ? 17.703 -10.219 -11.961 1 96.31 85 CYS B O 1
ATOM 2694 N N . ALA B 1 86 ? 19.422 -10.586 -13.297 1 95.38 86 ALA B N 1
ATOM 2695 C CA . ALA B 1 86 ? 19.375 -12.047 -13.258 1 95.38 86 ALA B CA 1
ATOM 2696 C C . ALA B 1 86 ? 20.766 -12.633 -13.047 1 95.38 86 ALA B C 1
ATOM 2698 O O . ALA B 1 86 ? 21.734 -12.18 -13.656 1 95.38 86 ALA B O 1
ATOM 2699 N N . THR B 1 87 ? 20.828 -13.539 -12.141 1 94.62 87 THR B N 1
ATOM 2700 C CA . THR B 1 87 ? 22.109 -14.18 -11.836 1 94.62 87 THR B CA 1
ATOM 2701 C C . THR B 1 87 ? 22.016 -15.688 -12.055 1 94.62 87 THR B C 1
ATOM 2703 O O . THR B 1 87 ? 21.109 -16.344 -11.531 1 94.62 87 THR B O 1
ATOM 2706 N N . VAL B 1 88 ? 22.906 -16.188 -12.875 1 92.44 88 VAL B N 1
ATOM 2707 C CA . VAL B 1 88 ? 23.016 -17.609 -13.133 1 92.44 88 VAL B CA 1
ATOM 2708 C C . VAL B 1 88 ? 24.484 -18.031 -13.062 1 92.44 88 VAL B C 1
ATOM 2710 O O . VAL B 1 88 ? 25.344 -17.422 -13.688 1 92.44 88 VAL B O 1
ATOM 2713 N N . SER B 1 89 ? 24.812 -19.094 -12.344 1 91.12 89 SER B N 1
ATOM 2714 C CA . SER B 1 89 ? 26.172 -19.625 -12.234 1 91.12 89 SER B CA 1
ATOM 2715 C C . SER B 1 89 ? 27.172 -18.516 -11.922 1 91.12 89 SER B C 1
ATOM 2717 O O . SER B 1 89 ? 28.188 -18.391 -12.602 1 91.12 89 SER B O 1
ATOM 2719 N N . ASN B 1 90 ? 26.828 -17.5 -11.055 1 86.25 90 ASN B N 1
ATOM 2720 C CA . ASN B 1 90 ? 27.688 -16.438 -10.539 1 86.25 90 ASN B CA 1
ATOM 2721 C C . ASN B 1 90 ? 27.891 -15.336 -11.57 1 86.25 90 ASN B C 1
ATOM 2723 O O . ASN B 1 90 ? 28.766 -14.492 -11.414 1 86.25 90 ASN B O 1
ATOM 2727 N N . ALA B 1 91 ? 27.219 -15.477 -12.609 1 91 91 ALA B N 1
ATOM 2728 C CA . ALA B 1 91 ? 27.203 -14.383 -13.578 1 91 91 ALA B CA 1
ATOM 2729 C C . ALA B 1 91 ? 25.906 -13.578 -13.469 1 91 91 ALA B C 1
ATOM 2731 O O . ALA B 1 91 ? 24.812 -14.141 -13.477 1 91 91 ALA B O 1
ATOM 2732 N N . THR B 1 92 ? 26.109 -12.312 -13.336 1 94.69 92 THR B N 1
ATOM 2733 C CA . THR B 1 92 ? 24.953 -11.438 -13.164 1 94.69 92 THR B CA 1
ATOM 2734 C C . THR B 1 92 ? 24.781 -10.531 -14.375 1 94.69 92 THR B C 1
ATOM 2736 O O . THR B 1 92 ? 25.75 -9.984 -14.898 1 94.69 92 THR B O 1
ATOM 2739 N N . GLU B 1 93 ? 23.625 -10.469 -14.898 1 94.81 93 GLU B N 1
ATOM 2740 C CA . GLU B 1 93 ? 23.234 -9.539 -15.953 1 94.81 93 GLU B CA 1
ATOM 2741 C C . GLU B 1 93 ? 22.141 -8.594 -15.484 1 94.81 93 GLU B C 1
ATOM 2743 O O . GLU B 1 93 ? 21.172 -9.023 -14.836 1 94.81 93 GLU B O 1
ATOM 2748 N N . CYS B 1 94 ? 22.312 -7.32 -15.758 1 95.62 94 CYS B N 1
ATOM 2749 C CA . CYS B 1 94 ? 21.344 -6.312 -15.359 1 95.62 94 CYS B CA 1
ATOM 2750 C C . CYS B 1 94 ? 20.906 -5.477 -16.547 1 95.62 94 CYS B C 1
ATOM 2752 O O . CYS B 1 94 ? 21.688 -5.219 -17.453 1 95.62 94 CYS B O 1
ATOM 2754 N N . VAL B 1 95 ? 19.609 -5.074 -16.531 1 95.19 95 VAL B N 1
ATOM 2755 C CA . VAL B 1 95 ? 19.062 -4.211 -17.578 1 95.19 95 VAL B CA 1
ATOM 2756 C C . VAL B 1 95 ? 18.328 -3.037 -16.922 1 95.19 95 VAL B C 1
ATOM 2758 O O . VAL B 1 95 ? 17.906 -3.121 -15.773 1 95.19 95 VAL B O 1
ATOM 2761 N N . SER B 1 96 ? 18.188 -2.012 -17.688 1 93.75 96 SER B N 1
ATOM 2762 C CA . SER B 1 96 ? 17.5 -0.825 -17.188 1 93.75 96 SER B CA 1
ATOM 2763 C C . SER B 1 96 ? 15.984 -0.969 -17.328 1 93.75 96 SER B C 1
ATOM 2765 O O . SER B 1 96 ? 15.508 -1.791 -18.109 1 93.75 96 SER B O 1
ATOM 2767 N N . ARG B 1 97 ? 15.242 -0.218 -16.578 1 93.75 97 ARG B N 1
ATOM 2768 C CA . ARG B 1 97 ? 13.781 -0.215 -16.562 1 93.75 97 ARG B CA 1
ATOM 2769 C C . ARG B 1 97 ? 13.227 0.038 -17.969 1 93.75 97 ARG B C 1
ATOM 2771 O O . ARG B 1 97 ? 12.18 -0.492 -18.328 1 93.75 97 ARG B O 1
ATOM 2778 N N . GLY B 1 98 ? 13.922 0.743 -18.797 1 92.31 98 GLY B N 1
ATOM 2779 C CA . GLY B 1 98 ? 13.461 1.063 -20.125 1 92.31 98 GLY B CA 1
ATOM 2780 C C . GLY B 1 98 ? 13.555 -0.108 -21.094 1 92.31 98 GLY B C 1
ATOM 2781 O O . GLY B 1 98 ? 12.953 -0.088 -22.172 1 92.31 98 GLY B O 1
ATOM 2782 N N . ASN B 1 99 ? 14.312 -1.159 -20.672 1 93.38 99 ASN B N 1
ATOM 2783 C CA . ASN B 1 99 ? 14.508 -2.305 -21.562 1 93.38 99 ASN B CA 1
ATOM 2784 C C . ASN B 1 99 ? 14.398 -3.623 -20.797 1 93.38 99 ASN B C 1
ATOM 2786 O O . ASN B 1 99 ? 15.273 -4.484 -20.906 1 93.38 99 ASN B O 1
ATOM 2790 N N . LEU B 1 100 ? 13.414 -3.848 -20.125 1 92.69 100 LEU B N 1
ATOM 2791 C CA . LEU B 1 100 ? 13.25 -5.023 -19.281 1 92.69 100 LEU B CA 1
ATOM 2792 C C . LEU B 1 100 ? 13.086 -6.285 -20.125 1 92.69 100 LEU B C 1
ATOM 2794 O O . LEU B 1 100 ? 13.484 -7.371 -19.703 1 92.69 100 LEU B O 1
ATOM 2798 N N . THR B 1 101 ? 12.516 -6.105 -21.297 1 90.81 101 THR B N 1
ATOM 2799 C CA . THR B 1 101 ? 12.289 -7.246 -22.172 1 90.81 101 THR B CA 1
ATOM 2800 C C . THR B 1 101 ? 13.609 -7.871 -22.609 1 90.81 101 THR B C 1
ATOM 2802 O O . THR B 1 101 ? 13.68 -9.07 -22.891 1 90.81 101 THR B O 1
ATOM 2805 N N . ALA B 1 102 ? 14.664 -7.082 -22.719 1 92.62 102 ALA B N 1
ATOM 2806 C CA . ALA B 1 102 ? 15.984 -7.594 -23.078 1 92.62 102 ALA B CA 1
ATOM 2807 C C . ALA B 1 102 ? 16.438 -8.664 -22.094 1 92.62 102 ALA B C 1
ATOM 2809 O O . ALA B 1 102 ? 17.094 -9.641 -22.484 1 92.62 102 ALA B O 1
ATOM 2810 N N . LEU B 1 103 ? 16.141 -8.516 -20.844 1 91.25 103 LEU B N 1
ATOM 2811 C CA . LEU B 1 103 ? 16.516 -9.492 -19.828 1 91.25 103 LEU B CA 1
ATOM 2812 C C . LEU B 1 103 ? 15.742 -10.789 -20.016 1 91.25 103 LEU B C 1
ATOM 2814 O O . LEU B 1 103 ? 16.297 -11.883 -19.859 1 91.25 103 LEU B O 1
ATOM 2818 N N . GLU B 1 104 ? 14.5 -10.664 -20.375 1 88.12 104 GLU B N 1
ATOM 2819 C CA . GLU B 1 104 ? 13.656 -11.836 -20.625 1 88.12 104 GLU B CA 1
ATOM 2820 C C . GLU B 1 104 ? 14.156 -12.625 -21.844 1 88.12 104 GLU B C 1
ATOM 2822 O O . GLU B 1 104 ? 14.07 -13.852 -21.859 1 88.12 104 GLU B O 1
ATOM 2827 N N . ASP B 1 105 ? 14.688 -11.961 -22.781 1 88.5 105 ASP B N 1
ATOM 2828 C CA . ASP B 1 105 ? 15.18 -12.594 -24 1 88.5 105 ASP B CA 1
ATOM 2829 C C . ASP B 1 105 ? 16.5 -13.312 -23.75 1 88.5 105 ASP B C 1
ATOM 2831 O O . ASP B 1 105 ? 16.828 -14.273 -24.453 1 88.5 105 ASP B O 1
ATOM 2835 N N . MET B 1 106 ? 17.203 -12.883 -22.812 1 87 106 MET B N 1
ATOM 2836 C CA . MET B 1 106 ? 18.516 -13.453 -22.516 1 87 106 MET B CA 1
ATOM 2837 C C . MET B 1 106 ? 18.375 -14.812 -21.859 1 87 106 MET B C 1
ATOM 2839 O O . MET B 1 106 ? 19.281 -15.648 -21.953 1 87 106 MET B O 1
ATOM 2843 N N . PHE B 1 107 ? 17.203 -14.961 -21.203 1 83.94 107 PHE B N 1
ATOM 2844 C CA . PHE B 1 107 ? 17.016 -16.188 -20.438 1 83.94 107 PHE B CA 1
ATOM 2845 C C . PHE B 1 107 ? 15.688 -16.844 -20.797 1 83.94 107 PHE B C 1
ATOM 2847 O O . PHE B 1 107 ? 14.625 -16.234 -20.641 1 83.94 107 PHE B O 1
ATOM 2854 N N . PRO B 1 108 ? 15.805 -18.031 -21.297 1 75.88 108 PRO B N 1
ATOM 2855 C CA . PRO B 1 108 ? 14.539 -18.703 -21.625 1 75.88 108 PRO B CA 1
ATOM 2856 C C . PRO B 1 108 ? 13.672 -18.969 -20.391 1 75.88 108 PRO B C 1
ATOM 2858 O O . PRO B 1 108 ? 14.203 -19.156 -19.297 1 75.88 108 PRO B O 1
ATOM 2861 N N . SER B 1 109 ? 12.336 -18.844 -20.531 1 73.38 109 SER B N 1
ATOM 2862 C CA . SER B 1 109 ? 11.391 -19.141 -19.453 1 73.38 109 SER B CA 1
ATOM 2863 C C . SER B 1 109 ? 11.062 -20.625 -19.406 1 73.38 109 SER B C 1
ATOM 2865 O O . SER B 1 109 ? 11.32 -21.359 -20.375 1 73.38 109 SER B O 1
ATOM 2867 N N . LEU B 1 110 ? 10.617 -21 -18.203 1 71.81 110 LEU B N 1
ATOM 2868 C CA . LEU B 1 110 ? 10.141 -22.375 -18.078 1 71.81 110 LEU B CA 1
ATOM 2869 C C . LEU B 1 110 ? 8.836 -22.578 -18.844 1 71.81 110 LEU B C 1
ATOM 2871 O O . LEU B 1 110 ? 7.863 -21.844 -18.625 1 71.81 110 LEU B O 1
ATOM 2875 N N . SER B 1 111 ? 8.969 -23.328 -19.938 1 64.56 111 SER B N 1
ATOM 2876 C CA . SER B 1 111 ? 7.781 -23.656 -20.703 1 64.56 111 SER B CA 1
ATOM 2877 C C . SER B 1 111 ? 7.102 -24.922 -20.172 1 64.56 111 SER B C 1
ATOM 2879 O O . SER B 1 111 ? 7.762 -25.938 -19.953 1 64.56 111 SER B O 1
ATOM 2881 N N . ILE B 1 112 ? 5.949 -24.672 -19.672 1 62.91 112 ILE B N 1
ATOM 2882 C CA . ILE B 1 112 ? 5.16 -25.812 -19.234 1 62.91 112 ILE B CA 1
ATOM 2883 C C . ILE B 1 112 ? 4.176 -26.219 -20.328 1 62.91 112 ILE B C 1
ATOM 2885 O O . ILE B 1 112 ? 3.299 -25.438 -20.703 1 62.91 112 ILE B O 1
ATOM 2889 N N . THR B 1 113 ? 4.637 -27.188 -21.125 1 55.25 113 THR B N 1
ATOM 2890 C CA . THR B 1 113 ? 3.775 -27.703 -22.188 1 55.25 113 THR B CA 1
ATOM 2891 C C . THR B 1 113 ? 2.895 -28.844 -21.672 1 55.25 113 THR B C 1
ATOM 2893 O O . THR B 1 113 ? 3.379 -29.75 -20.984 1 55.25 113 THR B O 1
ATOM 2896 N N . GLN B 1 114 ? 1.634 -28.562 -21.516 1 51.12 114 GLN B N 1
ATOM 2897 C CA . GLN B 1 114 ? 0.777 -29.734 -21.312 1 51.12 114 GLN B CA 1
ATOM 2898 C C . GLN B 1 114 ? 0.447 -30.406 -22.641 1 51.12 114 GLN B C 1
ATOM 2900 O O . GLN B 1 114 ? 0.686 -29.844 -23.703 1 51.12 114 GLN B O 1
ATOM 2905 N N . SER B 1 115 ? -0.152 -31.547 -22.641 1 49.81 115 SER B N 1
ATOM 2906 C CA . SER B 1 115 ? -0.37 -32.531 -23.703 1 49.81 115 SER B CA 1
ATOM 2907 C C . SER B 1 115 ? -0.689 -31.844 -25.031 1 49.81 115 SER B C 1
ATOM 2909 O O . SER B 1 115 ? -0.692 -32.5 -26.078 1 49.81 115 SER B O 1
ATOM 2911 N N . GLY B 1 116 ? -1.122 -30.422 -25.062 1 46.53 116 GLY B N 1
ATOM 2912 C CA . GLY B 1 116 ? -1.504 -29.797 -26.312 1 46.53 116 GLY B CA 1
ATOM 2913 C C . GLY B 1 116 ? -0.568 -28.688 -26.734 1 46.53 116 GLY B C 1
ATOM 2914 O O . GLY B 1 116 ? 0.569 -28.609 -26.266 1 46.53 116 GLY B O 1
ATOM 2915 N N . THR B 1 117 ? -0.864 -27.953 -27.875 1 50.53 117 THR B N 1
ATOM 2916 C CA . THR B 1 117 ? -0.158 -26.938 -28.656 1 50.53 117 THR B CA 1
ATOM 2917 C C . THR B 1 117 ? 0.068 -25.688 -27.828 1 50.53 117 THR B C 1
ATOM 2919 O O . THR B 1 117 ? 0.845 -24.812 -28.203 1 50.53 117 THR B O 1
ATOM 2922 N N . ASN B 1 118 ? -0.589 -25.562 -26.719 1 52.91 118 ASN B N 1
ATOM 2923 C CA . ASN B 1 118 ? -0.471 -24.266 -26.062 1 52.91 118 ASN B CA 1
ATOM 2924 C C . ASN B 1 118 ? 0.431 -24.344 -24.828 1 52.91 118 ASN B C 1
ATOM 2926 O O . ASN B 1 118 ? 0.361 -25.297 -24.062 1 52.91 118 ASN B O 1
ATOM 2930 N N . SER B 1 119 ? 1.593 -23.625 -24.828 1 59.72 119 SER B N 1
ATOM 2931 C CA . SER B 1 119 ? 2.549 -23.594 -23.719 1 59.72 119 SER B CA 1
ATOM 2932 C C . SER B 1 119 ? 2.348 -22.359 -22.859 1 59.72 119 SER B C 1
ATOM 2934 O O . SER B 1 119 ? 1.83 -21.344 -23.328 1 59.72 119 SER B O 1
ATOM 2936 N N . SER B 1 120 ? 2.26 -22.641 -21.516 1 64 120 SER B N 1
ATOM 2937 C CA . SER B 1 120 ? 2.33 -21.516 -20.578 1 64 120 SER B CA 1
ATOM 2938 C C . SER B 1 120 ? 3.715 -21.406 -19.953 1 64 120 SER B C 1
ATOM 2940 O O . SER B 1 120 ? 4.516 -22.328 -20.031 1 64 120 SER B O 1
ATOM 2942 N N . ALA B 1 121 ? 4.059 -20.172 -19.719 1 67.69 121 ALA B N 1
ATOM 2943 C CA . ALA B 1 121 ? 5.41 -19.938 -19.219 1 67.69 121 ALA B CA 1
ATOM 2944 C C . ALA B 1 121 ? 5.375 -19.359 -17.812 1 67.69 121 ALA B C 1
ATOM 2946 O O . ALA B 1 121 ? 4.516 -18.516 -17.5 1 67.69 121 ALA B O 1
ATOM 2947 N N . LEU B 1 122 ? 6.062 -20.109 -16.922 1 74.56 122 LEU B N 1
ATOM 2948 C CA . LEU B 1 122 ? 6.422 -19.531 -15.633 1 74.56 122 LEU B CA 1
ATOM 2949 C C . LEU B 1 122 ? 7.867 -19.047 -15.641 1 74.56 122 LEU B C 1
ATOM 2951 O O . LEU B 1 122 ? 8.797 -19.844 -15.758 1 74.56 122 LEU B O 1
ATOM 2955 N N . GLY B 1 123 ? 8.039 -17.703 -15.68 1 85 123 GLY B N 1
ATOM 2956 C CA . GLY B 1 123 ? 9.398 -17.172 -15.711 1 85 123 GLY B CA 1
ATOM 2957 C C . GLY B 1 123 ? 9.719 -16.281 -14.523 1 85 123 GLY B C 1
ATOM 2958 O O . GLY B 1 123 ? 9.016 -15.312 -14.258 1 85 123 GLY B O 1
ATOM 2959 N N . LEU B 1 124 ? 10.805 -16.656 -13.883 1 90.5 124 LEU B N 1
ATOM 2960 C CA . LEU B 1 124 ? 11.305 -15.867 -12.758 1 90.5 124 LEU B CA 1
ATOM 2961 C C . LEU B 1 124 ? 11.641 -14.445 -13.195 1 90.5 124 LEU B C 1
ATOM 2963 O O . LEU B 1 124 ? 11.344 -13.484 -12.484 1 90.5 124 LEU B O 1
ATOM 2967 N N . ILE B 1 125 ? 12.18 -14.375 -14.344 1 92.94 125 ILE B N 1
ATOM 2968 C CA . ILE B 1 125 ? 12.586 -13.07 -14.852 1 92.94 125 ILE B CA 1
ATOM 2969 C C . ILE B 1 125 ? 11.352 -12.211 -15.117 1 92.94 125 ILE B C 1
ATOM 2971 O O . ILE B 1 125 ? 11.344 -11.008 -14.82 1 92.94 125 ILE B O 1
ATOM 2975 N N . GLN B 1 126 ? 10.359 -12.789 -15.633 1 91.44 126 GLN B N 1
ATOM 2976 C CA . GLN B 1 126 ? 9.117 -12.062 -15.883 1 91.44 126 GLN B CA 1
ATOM 2977 C C . GLN B 1 126 ? 8.523 -11.523 -14.586 1 91.44 126 GLN B C 1
ATOM 2979 O O . GLN B 1 126 ? 7.977 -10.422 -14.555 1 91.44 126 GLN B O 1
ATOM 2984 N N . LEU B 1 127 ? 8.594 -12.336 -13.562 1 93.12 127 LEU B N 1
ATOM 2985 C CA . LEU B 1 127 ? 8.109 -11.883 -12.266 1 93.12 127 LEU B CA 1
ATOM 2986 C C . LEU B 1 127 ? 8.883 -10.656 -11.789 1 93.12 127 LEU B C 1
ATOM 2988 O O . LEU B 1 127 ? 8.289 -9.68 -11.336 1 93.12 127 LEU B O 1
ATOM 2992 N N . ALA B 1 128 ? 10.164 -10.688 -11.906 1 94.62 128 ALA B N 1
ATOM 2993 C CA . ALA B 1 128 ? 11.016 -9.578 -11.477 1 94.62 128 ALA B CA 1
ATOM 2994 C C . ALA B 1 128 ? 10.766 -8.336 -12.328 1 94.62 128 ALA B C 1
ATOM 2996 O O . ALA B 1 128 ? 10.664 -7.223 -11.797 1 94.62 128 ALA B O 1
ATOM 2997 N N . THR B 1 129 ? 10.672 -8.523 -13.625 1 93.44 129 THR B N 1
ATOM 2998 C CA . THR B 1 129 ? 10.461 -7.383 -14.516 1 93.44 129 THR B CA 1
ATOM 2999 C C . THR B 1 129 ? 9.07 -6.801 -14.328 1 93.44 129 THR B C 1
ATOM 3001 O O . THR B 1 129 ? 8.875 -5.59 -14.461 1 93.44 129 THR B O 1
ATOM 3004 N N . GLN B 1 130 ? 8.133 -7.57 -14.031 1 93.44 130 GLN B N 1
ATOM 3005 C CA . GLN B 1 130 ? 6.789 -7.078 -13.758 1 93.44 130 GLN B CA 1
ATOM 3006 C C . GLN B 1 130 ? 6.754 -6.273 -12.461 1 93.44 130 GLN B C 1
ATOM 3008 O O . GLN B 1 130 ? 6.031 -5.281 -12.359 1 93.44 130 GLN B O 1
ATOM 3013 N N . PHE B 1 131 ? 7.469 -6.766 -11.492 1 95.88 131 PHE B N 1
ATOM 3014 C CA . PHE B 1 131 ? 7.535 -6.008 -10.25 1 95.88 131 PHE B CA 1
ATOM 3015 C C . PHE B 1 131 ? 8.109 -4.613 -10.492 1 95.88 131 PHE B C 1
ATOM 3017 O O . PHE B 1 131 ? 7.559 -3.619 -10.016 1 95.88 131 PHE B O 1
ATOM 3024 N N . THR B 1 132 ? 9.148 -4.543 -11.242 1 95 132 THR B N 1
ATOM 3025 C CA . THR B 1 132 ? 9.82 -3.287 -11.547 1 95 132 THR B CA 1
ATOM 3026 C C . THR B 1 132 ? 8.984 -2.449 -12.508 1 95 132 THR B C 1
ATOM 3028 O O . THR B 1 132 ? 8.891 -1.229 -12.359 1 95 132 THR B O 1
ATOM 3031 N N . GLY B 1 133 ? 8.344 -3.076 -13.383 1 93.94 133 GLY B N 1
ATOM 3032 C CA . GLY B 1 133 ? 7.672 -2.361 -14.461 1 93.94 133 GLY B CA 1
ATOM 3033 C C . GLY B 1 133 ? 6.234 -2.004 -14.133 1 93.94 133 GLY B C 1
ATOM 3034 O O . GLY B 1 133 ? 5.754 -0.935 -14.516 1 93.94 133 GLY B O 1
ATOM 3035 N N . ASP B 1 134 ? 5.531 -2.799 -13.422 1 93.44 134 ASP B N 1
ATOM 3036 C CA . ASP B 1 134 ? 4.086 -2.629 -13.312 1 93.44 134 ASP B CA 1
ATOM 3037 C C . ASP B 1 134 ? 3.676 -2.357 -11.867 1 93.44 134 ASP B C 1
ATOM 3039 O O . ASP B 1 134 ? 2.604 -1.802 -11.617 1 93.44 134 ASP B O 1
ATOM 3043 N N . ILE B 1 135 ? 4.449 -2.697 -10.938 1 94.81 135 ILE B N 1
ATOM 3044 C CA . ILE B 1 135 ? 4.02 -2.646 -9.539 1 94.81 135 ILE B CA 1
ATOM 3045 C C . ILE B 1 135 ? 4.637 -1.429 -8.859 1 94.81 135 ILE B C 1
ATOM 3047 O O . ILE B 1 135 ? 3.924 -0.593 -8.297 1 94.81 135 ILE B O 1
ATOM 3051 N N . VAL B 1 136 ? 6 -1.404 -8.977 1 93.12 136 VAL B N 1
ATOM 3052 C CA . VAL B 1 136 ? 6.668 -0.299 -8.297 1 93.12 136 VAL B CA 1
ATOM 3053 C C . VAL B 1 136 ? 7.059 0.771 -9.312 1 93.12 136 VAL B C 1
ATOM 3055 O O . VAL B 1 136 ? 7.707 0.474 -10.32 1 93.12 136 VAL B O 1
ATOM 3058 N N . HIS B 1 137 ? 6.523 1.982 -9.164 1 89.75 137 HIS B N 1
ATOM 3059 C CA . HIS B 1 137 ? 6.879 3.096 -10.039 1 89.75 137 HIS B CA 1
ATOM 3060 C C . HIS B 1 137 ? 7.848 4.051 -9.344 1 89.75 137 HIS B C 1
ATOM 3062 O O . HIS B 1 137 ? 7.613 4.461 -8.211 1 89.75 137 HIS B O 1
ATOM 3068 N N . PRO B 1 138 ? 8.875 4.453 -10.094 1 91.62 138 PRO B N 1
ATOM 3069 C CA . PRO B 1 138 ? 9.898 5.297 -9.477 1 91.62 138 PRO B CA 1
ATOM 3070 C C . PRO B 1 138 ? 9.477 6.762 -9.383 1 91.62 138 PRO B C 1
ATOM 3072 O O . PRO B 1 138 ? 10.156 7.566 -8.742 1 91.62 138 PRO B O 1
ATOM 3075 N N . SER B 1 139 ? 8.359 7.125 -9.836 1 90.44 139 SER B N 1
ATOM 3076 C CA . SER B 1 139 ? 7.969 8.531 -9.898 1 90.44 139 SER B CA 1
ATOM 3077 C C . SER B 1 139 ? 7.852 9.141 -8.508 1 90.44 139 SER B C 1
ATOM 3079 O O . SER B 1 139 ? 8.406 10.203 -8.242 1 90.44 139 SER B O 1
ATOM 3081 N N . LEU B 1 140 ? 7.176 8.461 -7.656 1 90.81 140 LEU B N 1
ATOM 3082 C CA . LEU B 1 140 ? 6.945 9.031 -6.332 1 90.81 140 LEU B CA 1
ATOM 3083 C C . LEU B 1 140 ? 8.258 9.156 -5.559 1 90.81 140 LEU B C 1
ATOM 3085 O O . LEU B 1 140 ? 8.539 10.211 -4.984 1 90.81 140 LEU B O 1
ATOM 3089 N N . PRO B 1 141 ? 9.023 8.125 -5.613 1 93.25 141 PRO B N 1
ATOM 3090 C CA . PRO B 1 141 ? 10.32 8.25 -4.938 1 93.25 141 PRO B CA 1
ATOM 3091 C C . PRO B 1 141 ? 11.188 9.359 -5.535 1 93.25 141 PRO B C 1
ATOM 3093 O O . PRO B 1 141 ? 11.867 10.078 -4.797 1 93.25 141 PRO B O 1
ATOM 3096 N N . VAL B 1 142 ? 11.109 9.516 -6.73 1 95.31 142 VAL B N 1
ATOM 3097 C CA . VAL B 1 142 ? 11.898 10.562 -7.371 1 95.31 142 VAL B CA 1
ATOM 3098 C C . VAL B 1 142 ? 11.383 11.938 -6.949 1 95.31 142 VAL B C 1
ATOM 3100 O O . VAL B 1 142 ? 12.164 12.844 -6.684 1 95.31 142 VAL B O 1
ATOM 3103 N N . VAL B 1 143 ? 10.133 12.078 -6.922 1 95.62 143 VAL B N 1
ATOM 3104 C CA . VAL B 1 143 ? 9.531 13.336 -6.473 1 95.62 143 VAL B CA 1
ATOM 3105 C C . VAL B 1 143 ? 10 13.656 -5.059 1 95.62 143 VAL B C 1
ATOM 3107 O O . VAL B 1 143 ? 10.336 14.805 -4.754 1 95.62 143 VAL B O 1
ATOM 3110 N N . THR B 1 144 ? 10.023 12.711 -4.219 1 96.06 144 THR B N 1
ATOM 3111 C CA . THR B 1 144 ? 10.477 12.938 -2.85 1 96.06 144 THR B CA 1
ATOM 3112 C C . THR B 1 144 ? 11.93 13.391 -2.828 1 96.06 144 THR B C 1
ATOM 3114 O O . THR B 1 144 ? 12.305 14.273 -2.047 1 96.06 144 THR B O 1
ATOM 3117 N N . LEU B 1 145 ? 12.672 12.805 -3.641 1 96.88 145 LEU B N 1
ATOM 3118 C CA . LEU B 1 145 ? 14.078 13.195 -3.705 1 96.88 145 LEU B CA 1
ATOM 3119 C C . LEU B 1 145 ? 14.211 14.664 -4.117 1 96.88 145 LEU B C 1
ATOM 3121 O O . LEU B 1 145 ? 14.992 15.406 -3.525 1 96.88 145 LEU B O 1
ATOM 3125 N N . VAL B 1 146 ? 13.43 15.031 -5.098 1 96.88 146 VAL B N 1
ATOM 3126 C CA . VAL B 1 146 ? 13.453 16.422 -5.559 1 96.88 146 VAL B CA 1
ATOM 3127 C C . VAL B 1 146 ? 13.008 17.344 -4.438 1 96.88 146 VAL B C 1
ATOM 3129 O O . VAL B 1 146 ? 13.609 18.406 -4.219 1 96.88 146 VAL B O 1
ATOM 3132 N N . LEU B 1 147 ? 12.047 16.969 -3.797 1 97.19 147 LEU B N 1
ATOM 3133 C CA . LEU B 1 147 ? 11.555 17.766 -2.68 1 97.19 147 LEU B CA 1
ATOM 3134 C C . LEU B 1 147 ? 12.617 17.891 -1.591 1 97.19 147 LEU B C 1
ATOM 3136 O O . LEU B 1 147 ? 12.789 18.953 -0.999 1 97.19 147 LEU B O 1
ATOM 3140 N N . ASP B 1 148 ? 13.289 16.859 -1.336 1 96.81 148 ASP B N 1
ATOM 3141 C CA . ASP B 1 148 ? 14.344 16.891 -0.326 1 96.81 148 ASP B CA 1
ATOM 3142 C C . ASP B 1 148 ? 15.445 17.891 -0.708 1 96.81 148 ASP B C 1
ATOM 3144 O O . ASP B 1 148 ? 15.969 18.594 0.149 1 96.81 148 ASP B O 1
ATOM 3148 N N . VAL B 1 149 ? 15.789 17.922 -1.88 1 96 149 VAL B N 1
ATOM 3149 C CA . VAL B 1 149 ? 16.797 18.875 -2.355 1 96 149 VAL B CA 1
ATOM 3150 C C . VAL B 1 149 ? 16.281 20.297 -2.189 1 96 149 VAL B C 1
ATOM 3152 O O . VAL B 1 149 ? 17.031 21.188 -1.785 1 96 149 VAL B O 1
ATOM 3155 N N . LEU B 1 150 ? 15.039 20.453 -2.465 1 95.38 150 LEU B N 1
ATOM 3156 C CA . LEU B 1 150 ? 14.438 21.766 -2.285 1 95.38 150 LEU B CA 1
ATOM 3157 C C . LEU B 1 150 ? 14.469 22.188 -0.819 1 95.38 150 LEU B C 1
ATOM 3159 O O . LEU B 1 150 ? 14.797 23.328 -0.506 1 95.38 150 LEU B O 1
ATOM 3163 N N . VAL B 1 151 ? 14.109 21.266 0.014 1 94.38 151 VAL B N 1
ATOM 3164 C CA . VAL B 1 151 ? 14.18 21.562 1.442 1 94.38 151 VAL B CA 1
ATOM 3165 C C . VAL B 1 151 ? 15.602 21.953 1.822 1 94.38 151 VAL B C 1
ATOM 3167 O O . VAL B 1 151 ? 15.805 22.875 2.619 1 94.38 151 VAL B O 1
ATOM 3170 N N . PHE B 1 152 ? 16.516 21.281 1.298 1 93.44 152 PHE B N 1
ATOM 3171 C CA . PHE B 1 152 ? 17.922 21.578 1.554 1 93.44 152 PHE B CA 1
ATOM 3172 C C . PHE B 1 152 ? 18.25 23.016 1.175 1 93.44 152 PHE B C 1
ATOM 3174 O O . PHE B 1 152 ? 18.906 23.719 1.94 1 93.44 152 PHE B O 1
ATOM 3181 N N . VAL B 1 153 ? 17.766 23.484 0.071 1 91.25 153 VAL B N 1
ATOM 3182 C CA . VAL B 1 153 ? 18.016 24.844 -0.401 1 91.25 153 VAL B CA 1
ATOM 3183 C C . VAL B 1 153 ? 17.328 25.844 0.536 1 91.25 153 VAL B C 1
ATOM 3185 O O . VAL B 1 153 ? 17.938 26.859 0.908 1 91.25 153 VAL B O 1
ATOM 3188 N N . PHE B 1 154 ? 16.172 25.516 0.93 1 89.94 154 PHE B N 1
ATOM 3189 C CA . PHE B 1 154 ? 15.43 26.422 1.789 1 89.94 154 PHE B CA 1
ATOM 3190 C C . PHE B 1 154 ? 16.078 26.531 3.16 1 89.94 154 PHE B C 1
ATOM 3192 O O . PHE B 1 154 ? 16.078 27.609 3.775 1 89.94 154 PHE B O 1
ATOM 3199 N N . VAL B 1 155 ? 16.578 25.484 3.664 1 86.81 155 VAL B N 1
ATOM 3200 C CA . VAL B 1 155 ? 17.25 25.5 4.965 1 86.81 155 VAL B CA 1
ATOM 3201 C C . VAL B 1 155 ? 18.516 26.359 4.895 1 86.81 155 VAL B C 1
ATOM 3203 O O . VAL B 1 155 ? 18.797 27.125 5.812 1 86.81 155 VAL B O 1
ATOM 3206 N N . LEU B 1 156 ? 19.25 26.266 3.891 1 85.44 156 LEU B N 1
ATOM 3207 C CA . LEU B 1 156 ? 20.453 27.078 3.715 1 85.44 156 LEU B CA 1
ATOM 3208 C C . LEU B 1 156 ? 20.078 28.547 3.588 1 85.44 156 LEU B C 1
ATOM 3210 O O . LEU B 1 156 ? 20.766 29.422 4.145 1 85.44 156 LEU B O 1
ATOM 3214 N N . TRP B 1 157 ? 19 28.797 2.848 1 83.25 157 TRP B N 1
ATOM 3215 C CA . TRP B 1 157 ? 18.516 30.172 2.707 1 83.25 157 TRP B CA 1
ATOM 3216 C C . TRP B 1 157 ? 18.094 30.734 4.059 1 83.25 157 TRP B C 1
ATOM 3218 O O . TRP B 1 157 ? 18.328 31.922 4.336 1 83.25 157 TRP B O 1
ATOM 3228 N N . SER B 1 158 ? 17.578 29.906 4.859 1 78 158 SER B N 1
ATOM 3229 C CA . SER B 1 158 ? 17.062 30.359 6.148 1 78 158 SER B CA 1
ATOM 3230 C C . SER B 1 158 ? 18.188 30.609 7.137 1 78 158 SER B C 1
ATOM 3232 O O . SER B 1 158 ? 18.062 31.438 8.047 1 78 158 SER B O 1
ATOM 3234 N N . ILE B 1 159 ? 19.219 29.875 7.066 1 74.81 159 ILE B N 1
ATOM 3235 C CA . ILE B 1 159 ? 20.359 30.031 7.965 1 74.81 159 ILE B CA 1
ATOM 3236 C C . ILE B 1 159 ? 21.094 31.328 7.629 1 74.81 159 ILE B C 1
ATOM 3238 O O . ILE B 1 159 ? 21.578 32.031 8.523 1 74.81 159 ILE B O 1
ATOM 3242 N N . PHE B 1 160 ? 21.141 31.594 6.395 1 67.25 160 PHE B N 1
ATOM 3243 C CA . PHE B 1 160 ? 21.859 32.812 6.031 1 67.25 160 PHE B CA 1
ATOM 3244 C C . PHE B 1 160 ? 20.969 34.031 6.176 1 67.25 160 PHE B C 1
ATOM 3246 O O . PHE B 1 160 ? 20.297 34.438 5.227 1 67.25 160 PHE B O 1
ATOM 3253 N N . ALA B 1 161 ? 20.469 34.375 7.379 1 56.09 161 ALA B N 1
ATOM 3254 C CA . ALA B 1 161 ? 19.641 35.438 7.949 1 56.09 161 ALA B CA 1
ATOM 3255 C C . ALA B 1 161 ? 19.875 36.75 7.223 1 56.09 161 ALA B C 1
ATOM 3257 O O . ALA B 1 161 ? 19.047 37.656 7.305 1 56.09 161 ALA B O 1
ATOM 3258 N N . PHE B 1 162 ? 21 36.938 6.816 1 52.38 162 PHE B N 1
ATOM 3259 C CA . PHE B 1 162 ? 21.281 38.281 6.332 1 52.38 162 PHE B CA 1
ATOM 3260 C C . PHE B 1 162 ? 20.469 38.594 5.082 1 52.38 162 PHE B C 1
ATOM 3262 O O . PHE B 1 162 ? 20.422 39.75 4.629 1 52.38 162 PHE B O 1
ATOM 3269 N N . ILE B 1 163 ? 19.75 37.594 4.652 1 53.03 163 ILE B N 1
ATOM 3270 C CA . ILE B 1 163 ? 19.031 37.812 3.4 1 53.03 163 ILE B CA 1
ATOM 3271 C C . ILE B 1 163 ? 17.562 38.062 3.693 1 53.03 163 ILE B C 1
ATOM 3273 O O . ILE B 1 163 ? 16.969 37.406 4.555 1 53.03 163 ILE B O 1
ATOM 3277 N N . PRO B 1 164 ? 16.875 39.219 3.189 1 60.31 164 PRO B N 1
ATOM 3278 C CA . PRO B 1 164 ? 15.445 39.5 3.252 1 60.31 164 PRO B CA 1
ATOM 3279 C C . PRO B 1 164 ? 14.578 38.312 2.848 1 60.31 164 PRO B C 1
ATOM 3281 O O . PRO B 1 164 ? 14.883 37.625 1.871 1 60.31 164 PRO B O 1
ATOM 3284 N N . GLY B 1 165 ? 13.68 37.812 3.748 1 61.59 165 GLY B N 1
ATOM 3285 C CA . GLY B 1 165 ? 12.711 36.75 3.414 1 61.59 165 GLY B CA 1
ATOM 3286 C C . GLY B 1 165 ? 12.93 35.469 4.18 1 61.59 165 GLY B C 1
ATOM 3287 O O . GLY B 1 165 ? 12.477 34.406 3.76 1 61.59 165 GLY B O 1
ATOM 3288 N N . ALA B 1 166 ? 13.703 35.531 5.137 1 63.66 166 ALA B N 1
ATOM 3289 C CA . ALA B 1 166 ? 14.031 34.375 5.949 1 63.66 166 ALA B CA 1
ATOM 3290 C C . ALA B 1 166 ? 12.773 33.75 6.551 1 63.66 166 ALA B C 1
ATOM 3292 O O . ALA B 1 166 ? 12.656 32.531 6.66 1 63.66 166 ALA B O 1
ATOM 3293 N N . THR B 1 167 ? 11.922 34.688 6.871 1 68.81 167 THR B N 1
ATOM 3294 C CA . THR B 1 167 ? 10.664 34.188 7.422 1 68.81 167 THR B CA 1
ATOM 3295 C C . THR B 1 167 ? 9.898 33.375 6.375 1 68.81 167 THR B C 1
ATOM 3297 O O . THR B 1 167 ? 9.359 32.312 6.672 1 68.81 167 THR B O 1
ATOM 3300 N N . GLN B 1 168 ? 9.898 34.031 5.199 1 78.19 168 GLN B N 1
ATOM 3301 C CA . GLN B 1 168 ? 9.219 33.312 4.109 1 78.19 168 GLN B CA 1
ATOM 3302 C C . GLN B 1 168 ? 9.898 32 3.793 1 78.19 168 GLN B C 1
ATOM 3304 O O . GLN B 1 168 ? 9.234 31.016 3.48 1 78.19 168 GLN B O 1
ATOM 3309 N N . ALA B 1 169 ? 11.172 32.031 3.963 1 80.06 169 ALA B N 1
ATOM 3310 C CA . ALA B 1 169 ? 11.938 30.828 3.684 1 80.06 169 ALA B CA 1
ATOM 3311 C C . ALA B 1 169 ? 11.617 29.734 4.695 1 80.06 169 ALA B C 1
ATOM 3313 O O . ALA B 1 169 ? 11.57 28.547 4.348 1 80.06 169 ALA B O 1
ATOM 3314 N N . GLY B 1 170 ? 11.352 30.078 5.883 1 81.75 170 GLY B N 1
ATOM 3315 C CA . GLY B 1 170 ? 10.992 29.125 6.914 1 81.75 170 GLY B CA 1
ATOM 3316 C C . GLY B 1 170 ? 9.648 28.453 6.668 1 81.75 170 GLY B C 1
ATOM 3317 O O . GLY B 1 170 ? 9.508 27.25 6.859 1 81.75 170 GLY B O 1
ATOM 3318 N N . ILE B 1 171 ? 8.805 29.25 6.199 1 86.19 171 ILE B N 1
ATOM 3319 C CA . ILE B 1 171 ? 7.477 28.734 5.902 1 86.19 171 ILE B CA 1
ATOM 3320 C C . ILE B 1 171 ? 7.551 27.797 4.707 1 86.19 171 ILE B C 1
ATOM 3322 O O . ILE B 1 171 ? 6.91 26.734 4.699 1 86.19 171 ILE B O 1
ATOM 3326 N N . MET B 1 172 ? 8.242 28.172 3.762 1 90.25 172 MET B N 1
ATOM 3327 C CA . MET B 1 172 ? 8.398 27.312 2.588 1 90.25 172 MET B CA 1
ATOM 3328 C C . MET B 1 172 ? 9.086 26 2.957 1 90.25 172 MET B C 1
ATOM 3330 O O . MET B 1 172 ? 8.734 24.938 2.441 1 90.25 172 MET B O 1
ATOM 3334 N N . MET B 1 173 ? 10.031 26.109 3.783 1 89.88 173 MET B N 1
ATOM 3335 C CA . MET B 1 173 ? 10.742 24.922 4.234 1 89.88 173 MET B CA 1
ATOM 3336 C C . MET B 1 173 ? 9.789 23.969 4.957 1 89.88 173 MET B C 1
ATOM 3338 O O . MET B 1 173 ? 9.844 22.75 4.754 1 89.88 173 MET B O 1
ATOM 3342 N N . MET B 1 174 ? 9.039 24.531 5.703 1 91.19 174 MET B N 1
ATOM 3343 C CA . MET B 1 174 ? 8.094 23.719 6.461 1 91.19 174 MET B CA 1
ATOM 3344 C C . MET B 1 174 ? 7.133 22.984 5.531 1 91.19 174 MET B C 1
ATOM 3346 O O . MET B 1 174 ? 6.98 21.766 5.625 1 91.19 174 MET B O 1
ATOM 3350 N N . TRP B 1 175 ? 6.543 23.703 4.629 1 92.56 175 TRP B N 1
ATOM 3351 C CA . TRP B 1 175 ? 5.562 23.078 3.74 1 92.56 175 TRP B CA 1
ATOM 3352 C C . TRP B 1 175 ? 6.227 22.062 2.826 1 92.56 175 TRP B C 1
ATOM 3354 O O . TRP B 1 175 ? 5.648 21 2.547 1 92.56 175 TRP B O 1
ATOM 3364 N N . THR B 1 176 ? 7.344 22.328 2.348 1 95.38 176 THR B N 1
ATOM 3365 C CA . THR B 1 176 ? 8.055 21.406 1.478 1 95.38 176 THR B CA 1
ATOM 3366 C C . THR B 1 176 ? 8.461 20.141 2.244 1 95.38 176 THR B C 1
ATOM 3368 O O . THR B 1 176 ? 8.422 19.047 1.7 1 95.38 176 THR B O 1
ATOM 3371 N N . SER B 1 177 ? 8.828 20.312 3.492 1 95.88 177 SER B N 1
ATOM 3372 C CA . SER B 1 177 ? 9.211 19.156 4.297 1 95.88 177 SER B CA 1
ATOM 3373 C C . SER B 1 177 ? 8.016 18.266 4.594 1 95.88 177 SER B C 1
ATOM 3375 O O . SER B 1 177 ? 8.125 17.047 4.582 1 95.88 177 SER B O 1
ATOM 3377 N N . ILE B 1 178 ? 6.934 18.844 4.84 1 94.19 178 ILE B N 1
ATOM 3378 C CA . ILE B 1 178 ? 5.715 18.078 5.09 1 94.19 178 ILE B CA 1
ATOM 3379 C C . ILE B 1 178 ? 5.332 17.297 3.832 1 94.19 178 ILE B C 1
ATOM 3381 O O . ILE B 1 178 ? 4.984 16.125 3.908 1 94.19 178 ILE B O 1
ATOM 3385 N N . CYS B 1 179 ? 5.43 17.984 2.729 1 95.94 179 CYS B N 1
ATOM 3386 C CA . CYS B 1 179 ? 5.129 17.312 1.463 1 95.94 179 CYS B CA 1
ATOM 3387 C C . CYS B 1 179 ? 6.078 16.156 1.215 1 95.94 179 CYS B C 1
ATOM 3389 O O . CYS B 1 179 ? 5.656 15.086 0.759 1 95.94 179 CYS B O 1
ATOM 3391 N N . ALA B 1 180 ? 7.316 16.406 1.474 1 97.25 180 ALA B N 1
ATOM 3392 C CA . ALA B 1 180 ? 8.305 15.344 1.292 1 97.25 180 ALA B CA 1
ATOM 3393 C C . ALA B 1 180 ? 8.008 14.164 2.211 1 97.25 180 ALA B C 1
ATOM 3395 O O . ALA B 1 180 ? 8.141 13.008 1.805 1 97.25 180 ALA B O 1
ATOM 3396 N N . PHE B 1 181 ? 7.609 14.484 3.41 1 96.31 181 PHE B N 1
ATOM 3397 C CA . PHE B 1 181 ? 7.285 13.414 4.352 1 96.31 181 PHE B CA 1
ATOM 3398 C C . PHE B 1 181 ? 6.07 12.625 3.877 1 96.31 181 PHE B C 1
ATOM 3400 O O . PHE B 1 181 ? 6.062 11.398 3.934 1 96.31 181 PHE B O 1
ATOM 3407 N N . LEU B 1 182 ? 5.133 13.25 3.398 1 94.62 182 LEU B N 1
ATOM 3408 C CA . LEU B 1 182 ? 3.918 12.586 2.939 1 94.62 182 LEU B CA 1
ATOM 3409 C C . LEU B 1 182 ? 4.203 11.711 1.722 1 94.62 182 LEU B C 1
ATOM 3411 O O . LEU B 1 182 ? 3.76 10.562 1.659 1 94.62 182 LEU B O 1
ATOM 3415 N N . THR B 1 183 ? 4.934 12.227 0.812 1 95.94 183 THR B N 1
ATOM 3416 C CA . THR B 1 183 ? 5.23 11.461 -0.397 1 95.94 183 THR B CA 1
ATOM 3417 C C . THR B 1 183 ? 6.07 10.234 -0.068 1 95.94 183 THR B C 1
ATOM 3419 O O . THR B 1 183 ? 5.816 9.148 -0.591 1 95.94 183 THR B O 1
ATOM 3422 N N . TRP B 1 184 ? 7.055 10.414 0.814 1 96.94 184 TRP B N 1
ATOM 3423 C CA . TRP B 1 184 ? 7.875 9.266 1.179 1 96.94 184 TRP B CA 1
ATOM 3424 C C . TRP B 1 184 ? 7.066 8.258 1.99 1 96.94 184 TRP B C 1
ATOM 3426 O O . TRP B 1 184 ? 7.305 7.047 1.905 1 96.94 184 TRP B O 1
ATOM 3436 N N . SER B 1 185 ? 6.148 8.711 2.783 1 96.25 185 SER B N 1
ATOM 3437 C CA . SER B 1 185 ? 5.289 7.801 3.531 1 96.25 185 SER B CA 1
ATOM 3438 C C . SER B 1 185 ? 4.477 6.91 2.594 1 96.25 185 SER B C 1
ATOM 3440 O O . SER B 1 185 ? 4.371 5.703 2.816 1 96.25 185 SER B O 1
ATOM 3442 N N . VAL B 1 186 ? 3.986 7.496 1.583 1 95.69 186 VAL B N 1
ATOM 3443 C CA . VAL B 1 186 ? 3.238 6.727 0.595 1 95.69 186 VAL B CA 1
ATOM 3444 C C . VAL B 1 186 ? 4.156 5.703 -0.066 1 95.69 186 VAL B C 1
ATOM 3446 O O . VAL B 1 186 ? 3.768 4.551 -0.27 1 95.69 186 VAL B O 1
ATOM 3449 N N . CYS B 1 187 ? 5.359 6.094 -0.33 1 95.94 187 CYS B N 1
ATOM 3450 C CA . CYS B 1 187 ? 6.332 5.195 -0.942 1 95.94 187 CYS B CA 1
ATOM 3451 C C . CYS B 1 187 ? 6.637 4.016 -0.026 1 95.94 187 CYS B C 1
ATOM 3453 O O . CYS B 1 187 ? 6.73 2.877 -0.484 1 95.94 187 CYS B O 1
ATOM 3455 N N . THR B 1 188 ? 6.762 4.344 1.2 1 96.44 188 THR B N 1
ATOM 3456 C CA . THR B 1 188 ? 7.109 3.309 2.168 1 96.44 188 THR B CA 1
ATOM 3457 C C . THR B 1 188 ? 5.969 2.307 2.322 1 96.44 188 THR B C 1
ATOM 3459 O O . THR B 1 188 ? 6.203 1.096 2.35 1 96.44 188 THR B O 1
ATOM 3462 N N . ILE B 1 189 ? 4.777 2.752 2.354 1 96.31 189 ILE B N 1
ATOM 3463 C CA . ILE B 1 189 ? 3.627 1.861 2.469 1 96.31 189 ILE B CA 1
ATOM 3464 C C . ILE B 1 189 ? 3.488 1.031 1.195 1 96.31 189 ILE B C 1
ATOM 3466 O O . ILE B 1 189 ? 3.244 -0.176 1.258 1 96.31 189 ILE B O 1
ATOM 3470 N N . TRP B 1 190 ? 3.658 1.738 0.132 1 96.56 190 TRP B N 1
ATOM 3471 C CA . TRP B 1 190 ? 3.596 1.037 -1.147 1 96.56 190 TRP B CA 1
ATOM 3472 C C . TRP B 1 190 ? 4.605 -0.103 -1.192 1 96.56 190 TRP B C 1
ATOM 3474 O O . TRP B 1 190 ? 4.273 -1.223 -1.586 1 96.56 190 TRP B O 1
ATOM 3484 N N . PHE B 1 191 ? 5.844 0.156 -0.784 1 95.88 191 PHE B N 1
ATOM 3485 C CA . PHE B 1 191 ? 6.895 -0.853 -0.768 1 95.88 191 PHE B CA 1
ATOM 3486 C C . PHE B 1 191 ? 6.539 -1.992 0.179 1 95.88 191 PHE B C 1
ATOM 3488 O O . PHE B 1 191 ? 6.66 -3.166 -0.179 1 95.88 191 PHE B O 1
ATOM 3495 N N . HIS B 1 192 ? 6.086 -1.63 1.311 1 96 192 HIS B N 1
ATOM 3496 C CA . HIS B 1 192 ? 5.777 -2.633 2.324 1 96 192 HIS B CA 1
ATOM 3497 C C . HIS B 1 192 ? 4.641 -3.545 1.868 1 96 192 HIS B C 1
ATOM 3499 O O . HIS B 1 192 ? 4.754 -4.77 1.951 1 96 192 HIS B O 1
ATOM 3505 N N . VAL B 1 193 ? 3.611 -3.033 1.353 1 96.88 193 VAL B N 1
ATOM 3506 C CA . VAL B 1 193 ? 2.439 -3.809 0.964 1 96.88 193 VAL B CA 1
ATOM 3507 C C . VAL B 1 193 ? 2.754 -4.629 -0.287 1 96.88 193 VAL B C 1
ATOM 3509 O O . VAL B 1 193 ? 2.381 -5.801 -0.378 1 96.88 193 VAL B O 1
ATOM 3512 N N . SER B 1 194 ? 3.438 -4.008 -1.223 1 97.12 194 SER B N 1
ATOM 3513 C CA . SER B 1 194 ? 3.734 -4.715 -2.465 1 97.12 194 SER B CA 1
ATOM 3514 C C . SER B 1 194 ? 4.605 -5.941 -2.207 1 97.12 194 SER B C 1
ATOM 3516 O O . SER B 1 194 ? 4.367 -7.008 -2.779 1 97.12 194 SER B O 1
ATOM 3518 N N . THR B 1 195 ? 5.57 -5.805 -1.36 1 96.5 195 THR B N 1
ATOM 3519 C CA . THR B 1 195 ? 6.453 -6.934 -1.093 1 96.5 195 THR B CA 1
ATOM 3520 C C . THR B 1 195 ? 5.754 -7.977 -0.231 1 96.5 195 THR B C 1
ATOM 3522 O O . THR B 1 195 ? 5.945 -9.18 -0.424 1 96.5 195 THR B O 1
ATOM 3525 N N . LEU B 1 196 ? 4.945 -7.48 0.688 1 95.31 196 LEU B N 1
ATOM 3526 C CA . LEU B 1 196 ? 4.168 -8.406 1.507 1 95.31 196 LEU B CA 1
ATOM 3527 C C . LEU B 1 196 ? 3.252 -9.266 0.64 1 95.31 196 LEU B C 1
ATOM 3529 O O . LEU B 1 196 ? 3.301 -10.492 0.706 1 95.31 196 LEU B O 1
ATOM 3533 N N . VAL B 1 197 ? 2.463 -8.648 -0.176 1 96.19 197 VAL B N 1
ATOM 3534 C CA . VAL B 1 197 ? 1.5 -9.344 -1.024 1 96.19 197 VAL B CA 1
ATOM 3535 C C . VAL B 1 197 ? 2.236 -10.172 -2.074 1 96.19 197 VAL B C 1
ATOM 3537 O O . VAL B 1 197 ? 1.862 -11.312 -2.346 1 96.19 197 VAL B O 1
ATOM 3540 N N . GLY B 1 198 ? 3.246 -9.625 -2.609 1 95.06 198 GLY B N 1
ATOM 3541 C CA . GLY B 1 198 ? 4.02 -10.32 -3.623 1 95.06 198 GLY B CA 1
ATOM 3542 C C . GLY B 1 198 ? 4.617 -11.625 -3.125 1 95.06 198 GLY B C 1
ATOM 3543 O O . GLY B 1 198 ? 4.562 -12.641 -3.816 1 95.06 198 GLY B O 1
ATOM 3544 N N . THR B 1 199 ? 5.105 -11.648 -2.012 1 93.06 199 THR B N 1
ATOM 3545 C CA . THR B 1 199 ? 5.75 -12.844 -1.48 1 93.06 199 THR B CA 1
ATOM 3546 C C . THR B 1 199 ? 4.715 -13.914 -1.146 1 93.06 199 THR B C 1
ATOM 3548 O O . THR B 1 199 ? 4.918 -15.094 -1.434 1 93.06 199 THR B O 1
ATOM 3551 N N . ILE B 1 200 ? 3.605 -13.508 -0.612 1 92.06 200 ILE B N 1
ATOM 3552 C CA . ILE B 1 200 ? 2.562 -14.453 -0.234 1 92.06 200 ILE B CA 1
ATOM 3553 C C . ILE B 1 200 ? 1.959 -15.086 -1.486 1 92.06 200 ILE B C 1
ATOM 3555 O O . ILE B 1 200 ? 1.854 -16.312 -1.584 1 92.06 200 ILE B O 1
ATOM 3559 N N . PHE B 1 201 ? 1.704 -14.336 -2.484 1 92.5 201 PHE B N 1
ATOM 3560 C CA . PHE B 1 201 ? 0.963 -14.844 -3.631 1 92.5 201 PHE B CA 1
ATOM 3561 C C . PHE B 1 201 ? 1.894 -15.57 -4.598 1 92.5 201 PHE B C 1
ATOM 3563 O O . PHE B 1 201 ? 1.485 -16.516 -5.266 1 92.5 201 PHE B O 1
ATOM 3570 N N . ILE B 1 202 ? 3.137 -15.133 -4.645 1 92.31 202 ILE B N 1
ATOM 3571 C CA . ILE B 1 202 ? 4.07 -15.867 -5.492 1 92.31 202 ILE B CA 1
ATOM 3572 C C . ILE B 1 202 ? 4.18 -17.312 -5.004 1 92.31 202 ILE B C 1
ATOM 3574 O O . ILE B 1 202 ? 4.102 -18.25 -5.801 1 92.31 202 ILE B O 1
ATOM 3578 N N . GLU B 1 203 ? 4.227 -17.516 -3.746 1 88.31 203 GLU B N 1
ATOM 3579 C CA . GLU B 1 203 ? 4.367 -18.844 -3.178 1 88.31 203 GLU B CA 1
ATOM 3580 C C . GLU B 1 203 ? 3.074 -19.641 -3.311 1 88.31 203 GLU B C 1
ATOM 3582 O O . GLU B 1 203 ? 3.092 -20.797 -3.736 1 88.31 203 GLU B O 1
ATOM 3587 N N . SER B 1 204 ? 1.967 -19.078 -3.027 1 88.12 204 SER B N 1
ATOM 3588 C CA . SER B 1 204 ? 0.685 -19.766 -3.02 1 88.12 204 SER B CA 1
ATOM 3589 C C . SER B 1 204 ? 0.193 -20.047 -4.438 1 88.12 204 SER B C 1
ATOM 3591 O O . SER B 1 204 ? -0.323 -21.125 -4.723 1 88.12 204 SER B O 1
ATOM 3593 N N . SER B 1 205 ? 0.418 -19.188 -5.316 1 88.19 205 SER B N 1
ATOM 3594 C CA . SER B 1 205 ? -0.125 -19.328 -6.664 1 88.19 205 SER B CA 1
ATOM 3595 C C . SER B 1 205 ? 0.761 -20.219 -7.527 1 88.19 205 SER B C 1
ATOM 3597 O O . SER B 1 205 ? 0.313 -20.75 -8.547 1 88.19 205 SER B O 1
ATOM 3599 N N . SER B 1 206 ? 2.014 -20.328 -7.203 1 88 206 SER B N 1
ATOM 3600 C CA . SER B 1 206 ? 2.902 -21.234 -7.918 1 88 206 SER B CA 1
ATOM 3601 C C . SER B 1 206 ? 2.887 -22.625 -7.297 1 88 206 SER B C 1
ATOM 3603 O O . SER B 1 206 ? 3.723 -23.469 -7.629 1 88 206 SER B O 1
ATOM 3605 N N . ALA B 1 207 ? 1.978 -22.828 -6.363 1 86.06 207 ALA B N 1
ATOM 3606 C CA . ALA B 1 207 ? 1.891 -24.094 -5.633 1 86.06 207 ALA B CA 1
ATOM 3607 C C . ALA B 1 207 ? 3.227 -24.438 -4.984 1 86.06 207 ALA B C 1
ATOM 3609 O O . ALA B 1 207 ? 3.635 -25.609 -4.98 1 86.06 207 ALA B O 1
ATOM 3610 N N . GLY B 1 208 ? 4.02 -23.328 -4.621 1 85.19 208 GLY B N 1
ATOM 3611 C CA . GLY B 1 208 ? 5.273 -23.516 -3.914 1 85.19 208 GLY B CA 1
ATOM 3612 C C . GLY B 1 208 ? 6.461 -23.688 -4.84 1 85.19 208 GLY B C 1
ATOM 3613 O O . GLY B 1 208 ? 7.582 -23.938 -4.383 1 85.19 208 GLY B O 1
ATOM 3614 N N . ALA B 1 209 ? 6.309 -23.609 -6.137 1 87.38 209 ALA B N 1
ATOM 3615 C CA . ALA B 1 209 ? 7.383 -23.828 -7.102 1 87.38 209 ALA B CA 1
ATOM 3616 C C . ALA B 1 209 ? 8.375 -22.672 -7.078 1 87.38 209 ALA B C 1
ATOM 3618 O O . ALA B 1 209 ? 9.562 -22.859 -7.379 1 87.38 209 ALA B O 1
ATOM 3619 N N . VAL B 1 210 ? 7.891 -21.547 -6.77 1 91.56 210 VAL B N 1
ATOM 3620 C CA . VAL B 1 210 ? 8.719 -20.359 -6.766 1 91.56 210 VAL B CA 1
ATOM 3621 C C . VAL B 1 210 ? 8.734 -19.734 -5.367 1 91.56 210 VAL B C 1
ATOM 3623 O O . VAL B 1 210 ? 7.73 -19.781 -4.652 1 91.56 210 VAL B O 1
ATOM 3626 N N . THR B 1 211 ? 9.852 -19.219 -4.953 1 93.5 211 THR B N 1
ATOM 3627 C CA . THR B 1 211 ? 9.984 -18.5 -3.691 1 93.5 211 THR B CA 1
ATOM 3628 C C . THR B 1 211 ? 10.516 -17.094 -3.93 1 93.5 211 THR B C 1
ATOM 3630 O O . THR B 1 211 ? 11.094 -16.812 -4.98 1 93.5 211 THR B O 1
ATOM 3633 N N . SER B 1 212 ? 10.188 -16.281 -3.045 1 95.31 212 SER B N 1
ATOM 3634 C CA . SER B 1 212 ? 10.633 -14.891 -3.133 1 95.31 212 SER B CA 1
ATOM 3635 C C . SER B 1 212 ? 11.102 -14.375 -1.776 1 95.31 212 SER B C 1
ATOM 3637 O O . SER B 1 212 ? 10.641 -14.844 -0.735 1 95.31 212 SER B O 1
ATOM 3639 N N . ALA B 1 213 ? 12.055 -13.469 -1.806 1 95.69 213 ALA B N 1
ATOM 3640 C CA . ALA B 1 213 ? 12.586 -12.836 -0.602 1 95.69 213 ALA B CA 1
ATOM 3641 C C . ALA B 1 213 ? 12.766 -11.336 -0.8 1 95.69 213 ALA B C 1
ATOM 3643 O O . ALA B 1 213 ? 13.25 -10.891 -1.845 1 95.69 213 ALA B O 1
ATOM 3644 N N . VAL B 1 214 ? 12.359 -10.625 0.198 1 96.81 214 VAL B N 1
ATOM 3645 C CA . VAL B 1 214 ? 12.531 -9.18 0.168 1 96.81 214 VAL B CA 1
ATOM 3646 C C . VAL B 1 214 ? 13.977 -8.828 0.499 1 96.81 214 VAL B C 1
ATOM 3648 O O . VAL B 1 214 ? 14.578 -9.422 1.398 1 96.81 214 VAL B O 1
ATOM 3651 N N . GLY B 1 215 ? 14.508 -7.824 -0.185 1 96.62 215 GLY B N 1
ATOM 3652 C CA . GLY B 1 215 ? 15.867 -7.395 0.112 1 96.62 215 GLY B CA 1
ATOM 3653 C C . GLY B 1 215 ? 16.016 -6.766 1.486 1 96.62 215 GLY B C 1
ATOM 3654 O O . GLY B 1 215 ? 15.297 -5.812 1.814 1 96.62 215 GLY B O 1
ATOM 3655 N N . GLY B 1 216 ? 16.891 -7.297 2.227 1 95.56 216 GLY B N 1
ATOM 3656 C CA . GLY B 1 216 ? 17.094 -6.781 3.57 1 95.56 216 GLY B CA 1
ATOM 3657 C C . GLY B 1 216 ? 17.719 -5.398 3.588 1 95.56 216 GLY B C 1
ATOM 3658 O O . GLY B 1 216 ? 17.312 -4.539 4.375 1 95.56 216 GLY B O 1
ATOM 3659 N N . ARG B 1 217 ? 18.672 -5.203 2.797 1 94.81 217 ARG B N 1
ATOM 3660 C CA . ARG B 1 217 ? 19.375 -3.928 2.734 1 94.81 217 ARG B CA 1
ATOM 3661 C C . ARG B 1 217 ? 18.422 -2.799 2.338 1 94.81 217 ARG B C 1
ATOM 3663 O O . ARG B 1 217 ? 18.375 -1.76 3 1 94.81 217 ARG B O 1
ATOM 3670 N N . ILE B 1 218 ? 17.641 -2.977 1.315 1 95.88 218 ILE B N 1
ATOM 3671 C CA . ILE B 1 218 ? 16.766 -1.918 0.819 1 95.88 218 ILE B CA 1
ATOM 3672 C C . ILE B 1 218 ? 15.633 -1.675 1.812 1 95.88 218 ILE B C 1
ATOM 3674 O O . ILE B 1 218 ? 15.195 -0.537 1.997 1 95.88 218 ILE B O 1
ATOM 3678 N N . LYS B 1 219 ? 15.148 -2.699 2.381 1 96.25 219 LYS B N 1
ATOM 3679 C CA . LYS B 1 219 ? 14.125 -2.547 3.414 1 96.25 219 LYS B CA 1
ATOM 3680 C C . LYS B 1 219 ? 14.609 -1.633 4.535 1 96.25 219 LYS B C 1
ATOM 3682 O O . LYS B 1 219 ? 13.898 -0.719 4.949 1 96.25 219 LYS B O 1
ATOM 3687 N N . GLY B 1 220 ? 15.797 -1.913 4.98 1 96.44 220 GLY B N 1
ATOM 3688 C CA . GLY B 1 220 ? 16.375 -1.066 6.008 1 96.44 220 GLY B CA 1
ATOM 3689 C C . GLY B 1 220 ? 16.562 0.373 5.562 1 96.44 220 GLY B C 1
ATOM 3690 O O . GLY B 1 220 ? 16.281 1.303 6.324 1 96.44 220 GLY B O 1
ATOM 3691 N N . MET B 1 221 ? 17 0.528 4.414 1 96.94 221 MET B N 1
ATOM 3692 C CA . MET B 1 221 ? 17.25 1.87 3.893 1 96.94 221 MET B CA 1
ATOM 3693 C C . MET B 1 221 ? 15.945 2.65 3.768 1 96.94 221 MET B C 1
ATOM 3695 O O . MET B 1 221 ? 15.891 3.832 4.109 1 96.94 221 MET B O 1
ATOM 3699 N N . ILE B 1 222 ? 14.914 2.027 3.283 1 97.19 222 ILE B N 1
ATOM 3700 C CA . ILE B 1 222 ? 13.633 2.691 3.072 1 97.19 222 ILE B CA 1
ATOM 3701 C C . ILE B 1 222 ? 13.039 3.115 4.414 1 97.19 222 ILE B C 1
ATOM 3703 O O . ILE B 1 222 ? 12.594 4.254 4.57 1 97.19 222 ILE B O 1
ATOM 3707 N N . TRP B 1 223 ? 13.141 2.32 5.438 1 97.25 223 TRP B N 1
ATOM 3708 C CA . TRP B 1 223 ? 12.555 2.635 6.738 1 97.25 223 TRP B CA 1
ATOM 3709 C C . TRP B 1 223 ? 13.414 3.648 7.488 1 97.25 223 TRP B C 1
ATOM 3711 O O . TRP B 1 223 ? 12.898 4.465 8.258 1 97.25 223 TRP B O 1
ATOM 3721 N N . THR B 1 224 ? 14.68 3.574 7.273 1 97.44 224 THR B N 1
ATOM 3722 C CA . THR B 1 224 ? 15.547 4.59 7.848 1 97.44 224 THR B CA 1
ATOM 3723 C C . THR B 1 224 ? 15.25 5.961 7.25 1 97.44 224 THR B C 1
ATOM 3725 O O . THR B 1 224 ? 15.164 6.957 7.973 1 97.44 224 THR B O 1
ATOM 3728 N N . THR B 1 225 ? 15.125 5.934 5.938 1 97.38 225 THR B N 1
ATOM 3729 C CA . THR B 1 225 ? 14.758 7.176 5.27 1 97.38 225 THR B CA 1
ATOM 3730 C C . THR B 1 225 ? 13.438 7.711 5.805 1 97.38 225 THR B C 1
ATOM 3732 O O . THR B 1 225 ? 13.273 8.914 5.996 1 97.38 225 THR B O 1
ATOM 3735 N N . PHE B 1 226 ? 12.555 6.875 6.059 1 97.75 226 PHE B N 1
ATOM 3736 C CA . PHE B 1 226 ? 11.258 7.266 6.609 1 97.75 226 PHE B CA 1
ATOM 3737 C C . PHE B 1 226 ? 11.43 7.945 7.965 1 97.75 226 PHE B C 1
ATOM 3739 O O . PHE B 1 226 ? 10.828 8.992 8.219 1 97.75 226 PHE B O 1
ATOM 3746 N N . THR B 1 227 ? 12.195 7.34 8.797 1 97.44 227 THR B N 1
ATOM 3747 C CA . THR B 1 227 ? 12.414 7.863 10.141 1 97.44 227 THR B CA 1
ATOM 3748 C C . THR B 1 227 ? 13.023 9.258 10.078 1 97.44 227 THR B C 1
ATOM 3750 O O . THR B 1 227 ? 12.562 10.172 10.766 1 97.44 227 THR B O 1
ATOM 3753 N N . PHE B 1 228 ? 13.992 9.391 9.281 1 97.19 228 PHE B N 1
ATOM 3754 C CA . PHE B 1 228 ? 14.648 10.688 9.18 1 97.19 228 PHE B CA 1
ATOM 3755 C C . PHE B 1 228 ? 13.719 11.711 8.539 1 97.19 228 PHE B C 1
ATOM 3757 O O . PHE B 1 228 ? 13.758 12.898 8.883 1 97.19 228 PHE B O 1
ATOM 3764 N N . GLN B 1 229 ? 12.945 11.273 7.551 1 96.69 229 GLN B N 1
ATOM 3765 C CA . GLN B 1 229 ? 11.977 12.172 6.934 1 96.69 229 GLN B CA 1
ATOM 3766 C C . GLN B 1 229 ? 10.969 12.688 7.961 1 96.69 229 GLN B C 1
ATOM 3768 O O . GLN B 1 229 ? 10.578 13.852 7.926 1 96.69 229 GLN B O 1
ATOM 3773 N N . LEU B 1 230 ? 10.547 11.82 8.789 1 96.19 230 LEU B N 1
ATOM 3774 C CA . LEU B 1 230 ? 9.625 12.195 9.859 1 96.19 230 LEU B CA 1
ATOM 3775 C C . LEU B 1 230 ? 10.266 13.219 10.789 1 96.19 230 LEU B C 1
ATOM 3777 O O . LEU B 1 230 ? 9.633 14.227 11.133 1 96.19 230 LEU B O 1
ATOM 3781 N N . LEU B 1 231 ? 11.484 12.992 11.148 1 96.06 231 LEU B N 1
ATOM 3782 C CA . LEU B 1 231 ? 12.195 13.891 12.047 1 96.06 231 LEU B CA 1
ATOM 3783 C C . LEU B 1 231 ? 12.383 15.266 11.398 1 96.06 231 LEU B C 1
ATOM 3785 O O . LEU B 1 231 ? 12.227 16.297 12.055 1 96.06 231 LEU B O 1
ATOM 3789 N N . ILE B 1 232 ? 12.727 15.273 10.141 1 94.62 232 ILE B N 1
ATOM 3790 C CA . ILE B 1 232 ? 12.891 16.516 9.406 1 94.62 232 ILE B CA 1
ATOM 3791 C C . ILE B 1 232 ? 11.578 17.297 9.398 1 94.62 232 ILE B C 1
ATOM 3793 O O . ILE B 1 232 ? 11.555 18.5 9.648 1 94.62 232 ILE B O 1
ATOM 3797 N N . GLY B 1 233 ? 10.531 16.578 9.125 1 92.69 233 GLY B N 1
ATOM 3798 C CA . GLY B 1 233 ? 9.227 17.219 9.125 1 92.69 233 GLY B CA 1
ATOM 3799 C C . GLY B 1 233 ? 8.852 17.812 10.469 1 92.69 233 GLY B C 1
ATOM 3800 O O . GLY B 1 233 ? 8.406 18.953 10.555 1 92.69 233 GLY B O 1
ATOM 3801 N N . LEU B 1 234 ? 9.07 17.094 11.531 1 93.31 234 LEU B N 1
ATOM 3802 C CA . LEU B 1 234 ? 8.742 17.547 12.883 1 93.31 234 LEU B CA 1
ATOM 3803 C C . LEU B 1 234 ? 9.594 18.75 13.281 1 93.31 234 LEU B C 1
ATOM 3805 O O . LEU B 1 234 ? 9.086 19.719 13.852 1 93.31 234 LEU B O 1
ATOM 3809 N N . LEU B 1 235 ? 10.836 18.625 13.008 1 91.31 235 LEU B N 1
ATOM 3810 C CA . LEU B 1 235 ? 11.75 19.703 13.359 1 91.31 235 LEU B CA 1
ATOM 3811 C C . LEU B 1 235 ? 11.43 20.969 12.562 1 91.31 235 LEU B C 1
ATOM 3813 O O . LEU B 1 235 ? 11.562 22.078 13.078 1 91.31 235 LEU B O 1
ATOM 3817 N N . ALA B 1 236 ? 11.07 20.812 11.305 1 89.62 236 ALA B N 1
ATOM 3818 C CA . ALA B 1 236 ? 10.711 21.953 10.469 1 89.62 236 ALA B CA 1
ATOM 3819 C C . ALA B 1 236 ? 9.469 22.656 11 1 89.6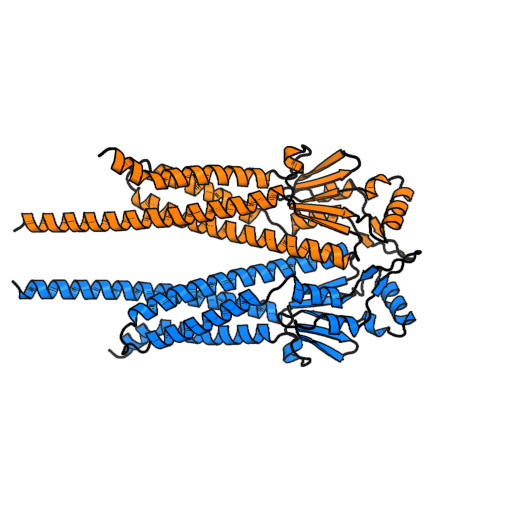2 236 ALA B C 1
ATOM 3821 O O . ALA B 1 236 ? 9.422 23.891 11.07 1 89.62 236 ALA B O 1
ATOM 3822 N N . VAL B 1 237 ? 8.523 21.922 11.43 1 86.25 237 VAL B N 1
ATOM 3823 C CA . VAL B 1 237 ? 7.309 22.5 12 1 86.25 237 VAL B CA 1
ATOM 3824 C C . VAL B 1 237 ? 7.637 23.188 13.32 1 86.25 237 VAL B C 1
ATOM 3826 O O . VAL B 1 237 ? 7.184 24.312 13.57 1 86.25 237 VAL B O 1
ATOM 3829 N N . TRP B 1 238 ? 8.414 22.578 14.094 1 86.44 238 TRP B N 1
ATOM 3830 C CA . TRP B 1 238 ? 8.789 23.109 15.398 1 86.44 238 TRP B CA 1
ATOM 3831 C C . TRP B 1 238 ? 9.547 24.422 15.242 1 86.44 238 TRP B C 1
ATOM 3833 O O . TRP B 1 238 ? 9.242 25.406 15.922 1 86.44 238 TRP B O 1
ATOM 3843 N N . THR B 1 239 ? 10.453 24.5 14.383 1 82.5 239 THR B N 1
ATOM 3844 C CA . THR B 1 239 ? 11.281 25.688 14.195 1 82.5 239 THR B CA 1
ATOM 3845 C C . THR B 1 239 ? 10.445 26.844 13.664 1 82.5 239 THR B C 1
ATOM 3847 O O . THR B 1 239 ? 10.641 27.984 14.078 1 82.5 239 THR B O 1
ATOM 3850 N N . THR B 1 240 ? 9.578 26.562 12.742 1 81.12 240 THR B N 1
ATOM 3851 C CA . THR B 1 240 ? 8.742 27.625 12.188 1 81.12 240 THR B CA 1
ATOM 3852 C C . THR B 1 240 ? 7.754 28.125 13.234 1 81.12 240 THR B C 1
ATOM 3854 O O . THR B 1 240 ? 7.477 29.328 13.297 1 81.12 240 THR B O 1
ATOM 3857 N N . HIS B 1 241 ? 7.203 27.234 14.023 1 81.06 241 HIS B N 1
ATOM 3858 C CA . HIS B 1 241 ? 6.285 27.641 15.078 1 81.06 241 HIS B CA 1
ATOM 3859 C C . HIS B 1 241 ? 6.992 28.531 16.109 1 81.06 241 HIS B C 1
ATOM 3861 O O . HIS B 1 241 ? 6.449 29.547 16.531 1 81.06 241 HIS B O 1
ATOM 3867 N N . LYS B 1 242 ? 8.109 28.234 16.5 1 79.69 242 LYS B N 1
ATOM 3868 C CA . LYS B 1 242 ? 8.875 29.031 17.453 1 79.69 242 LYS B CA 1
ATOM 3869 C C . LYS B 1 242 ? 9.219 30.406 16.891 1 79.69 242 LYS B C 1
ATOM 3871 O O . LYS B 1 242 ? 9.133 31.406 17.594 1 79.69 242 LYS B O 1
ATOM 3876 N N . SER B 1 243 ? 9.578 30.375 15.641 1 76.94 243 SER B N 1
ATOM 3877 C CA . SER B 1 243 ? 9.93 31.641 15.008 1 76.94 243 SER B CA 1
ATOM 3878 C C . SER B 1 243 ? 8.719 32.562 14.875 1 76.94 243 SER B C 1
ATOM 3880 O O . SER B 1 243 ? 8.836 33.781 15.008 1 76.94 243 SER B O 1
ATOM 3882 N N . SER B 1 244 ? 7.609 31.953 14.625 1 75.88 244 SER B N 1
ATOM 3883 C CA . SER B 1 244 ? 6.387 32.75 14.508 1 75.88 244 SER B CA 1
ATOM 3884 C C . SER B 1 244 ? 5.988 33.344 15.852 1 75.88 244 SER B C 1
ATOM 3886 O O . SER B 1 244 ? 5.547 34.5 15.914 1 75.88 244 SER B O 1
ATOM 3888 N N . ILE B 1 245 ? 6.227 32.656 16.906 1 75.69 245 ILE B N 1
ATOM 3889 C CA . ILE B 1 245 ? 5.922 33.156 18.234 1 75.69 245 ILE B CA 1
ATOM 3890 C C . ILE B 1 245 ? 6.895 34.281 18.594 1 75.69 245 ILE B C 1
ATOM 3892 O O . ILE B 1 245 ? 6.492 35.312 19.156 1 75.69 245 ILE B O 1
ATOM 3896 N N . GLN B 1 246 ? 8.078 34.094 18.266 1 74.81 246 GLN B N 1
ATOM 3897 C CA . GLN B 1 246 ? 9.086 35.125 18.562 1 74.81 246 GLN B CA 1
ATOM 3898 C C . GLN B 1 246 ? 8.844 36.406 17.781 1 74.81 246 GLN B C 1
ATOM 3900 O O . GLN B 1 246 ? 8.992 37.5 18.312 1 74.81 246 GLN B O 1
ATOM 3905 N N . LYS B 1 247 ? 8.461 36.188 16.562 1 75.44 247 LYS B N 1
ATOM 3906 C CA . LYS B 1 247 ? 8.156 37.375 15.75 1 75.44 247 LYS B CA 1
ATOM 3907 C C . LYS B 1 247 ? 6.93 38.094 16.281 1 75.44 247 LYS B C 1
ATOM 3909 O O . LYS B 1 247 ? 6.918 39.344 16.359 1 75.44 247 LYS B O 1
ATOM 3914 N N . ALA B 1 248 ? 5.984 37.375 16.703 1 75.69 248 ALA B N 1
ATOM 3915 C CA . ALA B 1 248 ? 4.785 38 17.281 1 75.69 248 ALA B CA 1
ATOM 3916 C C . ALA B 1 248 ? 5.105 38.719 18.578 1 75.69 248 ALA B C 1
ATOM 3918 O O . ALA B 1 248 ? 4.586 39.812 18.812 1 75.69 248 ALA B O 1
ATOM 3919 N N . LYS B 1 249 ? 5.969 38.219 19.344 1 75.56 249 LYS B N 1
ATOM 3920 C CA . LYS B 1 249 ? 6.379 38.875 20.578 1 75.56 249 LYS B CA 1
ATOM 3921 C C . LYS B 1 249 ? 7.184 40.125 20.312 1 75.56 249 LYS B C 1
ATOM 3923 O O . LYS B 1 249 ? 6.992 41.156 20.984 1 75.56 249 LYS B O 1
ATOM 3928 N N . LYS B 1 250 ? 8.008 40.094 19.359 1 76.25 250 LYS B N 1
ATOM 3929 C CA . LYS B 1 250 ? 8.812 41.281 19 1 76.25 250 LYS B CA 1
ATOM 3930 C C . LYS B 1 250 ? 7.938 42.406 18.453 1 76.25 250 LYS B C 1
ATOM 3932 O O . LYS B 1 250 ? 8.148 43.562 18.766 1 76.25 250 LYS B O 1
ATOM 3937 N N . GLU B 1 251 ? 7 41.938 17.609 1 72.5 251 GLU B N 1
ATOM 3938 C CA . GLU B 1 251 ? 6.082 42.938 17.062 1 72.5 251 GLU B CA 1
ATOM 3939 C C . GLU B 1 251 ? 5.219 43.562 18.156 1 72.5 251 GLU B C 1
ATOM 3941 O O . GLU B 1 251 ? 4.965 44.781 18.156 1 72.5 251 GLU B O 1
ATOM 3946 N N . ALA B 1 252 ? 4.891 42.844 19.125 1 77.19 252 ALA B N 1
ATOM 3947 C CA . ALA B 1 252 ? 4.121 43.344 20.266 1 77.19 252 ALA B CA 1
ATOM 3948 C C . ALA B 1 252 ? 4.953 44.281 21.125 1 77.19 252 ALA B C 1
ATOM 3950 O O . ALA B 1 252 ? 4.457 45.312 21.594 1 77.19 252 ALA B O 1
ATOM 3951 N N . ASP B 1 253 ? 6.164 43.906 21.328 1 72.44 253 ASP B N 1
ATOM 3952 C CA . ASP B 1 253 ? 7.066 44.75 22.109 1 72.44 253 ASP B CA 1
ATOM 3953 C C . ASP B 1 253 ? 7.336 46.094 21.406 1 72.44 253 ASP B C 1
ATOM 3955 O O . ASP B 1 253 ? 7.391 47.125 22.047 1 72.44 253 ASP B O 1
ATOM 3959 N N . TYR B 1 254 ? 7.488 46.094 20.125 1 71.25 254 TYR B N 1
ATOM 3960 C CA . TYR B 1 254 ? 7.711 47.312 19.344 1 71.25 254 TYR B CA 1
ATOM 3961 C C . TYR B 1 254 ? 6.5 48.219 19.406 1 71.25 254 TYR B C 1
ATOM 3963 O O . TYR B 1 254 ? 6.641 49.438 19.578 1 71.25 254 TYR B O 1
ATOM 3971 N N . GLU B 1 255 ? 5.32 47.594 19.266 1 70 255 GLU B N 1
ATOM 3972 C CA . GLU B 1 255 ? 4.09 48.406 19.344 1 70 255 GLU B CA 1
ATOM 3973 C C . GLU B 1 255 ? 3.904 49 20.734 1 70 255 GLU B C 1
ATOM 3975 O O . GLU B 1 255 ? 3.48 50.156 20.859 1 70 255 GLU B O 1
ATOM 3980 N N . ALA B 1 256 ? 4.336 48.469 21.75 1 74.44 256 ALA B N 1
ATOM 3981 C CA . ALA B 1 256 ? 4.242 48.969 23.125 1 74.44 256 ALA B CA 1
ATOM 3982 C C . ALA B 1 256 ? 5.211 50.125 23.359 1 74.44 256 ALA B C 1
ATOM 3984 O O . ALA B 1 256 ? 4.855 51.094 23.984 1 74.44 256 ALA B O 1
ATOM 3985 N N . ARG B 1 257 ? 6.336 50.031 22.844 1 77.62 257 ARG B N 1
ATOM 3986 C CA . ARG B 1 257 ? 7.328 51.094 23 1 77.62 257 ARG B CA 1
ATOM 3987 C C . ARG B 1 257 ? 6.938 52.312 22.188 1 77.62 257 ARG B C 1
ATOM 3989 O O . ARG B 1 257 ? 7.105 53.438 22.656 1 77.62 257 ARG B O 1
ATOM 3996 N N . ALA B 1 258 ? 6.379 52.094 21.047 1 78.25 258 ALA B N 1
ATOM 3997 C CA . ALA B 1 258 ? 5.941 53.188 20.188 1 78.25 258 ALA B CA 1
ATOM 3998 C C . ALA B 1 258 ? 4.809 53.969 20.859 1 78.25 258 ALA B C 1
ATOM 4000 O O . ALA B 1 258 ? 4.77 55.219 20.781 1 78.25 258 ALA B O 1
ATOM 4001 N N . TYR B 1 259 ? 4 53.219 21.562 1 71.88 259 TYR B N 1
ATOM 4002 C CA . TYR B 1 259 ? 2.898 53.875 22.266 1 71.88 259 TYR B CA 1
ATOM 4003 C C . TYR B 1 259 ? 3.404 54.625 23.5 1 71.88 259 TYR B C 1
ATOM 4005 O O . TYR B 1 259 ? 2.889 55.688 23.844 1 71.88 259 TYR B O 1
ATOM 4013 N N . ALA B 1 260 ? 4.434 54.219 24.094 1 74.44 260 ALA B N 1
ATOM 4014 C CA . ALA B 1 260 ? 5 54.844 25.281 1 74.44 260 ALA B CA 1
ATOM 4015 C C . ALA B 1 260 ? 5.707 56.156 24.922 1 74.44 260 ALA B C 1
ATOM 4017 O O . ALA B 1 260 ? 5.695 57.125 25.703 1 74.44 260 ALA B O 1
ATOM 4018 N N . VAL B 1 261 ? 6.242 56.156 23.906 1 74.88 261 VAL B N 1
ATOM 4019 C CA . VAL B 1 261 ? 6.965 57.375 23.516 1 74.88 261 VAL B CA 1
ATOM 4020 C C . VAL B 1 261 ? 5.977 58.469 23.125 1 74.88 261 VAL B C 1
ATOM 4022 O O . VAL B 1 261 ? 6.242 59.656 23.328 1 74.88 261 VAL B O 1
ATOM 4025 N N . LYS B 1 262 ? 4.824 58.156 22.656 1 71.69 262 LYS B N 1
ATOM 4026 C CA . LYS B 1 262 ? 3.84 59.125 22.219 1 71.69 262 LYS B CA 1
ATOM 4027 C C . LYS B 1 262 ? 3.012 59.656 23.406 1 71.69 262 LYS B C 1
ATOM 4029 O O . LYS B 1 262 ? 2.346 60.688 23.297 1 71.69 262 LYS B O 1
ATOM 4034 N N . ALA B 1 263 ? 3.236 59.125 24.484 1 62.12 263 ALA B N 1
ATOM 4035 C CA . ALA B 1 263 ? 2.596 59.656 25.672 1 62.12 263 ALA B CA 1
ATOM 4036 C C . ALA B 1 263 ? 3.557 60.531 26.453 1 62.12 263 ALA B C 1
ATOM 4038 O O . ALA B 1 263 ? 4.762 60.281 26.5 1 62.12 263 ALA B O 1
#

Organism: Yarrowia lipolytica (strain CLIB 122 / E 150) (NCBI:txid284591)

Foldseek 3Di:
DVVVLVVLCVLLVLLLVLLVLLLVLLVLLQQALADFDCSRPLNFFKKKAFDCPDPCLVVQQVQCVVVVRSQCNGKMKTAGQFWIWIDTPNGIDIDGLVPLVVVPVVDDFDWDDDPDPDTDTDHSSVLRNCCNHPQQHCVLSVVLSVLSVVLSVLSVVLSVVVDPCNLVSLVVSLVSLVVSLVSLVVNLVSSVVSVVVSQVCVCVVVVNRMGMDGRPVSNVSSVSSNVSSVSSNVSSVVSSVVVVVVVVVVVVVVVVVVVVVVD/DVVVLVVLCVLLVLLLVLLVLLLVLLVLLQQALADFDCSRPLNFFKKKAFDCPDPCLVVQQVQCVVVVRSQCNGKMKTAGQFWIWIDTPNGIDIDGLVPLVVVPVVDDFDWDDDPDPDTDTDHRSVLRNCCNHPQAHCVLSVVLSVLSVVLSVLSVVLSVVVDPCNLVSLVVSLVSLVVSLVSLVVNLVSSVVCVVVSQVCVCVVVVNRMGMDGRPVNNVSSVSSNVSSVSSNVSSVVSSVVVVVVVVVVVVVVVVVVVVVVD

Secondary structure (DSSP, 8-state):
-HHHHHHHTHHHHHHHHHHHHHHHHHHHHHTTTSSSSHHHHT--SEEEEE-TTSTTHHHHHHHHHHTT-GGGGG-EEEE-SSEEEEEETTEEEEEEGGGHHHHHHHS--EEEE-SSS-EEEE-HHHHHHHIIIII--THHHHHHHHHHHHHHHHHHHHH-TTSTTHHHHHHHHHHHHHHHHHHHHHHHHHHHHHHHHHHHHHHHHTTTSEEEEE-HHHHHHHHHHHHHHHHHHHHHHHHHHHHHHHHHHHHHHHHHHHHHHH-/-HHHHHHHTHHHHHHHHHHHHHHHHHHHHHTTTSSSSHHHHT--SEEEEE-TTSTTHHHHHHHHHHTT-GGGGG-EEEE-SSEEEEEETTEEEEEEGGGHHHHHHHS--EEEE-SSS-EEEE-HHHHHHHIIIII--THHHHHHHHHHHHHHHHHHHHH-TTSTTHHHHHHHHHHHHHHHHHHHHHHHHHHHHHHHHHHHHHHHHTTTSEEEEE-HHHHHHHHHHHHHHHHHHHHHHHHHHHHHHHHHHHHHHHHHHHHHHH-

Sequence (526 aa):
MFCAGVISKLPRFFILVFLVINIFLATFIFMGCINKSASFSNVYLVEYSYNQDSVFFDAIKSSFKQSNATDLAYLKARSGFFGACATVSNATECVSRGNLTALEDMFPSLSITQSGTNSSALGLIQLATQFTGDIVHPSLPVVTLVLDVLVFVFVLWSIFAFIPGATQAGIMMMWTSICAFLTWSVCTIWFHVSTLVGTIFIESSSAGAVTSAVGGRIKGMIWTTFTFQLLIGLLAVWTTHKSSIQKAKKEADYEARAYAVKAMFCAGVISKLPRFFILVFLVINIFLATFIFMGCINKSASFSNVYLVEYSYNQDSVFFDAIKSSFKQSNATDLAYLKARSGFFGACATVSNATECVSRGNLTALEDMFPSLSITQSGTNSSALGLIQLATQFTGDIVHPSLPVVTLVLDVLVFVFVLWSIFAFIPGATQAGIMMMWTSICAFLTWSVCTIWFHVSTLVGTIFIESSSAGAVTSAVGGRIKGMIWTTFTFQLLIGLLAVWTTHKSSIQKAKKEADYEARAYAVKA

Nearest PDB structures (foldseek):
  8ywa-assembly1_B  TM=5.951E-01  e=5.203E-01  Homo sapiens
  3euh-assembly1_A  TM=4.151E-01  e=4.031E+00  Escherichia coli K-12
  7nz2-assembly1_C2  TM=3.140E-01  e=1.963E+00  Photorhabdus thracensis
  1t98-assembly1_A  TM=3.197E-01  e=2.892E+00  Escherichia coli
  7nyx-assembly1_C  TM=3.194E-01  e=2.892E+00  Photorhabdus thracensis

InterPro domains:
  IPR016509 Factor-induced gene 1 protein [PIRSF007138] (1-254)
  IPR033481 Cell fusion protein Dni1/Fig1 [PF12351] (64-242)
  IPR033481 Cell fusion protein Dni1/Fig1 [PTHR28092] (2-256)